Protein AF-0000000072638987 (afdb_homodimer)

Secondary structure (DSSP, 8-state):
----EEEEEEES-SSHHHHHHHHHHHHT-TT-EEEEEEEES---SEEEGGGGTT--EEEEEEESS---EEE-----SS------HHHHH--EEEEESS----GGG-GGGGG-SS--EEE-TTS----B-TTTGGG-TTTTT--EEE--SS---TTTB-TTTTTT-TT--EEE--SS--SS--HHHHHTTTTT--EEE--SS------TTTSPP-TT--EEE--SS---EE-TTTTTTS---SSTT-----EEE-TTS---EE-S-STT-TT--EEE-TTS---EE-TTTS-STT---TT--EEE--SS---EE-TTTT-S-TT--EEE--SS------TTTTTTSS---TT-----EEE-TTB-----GGG-HHHHH--S-EEEEE--/----EEEEEEES-SSHHHHHHHHHHHHT-TT-EEEEEEEES---SEEEGGGGTT--EEEEEEESS---EEE----SSS------HHHHH--EEEEESS----GGG-GGGGT-SS--EEE-TTS----B-TTTGGG-TTTTT--EEE--SS--BTTTB-TTTTTT-TT--EEE--SSB-SS--HHHHHTTTTT--EEE--SS------TTTSPP-TT--EEE--SS---EE-TTTTTTS---SSTT-----EEE-TTS---EE-S-STT-TT--EEE-TTS---EE-TTTS-STT---TT--EEE--SS---EE-TTTT-S-TT--EEE--SS------TTTTTTSS---SSTTS--EEE-TTB-----GGG-HHHHH--SEEEEEEE-

Structure (mmCIF, N/CA/C/O backbone):
data_AF-0000000072638987-model_v1
#
loop_
_entity.id
_entity.type
_entity.pdbx_description
1 polymer 'Uncharacterized protein'
#
loop_
_atom_site.group_PDB
_atom_site.id
_atom_site.type_symbol
_atom_site.label_atom_id
_atom_site.label_alt_id
_atom_site.label_comp_id
_atom_site.label_asym_id
_atom_site.label_entity_id
_atom_site.label_seq_id
_atom_site.pdbx_PDB_ins_code
_atom_site.Cartn_x
_atom_site.Cartn_y
_atom_site.Cartn_z
_atom_site.occupancy
_atom_site.B_iso_or_equiv
_atom_site.auth_seq_id
_atom_site.auth_comp_id
_atom_site.auth_asym_id
_atom_site.auth_atom_id
_atom_site.pdbx_PDB_model_num
ATOM 1 N N . MET A 1 1 ? -24.062 -2.727 27.953 1 31.33 1 MET A N 1
ATOM 2 C CA . MET A 1 1 ? -24.453 -2.605 26.562 1 31.33 1 MET A CA 1
ATOM 3 C C . MET A 1 1 ? -23.375 -1.892 25.75 1 31.33 1 MET A C 1
ATOM 5 O O . MET A 1 1 ? -23.016 -0.753 26.062 1 31.33 1 MET A O 1
ATOM 9 N N . GLY A 1 2 ? -22.344 -2.535 25.375 1 38.84 2 GLY A N 1
ATOM 10 C CA . GLY A 1 2 ? -21.125 -1.891 24.922 1 38.84 2 GLY A CA 1
ATOM 11 C C . GLY A 1 2 ? -21.344 -0.893 23.797 1 38.84 2 GLY A C 1
ATOM 12 O O . GLY A 1 2 ? -22.172 -1.125 22.906 1 38.84 2 GLY A O 1
ATOM 13 N N . ILE A 1 3 ? -21.312 0.302 24.125 1 44.19 3 ILE A N 1
ATOM 14 C CA . ILE A 1 3 ? -21.609 1.488 23.328 1 44.19 3 ILE A CA 1
ATOM 15 C C . ILE A 1 3 ? -21.094 1.301 21.906 1 44.19 3 ILE A C 1
ATOM 17 O O . ILE A 1 3 ? -19.922 0.972 21.703 1 44.19 3 ILE A O 1
ATOM 21 N N . LYS A 1 4 ? -22.031 1.164 20.812 1 54.62 4 LYS A N 1
ATOM 22 C CA . LYS A 1 4 ? -22.188 0.974 19.375 1 54.62 4 LYS A CA 1
ATOM 23 C C . LYS A 1 4 ? -21.547 2.117 18.594 1 54.62 4 LYS A C 1
ATOM 25 O O . LYS A 1 4 ? -21.891 3.285 18.797 1 54.62 4 LYS A O 1
ATOM 30 N N . GLY A 1 5 ? -20.234 2.148 18.281 1 69.94 5 GLY A N 1
ATOM 31 C CA . GLY A 1 5 ? -19.703 3.24 17.469 1 69.94 5 GLY A CA 1
ATOM 32 C C . GLY A 1 5 ? -20.078 3.146 16.016 1 69.94 5 GLY A C 1
ATOM 33 O O . GLY A 1 5 ? -20.047 2.062 15.422 1 69.94 5 GLY A O 1
ATOM 34 N N . PHE A 1 6 ? -20.797 4.18 15.43 1 75.88 6 PHE A N 1
ATOM 35 C CA . PHE A 1 6 ? -21.219 4.266 14.031 1 75.88 6 PHE A CA 1
ATOM 36 C C . PHE A 1 6 ? -20.25 5.133 13.234 1 75.88 6 PHE A C 1
ATOM 38 O O . PHE A 1 6 ? -19.75 6.148 13.727 1 75.88 6 PHE A O 1
ATOM 45 N N . GLY A 1 7 ? -19.781 4.566 12.109 1 79.31 7 GLY A N 1
ATOM 46 C CA . GLY A 1 7 ? -19.188 5.41 11.078 1 79.31 7 GLY A CA 1
ATOM 47 C C . GLY A 1 7 ? -20.156 5.742 9.953 1 79.31 7 GLY A C 1
ATOM 48 O O . GLY A 1 7 ? -20.766 4.848 9.375 1 79.31 7 GLY A O 1
ATOM 49 N N . ILE A 1 8 ? -20.328 7.027 9.758 1 80.88 8 ILE A N 1
ATOM 50 C CA . ILE A 1 8 ? -21.328 7.461 8.789 1 80.88 8 ILE A CA 1
ATOM 51 C C . ILE A 1 8 ? -20.656 8.219 7.652 1 80.88 8 ILE A C 1
ATOM 53 O O . ILE A 1 8 ? -19.875 9.156 7.895 1 80.88 8 ILE A O 1
ATOM 57 N N . ILE A 1 9 ? -20.906 7.789 6.477 1 81.69 9 ILE A N 1
ATOM 58 C CA . ILE A 1 9 ? -20.406 8.484 5.297 1 81.69 9 ILE A CA 1
ATOM 59 C C . ILE A 1 9 ? -21.578 8.961 4.441 1 81.69 9 ILE A C 1
ATOM 61 O O . ILE A 1 9 ? -22.375 8.156 3.965 1 81.69 9 ILE A O 1
ATOM 65 N N . CYS A 1 10 ? -21.656 10.219 4.277 1 81.19 10 CYS A N 1
ATOM 66 C CA . CYS A 1 10 ? -22.656 10.852 3.426 1 81.19 10 CYS A CA 1
ATOM 67 C C . CYS A 1 10 ? -22.016 11.453 2.182 1 81.19 10 CYS A C 1
ATOM 69 O O . CYS A 1 10 ? -21.266 12.43 2.275 1 81.19 10 CYS A O 1
ATOM 71 N N . SER A 1 11 ? -22.328 10.758 1.02 1 78.38 11 SER A N 1
ATOM 72 C CA . SER A 1 11 ? -21.734 11.258 -0.216 1 78.38 11 SER A CA 1
ATOM 73 C C . SER A 1 11 ? -22.812 11.617 -1.238 1 78.38 11 SER A C 1
ATOM 75 O O . SER A 1 11 ? -23.812 10.898 -1.383 1 78.38 11 SER A O 1
ATOM 77 N N . GLU A 1 12 ? -22.688 12.711 -1.976 1 70.69 12 GLU A N 1
ATOM 78 C CA . GLU A 1 12 ? -23.5 13.148 -3.107 1 70.69 12 GLU A CA 1
ATOM 79 C C . GLU A 1 12 ? -24.969 13.336 -2.701 1 70.69 12 GLU A C 1
ATOM 81 O O . GLU A 1 12 ? -25.875 13.125 -3.51 1 70.69 12 GLU A O 1
ATOM 86 N N . GLY A 1 13 ? -25.031 13.539 -1.408 1 63.09 13 GLY A N 1
ATOM 87 C CA . GLY A 1 13 ? -26.391 13.812 -0.96 1 63.09 13 GLY A CA 1
ATOM 88 C C . GLY A 1 13 ? -26.891 15.188 -1.358 1 63.09 13 GLY A C 1
ATOM 89 O O . GLY A 1 13 ? -26.312 16.203 -0.937 1 63.09 13 GLY A O 1
ATOM 90 N N . GLN A 1 14 ? -27.531 15.367 -2.559 1 66.81 14 GLN A N 1
ATOM 91 C CA . GLN A 1 14 ? -28.109 16.672 -2.922 1 66.81 14 GLN A CA 1
ATOM 92 C C . GLN A 1 14 ? -29.625 16.656 -2.797 1 66.81 14 GLN A C 1
ATOM 94 O O . GLN A 1 14 ? -30.281 15.758 -3.328 1 66.81 14 GLN A O 1
ATOM 99 N N . PRO A 1 15 ? -30.094 17.766 -1.914 1 78.38 15 PRO A N 1
ATOM 100 C CA . PRO A 1 15 ? -29.5 18.875 -1.158 1 78.38 15 PRO A CA 1
ATOM 101 C C . PRO A 1 15 ? -29.047 18.469 0.235 1 78.38 15 PRO A C 1
ATOM 103 O O . PRO A 1 15 ? -29.328 17.344 0.679 1 78.38 15 PRO A O 1
ATOM 106 N N . PHE A 1 16 ? -28.312 19.359 0.982 1 87.12 16 PHE A N 1
ATOM 107 C CA . PHE A 1 16 ? -27.781 19.125 2.324 1 87.12 16 PHE A CA 1
ATOM 108 C C . PHE A 1 16 ? -28.906 18.75 3.285 1 87.12 16 PHE A C 1
ATOM 110 O O . PHE A 1 16 ? -28.703 17.938 4.188 1 87.12 16 PHE A O 1
ATOM 117 N N . GLU A 1 17 ? -30.062 19.156 3.002 1 84.5 17 GLU A N 1
ATOM 118 C CA . GLU A 1 17 ? -31.234 18.891 3.842 1 84.5 17 GLU A CA 1
ATOM 119 C C . GLU A 1 17 ? -31.547 17.391 3.875 1 84.5 17 GLU A C 1
ATOM 121 O O . GLU A 1 17 ? -32.031 16.875 4.891 1 84.5 17 GLU A O 1
ATOM 126 N N . GLN A 1 18 ? -31.172 16.812 2.836 1 80.38 18 GLN A N 1
ATOM 127 C CA . GLN A 1 18 ? -31.422 15.383 2.779 1 80.38 18 GLN A CA 1
ATOM 128 C C . GLN A 1 18 ? -30.484 14.633 3.732 1 80.38 18 GLN A C 1
ATOM 130 O O . GLN A 1 18 ? -30.891 13.648 4.355 1 80.38 18 GLN A O 1
ATOM 135 N N . ILE A 1 19 ? -29.312 15.086 3.777 1 82.44 19 ILE A N 1
ATOM 136 C CA . ILE A 1 19 ? -28.344 14.5 4.707 1 82.44 19 ILE A CA 1
ATOM 137 C C . ILE A 1 19 ? -28.828 14.711 6.141 1 82.44 19 ILE A C 1
ATOM 139 O O . ILE A 1 19 ? -28.766 13.797 6.965 1 82.44 19 ILE A O 1
ATOM 143 N N . LEU A 1 20 ? -29.375 15.898 6.387 1 84.19 20 LEU A N 1
ATOM 144 C CA . LEU A 1 20 ? -29.859 16.203 7.727 1 84.19 20 LEU A CA 1
ATOM 145 C C . LEU A 1 20 ? -31.031 15.312 8.102 1 84.19 20 LEU A C 1
ATOM 147 O O . LEU A 1 20 ? -31.156 14.875 9.25 1 84.19 20 LEU A O 1
ATOM 151 N N . ASP A 1 21 ? -31.844 15.07 7.129 1 79.94 21 ASP A N 1
ATOM 152 C CA . ASP A 1 21 ? -32.969 14.172 7.352 1 79.94 21 ASP A CA 1
ATOM 153 C C . ASP A 1 21 ? -32.5 12.773 7.734 1 79.94 21 ASP A C 1
ATOM 155 O O . ASP A 1 21 ? -33.031 12.148 8.641 1 79.94 21 ASP A O 1
ATOM 159 N N . PHE A 1 22 ? -31.531 12.391 7.105 1 77.06 22 PHE A N 1
ATOM 160 C CA . PHE A 1 22 ? -30.953 11.078 7.371 1 77.06 22 PHE A CA 1
ATOM 161 C C . PHE A 1 22 ? -30.359 11.023 8.773 1 77.06 22 PHE A C 1
ATOM 163 O O . PHE A 1 22 ? -30.406 9.992 9.438 1 77.06 22 PHE A O 1
ATOM 170 N N . LEU A 1 23 ? -29.734 12.141 9.125 1 83.19 23 LEU A N 1
ATOM 171 C CA . LEU A 1 23 ? -29.016 12.164 10.391 1 83.19 23 LEU A CA 1
ATOM 172 C C . LEU A 1 23 ? -29.969 12.375 11.562 1 83.19 23 LEU A C 1
ATOM 174 O O . LEU A 1 23 ? -29.609 12.164 12.719 1 83.19 23 LEU A O 1
ATOM 178 N N . GLN A 1 24 ? -31.25 12.633 11.328 1 82.75 24 GLN A N 1
ATOM 179 C CA . GLN A 1 24 ? -32.219 13.008 12.344 1 82.75 24 GLN A CA 1
ATOM 180 C C . GLN A 1 24 ? -32.375 11.906 13.391 1 82.75 24 GLN A C 1
ATOM 182 O O . GLN A 1 24 ? -32.375 12.18 14.594 1 82.75 24 GLN A O 1
ATOM 187 N N . PRO A 1 25 ? -32.438 10.688 12.93 1 78.38 25 PRO A N 1
ATOM 188 C CA . PRO A 1 25 ? -32.594 9.633 13.938 1 78.38 25 PRO A CA 1
ATOM 189 C C . PRO A 1 25 ? -31.406 9.539 14.883 1 78.38 25 PRO A C 1
ATOM 191 O O . PRO A 1 25 ? -31.562 9.148 16.047 1 78.38 25 PRO A O 1
ATOM 194 N N . PHE A 1 26 ? -30.281 9.844 14.398 1 80.44 26 PHE A N 1
ATOM 195 C CA . PHE A 1 26 ? -29.078 9.805 15.219 1 80.44 26 PHE A CA 1
ATOM 196 C C . PHE A 1 26 ? -29.062 10.961 16.203 1 80.44 26 PHE A C 1
ATOM 198 O O . PHE A 1 26 ? -28.531 10.836 17.312 1 80.44 26 PHE A O 1
ATOM 205 N N . MET A 1 27 ? -29.641 12.094 15.773 1 81.69 27 MET A N 1
ATOM 206 C CA . MET A 1 27 ? -29.688 13.281 16.625 1 81.69 27 MET A CA 1
ATOM 207 C C . MET A 1 27 ? -30.641 13.062 17.797 1 81.69 27 MET A C 1
ATOM 209 O O . MET A 1 27 ? -30.469 13.672 18.859 1 81.69 27 MET A O 1
ATOM 213 N N . GLU A 1 28 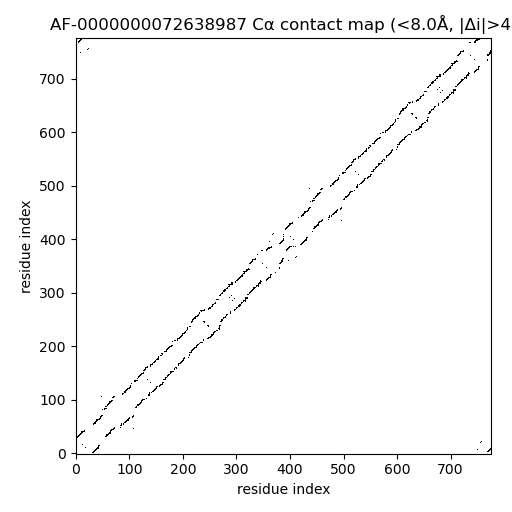? -31.547 12.102 17.594 1 80.69 28 GLU A N 1
ATOM 214 C CA . GLU A 1 28 ? -32.594 11.898 18.594 1 80.69 28 GLU A CA 1
ATOM 215 C C . GLU A 1 28 ? -32.188 10.805 19.578 1 80.69 28 GLU A C 1
ATOM 217 O O . GLU A 1 28 ? -32.906 10.539 20.547 1 80.69 28 GLU A O 1
ATOM 222 N N . ARG A 1 29 ? -31.078 10.273 19.344 1 76.5 29 ARG A N 1
ATOM 223 C CA . ARG A 1 29 ? -30.625 9.203 20.234 1 76.5 29 ARG A CA 1
ATOM 224 C C . ARG A 1 29 ? -29.281 9.539 20.844 1 76.5 29 ARG A C 1
ATOM 226 O O . ARG A 1 29 ? -28.234 9.273 20.25 1 76.5 29 ARG A O 1
ATOM 233 N N . PRO A 1 30 ? -29.328 10.102 21.969 1 66.19 30 PRO A N 1
ATOM 234 C CA . PRO A 1 30 ? -28.094 10.625 22.547 1 66.19 30 PRO A CA 1
ATOM 235 C C . PRO A 1 30 ? -27.141 9.523 23 1 66.19 30 PRO A C 1
ATOM 237 O O . PRO A 1 30 ? -25.938 9.766 23.172 1 66.19 30 PRO A O 1
ATOM 240 N N . ASN A 1 31 ? -27.594 8.258 23.094 1 74.38 31 ASN A N 1
ATOM 241 C CA . ASN A 1 31 ? -26.734 7.195 23.609 1 74.38 31 ASN A CA 1
ATOM 242 C C . ASN A 1 31 ? -25.906 6.559 22.5 1 74.38 31 ASN A C 1
ATOM 244 O O . ASN A 1 31 ? -25.141 5.621 22.75 1 74.38 31 ASN A O 1
ATOM 248 N N . ILE A 1 32 ? -25.922 7.219 21.438 1 76.19 32 ILE A N 1
ATOM 249 C CA . ILE A 1 32 ? -25.156 6.664 20.328 1 76.19 32 ILE A CA 1
ATOM 250 C C . ILE A 1 32 ? -23.844 7.43 20.172 1 76.19 32 ILE A C 1
ATOM 252 O O . ILE A 1 32 ? -23.766 8.617 20.516 1 76.19 32 ILE A O 1
ATOM 256 N N . LYS A 1 33 ? -22.875 6.762 19.844 1 80.69 33 LYS A N 1
ATOM 257 C CA . LYS A 1 33 ? -21.594 7.371 19.547 1 80.69 33 LYS A CA 1
ATOM 258 C C . LYS A 1 33 ? -21.266 7.289 18.062 1 80.69 33 LYS A C 1
ATOM 260 O O . LYS A 1 33 ? -21.422 6.234 17.438 1 80.69 33 LYS A O 1
ATOM 265 N N . ILE A 1 34 ? -20.906 8.375 17.547 1 85.5 34 ILE A N 1
ATOM 266 C CA . ILE A 1 34 ? -20.484 8.43 16.156 1 85.5 34 ILE A CA 1
ATOM 267 C C . ILE A 1 34 ? -18.969 8.578 16.062 1 85.5 34 ILE A C 1
ATOM 269 O O . ILE A 1 34 ? -18.438 9.641 16.375 1 85.5 34 ILE A O 1
ATOM 273 N N . GLU A 1 35 ? -18.375 7.512 15.664 1 85.12 35 GLU A N 1
ATOM 274 C CA . GLU A 1 35 ? -16.922 7.523 15.578 1 85.12 35 GLU A CA 1
ATOM 275 C C . GLU A 1 35 ? -16.438 8.508 14.516 1 85.12 35 GLU A C 1
ATOM 277 O O . GLU A 1 35 ? -15.469 9.234 14.734 1 85.12 35 GLU A O 1
ATOM 282 N N . PHE A 1 36 ? -17.109 8.422 13.461 1 88.44 36 PHE A N 1
ATOM 283 C CA . PHE A 1 36 ? -16.828 9.453 12.469 1 88.44 36 PHE A CA 1
ATOM 284 C C . PHE A 1 36 ? -18.047 9.742 11.609 1 88.44 36 PHE A C 1
ATOM 286 O O . PHE A 1 36 ? -18.875 8.859 11.383 1 88.44 36 PHE A O 1
ATOM 293 N N . LEU A 1 37 ? -18.109 10.914 11.156 1 90.12 37 LEU A N 1
ATOM 294 C CA . LEU A 1 37 ? -19.078 11.398 10.172 1 90.12 37 LEU A CA 1
ATOM 295 C C . LEU A 1 37 ? -18.359 12.117 9.023 1 90.12 37 LEU A C 1
ATOM 297 O O . LEU A 1 37 ? -17.656 13.102 9.25 1 90.12 37 LEU A O 1
ATOM 301 N N . ARG A 1 38 ? -18.484 11.578 7.895 1 91.75 38 ARG A N 1
ATOM 302 C CA . ARG A 1 38 ? -17.906 12.18 6.703 1 91.75 38 ARG A CA 1
ATOM 303 C C . ARG A 1 38 ? -18.984 12.664 5.742 1 91.75 38 ARG A C 1
ATOM 305 O O . ARG A 1 38 ? -19.844 11.883 5.328 1 91.75 38 ARG A O 1
ATOM 312 N N . ILE A 1 39 ? -19 13.922 5.461 1 91.69 39 ILE A N 1
ATOM 313 C CA . ILE A 1 39 ? -19.859 14.523 4.449 1 91.69 39 ILE A CA 1
ATOM 314 C C . ILE A 1 39 ? -19.016 15.008 3.271 1 91.69 39 ILE A C 1
ATOM 316 O O . ILE A 1 39 ? -18.172 15.906 3.424 1 91.69 39 ILE A O 1
ATOM 320 N N . GLU A 1 40 ? -19.281 14.391 2.133 1 91.56 40 GLU A N 1
ATOM 321 C CA . GLU A 1 40 ? -18.406 14.742 1.013 1 91.56 40 GLU A CA 1
ATOM 322 C C . GLU A 1 40 ? -19.219 14.969 -0.262 1 91.56 40 GLU A C 1
ATOM 324 O O . GLU A 1 40 ? -20.328 14.469 -0.394 1 91.56 40 GLU A O 1
ATOM 329 N N . ASN A 1 41 ? -18.703 15.812 -1.107 1 90.62 41 ASN A N 1
ATOM 330 C CA . ASN A 1 41 ? -19.25 16.094 -2.428 1 90.62 41 ASN A CA 1
ATOM 331 C C . ASN A 1 41 ? -20.703 16.578 -2.338 1 90.62 41 ASN A C 1
ATOM 333 O O . ASN A 1 41 ? -21.547 16.172 -3.133 1 90.62 41 ASN A O 1
ATOM 337 N N . THR A 1 42 ? -21 17.266 -1.336 1 90.38 42 THR A N 1
ATOM 338 C CA . THR A 1 42 ? -22.281 17.938 -1.115 1 90.38 42 THR A CA 1
ATOM 339 C C . THR A 1 42 ? -22.078 19.422 -0.861 1 90.38 42 THR A C 1
ATOM 341 O O . THR A 1 42 ? -21.359 19.812 0.064 1 90.38 42 THR A O 1
ATOM 344 N N . PRO A 1 43 ? -22.625 20.219 -1.694 1 93.75 43 PRO A N 1
ATOM 345 C CA . PRO A 1 43 ? -22.406 21.656 -1.514 1 93.75 43 PRO A CA 1
ATOM 346 C C . PRO A 1 43 ? -22.984 22.172 -0.196 1 93.75 43 PRO A C 1
ATOM 348 O O . PRO A 1 43 ? -24.172 22 0.071 1 93.75 43 PRO A O 1
ATOM 351 N N . ILE A 1 44 ? -22.156 22.719 0.587 1 95.56 44 ILE A N 1
ATOM 352 C CA . ILE A 1 44 ? -22.5 23.375 1.848 1 95.56 44 ILE A CA 1
ATOM 353 C C . ILE A 1 44 ? -21.688 24.672 1.988 1 95.56 44 ILE A C 1
ATOM 355 O O . ILE A 1 44 ? -20.828 24.781 2.865 1 95.56 44 ILE A O 1
ATOM 359 N N . PRO A 1 45 ? -22 25.703 1.252 1 95.81 45 PRO A N 1
ATOM 360 C CA . PRO A 1 45 ? -21.188 26.922 1.27 1 95.81 45 PRO A CA 1
ATOM 361 C C . PRO A 1 45 ? -21.109 27.562 2.658 1 95.81 45 PRO A C 1
ATOM 363 O O . PRO A 1 45 ? -20.062 28.109 3.027 1 95.81 45 PRO A O 1
ATOM 366 N N . GLU A 1 46 ? -22.266 27.469 3.361 1 95.62 46 GLU A N 1
ATOM 367 C CA . GLU A 1 46 ? -22.312 27.953 4.738 1 95.62 46 GLU A CA 1
ATOM 368 C C . GLU A 1 46 ? -22.859 26.891 5.684 1 95.62 46 GLU A C 1
ATOM 370 O O . GLU A 1 46 ? -23.906 26.281 5.41 1 95.62 46 GLU A O 1
ATOM 375 N N . LEU A 1 47 ? -22.141 26.625 6.715 1 94.81 47 LEU A N 1
ATOM 376 C CA . LEU A 1 47 ? -22.562 25.656 7.715 1 94.81 47 LEU A CA 1
ATOM 377 C C . LEU A 1 47 ? -22.625 26.297 9.102 1 94.81 47 LEU A C 1
ATOM 379 O O . LEU A 1 47 ? -21.703 27.016 9.5 1 94.81 47 LEU A O 1
ATOM 383 N N . SER A 1 48 ? -23.734 26.094 9.773 1 92.44 48 SER A N 1
ATOM 384 C CA . SER A 1 48 ? -23.859 26.5 11.164 1 92.44 48 SER A CA 1
ATOM 385 C C . SER A 1 48 ? -23.547 25.344 12.109 1 92.44 48 SER A C 1
ATOM 387 O O . SER A 1 48 ? -23.984 24.219 11.891 1 92.44 48 SER A O 1
ATOM 389 N N . VAL A 1 49 ? -22.766 25.625 13.133 1 89.88 49 VAL A N 1
ATOM 390 C CA . VAL A 1 49 ? -22.359 24.594 14.078 1 89.88 49 VAL A CA 1
ATOM 391 C C . VAL A 1 49 ? -23.594 24 14.758 1 89.88 49 VAL A C 1
ATOM 393 O O . VAL A 1 49 ? -23.594 22.828 15.156 1 89.88 49 VAL A O 1
ATOM 396 N N . ASP A 1 50 ? -24.703 24.641 14.852 1 88.81 50 ASP A N 1
ATOM 397 C CA . ASP A 1 50 ? -25.938 24.219 15.5 1 88.81 50 ASP A CA 1
ATOM 398 C C . ASP A 1 50 ? -26.609 23.094 14.711 1 88.81 50 ASP A C 1
ATOM 400 O O . ASP A 1 50 ? -27.375 22.297 15.281 1 88.81 50 ASP A O 1
ATOM 404 N N . THR A 1 51 ? -26.344 23.078 13.422 1 88.12 51 THR A N 1
ATOM 405 C CA . THR A 1 51 ? -26.969 22.109 12.539 1 88.12 51 THR A CA 1
ATOM 406 C C . THR A 1 51 ? -26.641 20.688 12.969 1 88.12 51 THR A C 1
ATOM 408 O O . THR A 1 51 ? -27.469 19.781 12.859 1 88.12 51 THR A O 1
ATOM 411 N N . LEU A 1 52 ? -25.422 20.516 13.5 1 88.75 52 LEU A N 1
ATOM 412 C CA . LEU A 1 52 ? -24.969 19.188 13.898 1 88.75 52 LEU A CA 1
ATOM 413 C C . LEU A 1 52 ? -24.734 19.125 15.406 1 88.75 52 LEU A C 1
ATOM 415 O O . LEU A 1 52 ? -24.062 18.219 15.898 1 88.75 52 LEU A O 1
ATOM 419 N N . ALA A 1 53 ? -25.219 20.031 16.172 1 87.75 53 ALA A N 1
ATOM 420 C CA . ALA A 1 53 ? -24.859 20.297 17.562 1 87.75 53 ALA A CA 1
ATOM 421 C C . ALA A 1 53 ? -25.172 19.094 18.438 1 87.75 53 ALA A C 1
ATOM 423 O O . ALA A 1 53 ? -24.453 18.812 19.406 1 87.75 53 ALA A O 1
ATOM 424 N N . SER A 1 54 ? -26.188 18.297 18.125 1 88 54 SER A N 1
ATOM 425 C CA . SER A 1 54 ? -26.641 17.234 19.016 1 88 54 SER A CA 1
ATOM 426 C C . SER A 1 54 ? -25.969 15.898 18.672 1 88 54 SER A C 1
ATOM 428 O O . SER A 1 54 ? -26.188 14.898 19.359 1 88 54 SER A O 1
ATOM 430 N N . LEU A 1 55 ? -25.172 15.875 17.672 1 89.19 55 LEU A N 1
ATOM 431 C CA . LEU A 1 55 ? -24.516 14.641 17.266 1 89.19 55 LEU A CA 1
ATOM 432 C C . LEU A 1 55 ? -23.219 14.422 18.047 1 89.19 55 LEU A C 1
ATOM 434 O O . LEU A 1 55 ? -22.359 15.312 18.094 1 89.19 55 LEU A O 1
ATOM 438 N N . PRO A 1 56 ? -23.078 13.32 18.656 1 89.62 56 PRO A N 1
ATOM 439 C CA . PRO A 1 56 ? -21.844 13.008 19.375 1 89.62 56 PRO A CA 1
ATOM 440 C C . PRO A 1 56 ? -20.734 12.492 18.453 1 89.62 56 PRO A C 1
ATOM 442 O O . PRO A 1 56 ? -20.359 11.32 18.531 1 89.62 56 PRO A O 1
ATOM 445 N N . ILE A 1 57 ? -20.172 13.305 17.672 1 92.19 57 ILE A N 1
ATOM 446 C CA . ILE A 1 57 ? -19.188 12.945 16.656 1 92.19 57 ILE A CA 1
ATOM 447 C C . ILE A 1 57 ? -17.781 13.078 17.219 1 92.19 57 ILE A C 1
ATOM 449 O O . ILE A 1 57 ? -17.438 14.094 17.844 1 92.19 57 ILE A O 1
ATOM 453 N N . ARG A 1 58 ? -17.016 12.102 17.047 1 93.5 58 ARG A N 1
ATOM 454 C CA . ARG A 1 58 ? -15.617 12.172 17.469 1 93.5 58 ARG A CA 1
ATOM 455 C C . ARG A 1 58 ? -14.727 12.734 16.375 1 93.5 58 ARG A C 1
ATOM 457 O O . ARG A 1 58 ? -13.836 13.539 16.625 1 93.5 58 ARG A O 1
ATOM 464 N N . HIS A 1 59 ? -14.898 12.266 15.18 1 95.94 59 HIS A N 1
ATOM 465 C CA . HIS A 1 59 ? -14.133 12.641 14 1 95.94 59 HIS A CA 1
ATOM 466 C C . HIS A 1 59 ? -15.039 13.164 12.891 1 95.94 59 HIS A C 1
ATOM 468 O O . HIS A 1 59 ? -15.758 12.383 12.258 1 95.94 59 HIS A O 1
ATOM 474 N N . LEU A 1 60 ? -15.055 14.477 12.672 1 96.62 60 LEU A N 1
ATOM 475 C CA . LEU A 1 60 ? -15.891 15.125 11.664 1 96.62 60 LEU A CA 1
ATOM 476 C C . LEU A 1 60 ? -15.078 15.484 10.43 1 96.62 60 LEU A C 1
ATOM 478 O O . LEU A 1 60 ? -14.047 16.156 10.531 1 96.62 60 LEU A O 1
ATOM 482 N N . ILE A 1 61 ? -15.523 15.016 9.305 1 97.06 61 ILE A N 1
ATOM 483 C CA . ILE A 1 61 ? -14.828 15.258 8.039 1 97.06 61 ILE A CA 1
ATOM 484 C C . ILE A 1 61 ? -15.766 15.938 7.055 1 97.06 61 ILE A C 1
ATOM 486 O O . ILE A 1 61 ? -16.828 15.391 6.719 1 97.06 61 ILE A O 1
ATOM 490 N N . LEU A 1 62 ? -15.422 17.109 6.594 1 97.25 62 LEU A N 1
ATOM 491 C CA . LEU A 1 62 ? -16.094 17.859 5.531 1 97.25 62 LEU A CA 1
ATOM 492 C C . LEU A 1 62 ? -15.188 18 4.316 1 97.25 62 LEU A C 1
ATOM 494 O O . LEU A 1 62 ? -14.18 18.719 4.371 1 97.25 62 LEU A O 1
ATOM 498 N N . ARG A 1 63 ? -15.555 17.344 3.254 1 97.31 63 ARG A N 1
ATOM 499 C CA . ARG A 1 63 ? -14.664 17.312 2.098 1 97.31 63 ARG A CA 1
ATOM 500 C C . ARG A 1 63 ? -15.414 17.703 0.825 1 97.31 63 ARG A C 1
ATOM 502 O O . ARG A 1 63 ? -16.516 17.219 0.567 1 97.31 63 ARG A O 1
ATOM 509 N N . ASN A 1 64 ? -14.852 18.594 0.049 1 97.19 64 ASN A N 1
ATOM 510 C CA . ASN A 1 64 ? -15.453 19.031 -1.211 1 97.19 64 ASN A CA 1
ATOM 511 C C . ASN A 1 64 ? -16.891 19.5 -1.016 1 97.19 64 ASN A C 1
ATOM 513 O O . ASN A 1 64 ? -17.797 19.062 -1.723 1 97.19 64 ASN A O 1
ATOM 517 N N . ASN A 1 65 ? -17.047 20.453 -0.154 1 96.94 65 ASN A N 1
ATOM 518 C CA . ASN A 1 65 ? -18.391 20.922 0.189 1 96.94 65 ASN A CA 1
ATOM 519 C C . ASN A 1 65 ? -18.594 22.391 -0.192 1 96.94 65 ASN A C 1
ATOM 521 O O . ASN A 1 65 ? -19.609 22.984 0.14 1 96.94 65 ASN A O 1
ATOM 525 N N . THR A 1 66 ? -17.625 23 -0.813 1 97.31 66 THR A N 1
ATOM 526 C CA . THR A 1 66 ? -17.641 24.422 -1.184 1 97.31 66 THR A CA 1
ATOM 527 C C . THR A 1 66 ? -17.781 25.297 0.052 1 97.31 66 THR A C 1
ATOM 529 O O . THR A 1 66 ? -18.297 26.422 -0.034 1 97.31 66 THR A O 1
ATOM 532 N N . LEU A 1 67 ? -17.422 24.75 1.142 1 98 67 LEU A N 1
ATOM 533 C CA . LEU A 1 67 ? -17.594 25.453 2.408 1 98 67 LEU A CA 1
ATOM 534 C C . LEU A 1 67 ? -16.688 26.688 2.467 1 98 67 LEU A C 1
ATOM 536 O O . LEU A 1 67 ? -15.477 26.594 2.236 1 98 67 LEU A O 1
ATOM 540 N N . SER A 1 68 ? -17.281 27.844 2.754 1 98 68 SER A N 1
ATOM 541 C CA . SER A 1 68 ? -16.516 29.078 2.889 1 98 68 SER A CA 1
ATOM 542 C C . SER A 1 68 ? -16.688 29.688 4.277 1 98 68 SER A C 1
ATOM 544 O O . SER A 1 68 ? -15.836 30.438 4.746 1 98 68 SER A O 1
ATOM 546 N N . HIS A 1 69 ? -17.922 29.344 4.895 1 96.88 69 HIS A N 1
ATOM 547 C CA . HIS A 1 69 ? -18.219 29.891 6.211 1 96.88 69 HIS A CA 1
ATOM 548 C C . HIS A 1 69 ? -18.688 28.812 7.176 1 96.88 69 HIS A C 1
ATOM 550 O O . HIS A 1 69 ? -19.547 28 6.836 1 96.88 69 HIS A O 1
ATOM 556 N N . PHE A 1 70 ? -18.125 28.734 8.305 1 95.88 70 PHE A N 1
ATOM 557 C CA . PHE A 1 70 ? -18.547 27.891 9.414 1 95.88 70 PHE A CA 1
ATOM 558 C C . PHE A 1 70 ? -18.984 28.734 10.609 1 95.88 70 PHE A C 1
ATOM 560 O O . PHE A 1 70 ? -18.156 29.125 11.438 1 95.88 70 PHE A O 1
ATOM 567 N N . LYS A 1 71 ? -20.266 28.969 10.727 1 93.44 71 LYS A N 1
ATOM 568 C CA . LYS A 1 71 ? -20.828 30.031 11.562 1 93.44 71 LYS A CA 1
ATOM 569 C C . LYS A 1 71 ? -21.297 29.484 12.906 1 93.44 71 LYS A C 1
ATOM 571 O O . LYS A 1 71 ? -21.406 28.266 13.086 1 93.44 71 LYS A O 1
ATOM 576 N N . VAL A 1 72 ? -21.406 30.5 13.75 1 87.75 72 VAL A N 1
ATOM 577 C CA . VAL A 1 72 ? -22.031 30.281 15.047 1 87.75 72 VAL A CA 1
ATOM 578 C C . VAL A 1 72 ? -23.375 30.984 15.094 1 87.75 72 VAL A C 1
ATOM 580 O O . VAL A 1 72 ? -23.531 32.062 14.539 1 87.75 72 VAL A O 1
ATOM 583 N N . LEU A 1 73 ? -24.578 30.547 15.031 1 70.19 73 LEU A N 1
ATOM 584 C CA . LEU A 1 73 ? -25.844 31.281 15.062 1 70.19 73 LEU A CA 1
ATOM 585 C C . LEU A 1 73 ? -25.844 32.312 16.188 1 70.19 73 LEU A C 1
ATOM 587 O O . LEU A 1 73 ? -25.328 32.062 17.266 1 70.19 73 LEU A O 1
ATOM 591 N N . SER A 1 74 ? -25.734 33.719 15.742 1 55.75 74 SER A N 1
ATOM 592 C CA . SER A 1 74 ? -25.844 34.938 16.578 1 55.75 74 SER A CA 1
ATOM 593 C C . SER A 1 74 ? -27.109 34.906 17.422 1 55.75 74 SER A C 1
ATOM 595 O O . SER A 1 74 ? -27.562 35.969 17.875 1 55.75 74 SER A O 1
ATOM 597 N N . SER A 1 75 ? -28.125 34.156 17.469 1 48.38 75 SER A N 1
ATOM 598 C CA . SER A 1 75 ? -29.266 34.656 18.219 1 48.38 75 SER A CA 1
ATOM 599 C C . SER A 1 75 ? -28.797 35.469 19.422 1 48.38 75 SER A C 1
ATOM 601 O O . SER A 1 75 ? -27.812 35.125 20.062 1 48.38 75 SER A O 1
ATOM 603 N N . SER A 1 76 ? -29.141 36.875 19.578 1 41.91 76 SER A N 1
ATOM 604 C CA . SER A 1 76 ? -29.188 37.812 20.703 1 41.91 76 SER A CA 1
ATOM 605 C C . SER A 1 76 ? -29.188 37.094 22.031 1 41.91 76 SER A C 1
ATOM 607 O O . SER A 1 76 ? -29.203 37.719 23.094 1 41.91 76 SER A O 1
ATOM 609 N N . SER A 1 77 ? -30.25 36.219 22.219 1 39.97 77 SER A N 1
ATOM 610 C CA . SER A 1 77 ? -30.531 35.875 23.594 1 39.97 77 SER A CA 1
ATOM 611 C C . SER A 1 77 ? -29.266 35.375 24.297 1 39.97 77 SER A C 1
ATOM 613 O O . SER A 1 77 ? -28.281 35.031 23.656 1 39.97 77 SER A O 1
ATOM 615 N N . THR A 1 78 ? -29.516 34.938 25.625 1 38.47 78 THR A N 1
ATOM 616 C CA . THR A 1 78 ? -28.719 34.594 26.797 1 38.47 78 THR A CA 1
ATOM 617 C C . THR A 1 78 ? -27.516 33.75 26.391 1 38.47 78 THR A C 1
ATOM 619 O O . THR A 1 78 ? -27.453 33.219 25.281 1 38.47 78 THR A O 1
ATOM 622 N N . GLU A 1 79 ? -26.859 33.188 27.469 1 41.12 79 GLU A N 1
ATOM 623 C CA . GLU A 1 79 ? -25.828 32.25 27.938 1 41.12 79 GLU A CA 1
ATOM 624 C C . GLU A 1 79 ? -25.797 30.984 27.062 1 41.12 79 GLU A C 1
ATOM 626 O O . GLU A 1 79 ? -26.516 30.031 27.312 1 41.12 79 GLU A O 1
ATOM 631 N N . PHE A 1 80 ? -25.906 31.125 25.891 1 41.59 80 PHE A N 1
ATOM 632 C CA . PHE A 1 80 ? -25.891 29.859 25.188 1 41.59 80 PHE A CA 1
ATOM 633 C C . PHE A 1 80 ? -24.766 28.969 25.719 1 41.59 80 PHE A C 1
ATOM 635 O O . PHE A 1 80 ? -23.594 29.25 25.516 1 41.59 80 PHE A O 1
ATOM 642 N N . SER A 1 81 ? -24.812 28.609 26.859 1 46.75 81 SER A N 1
ATOM 643 C CA . SER A 1 81 ? -24.125 27.391 27.312 1 46.75 81 SER A CA 1
ATOM 644 C C . SER A 1 81 ? -24.172 26.312 26.234 1 46.75 81 SER A C 1
ATOM 646 O O . SER A 1 81 ? -25.094 25.5 26.188 1 46.75 81 SER A O 1
ATOM 648 N N . ILE A 1 82 ? -24.047 26.719 25 1 49 82 ILE A N 1
ATOM 649 C CA . ILE A 1 82 ? -24.188 25.734 23.922 1 49 82 ILE A CA 1
ATOM 650 C C . ILE A 1 82 ? -23.484 24.438 24.312 1 49 82 ILE A C 1
ATOM 652 O O . ILE A 1 82 ? -22.25 24.359 24.281 1 49 82 ILE A O 1
ATOM 656 N N . THR A 1 83 ? -23.812 23.906 25.391 1 56.72 83 THR A N 1
ATOM 657 C CA . THR A 1 83 ? -23.453 22.516 25.594 1 56.72 83 THR A CA 1
ATOM 658 C C . THR A 1 83 ? -23.844 21.656 24.391 1 56.72 83 THR A C 1
ATOM 660 O O . THR A 1 83 ? -25.031 21.469 24.125 1 56.72 83 THR A O 1
ATOM 663 N N . SER A 1 84 ? -23.078 21.859 23.234 1 78.81 84 SER A N 1
ATOM 664 C CA . SER A 1 84 ? -23.297 21 22.078 1 78.81 84 SER A CA 1
ATOM 665 C C . SER A 1 84 ? -22.453 19.734 22.156 1 78.81 84 SER A C 1
ATOM 667 O O . SER A 1 84 ? -21.281 19.781 22.562 1 78.81 84 SER A O 1
ATOM 669 N N . THR A 1 85 ? -23.172 18.766 22.172 1 86.25 85 THR A N 1
ATOM 670 C CA . THR A 1 85 ? -22.531 17.453 22.141 1 86.25 85 THR A CA 1
ATOM 671 C C . THR A 1 85 ? -21.438 17.406 21.078 1 86.25 85 THR A C 1
ATOM 673 O O . THR A 1 85 ? -20.375 16.828 21.297 1 86.25 85 THR A O 1
ATOM 676 N N . LEU A 1 86 ? -21.641 18.203 20.109 1 88.75 86 LEU A N 1
ATOM 677 C CA . LEU A 1 86 ? -20.672 18.234 19.016 1 88.75 86 LEU A CA 1
ATOM 678 C C . LEU A 1 86 ? -19.375 18.891 19.438 1 88.75 86 LEU A C 1
ATOM 680 O O . LEU A 1 86 ? -18.281 18.328 19.266 1 88.75 86 LEU A O 1
ATOM 684 N N . ILE A 1 87 ? -19.453 20.062 20.047 1 91.5 87 ILE A N 1
ATOM 685 C CA . ILE A 1 87 ? -18.312 20.891 20.406 1 91.5 87 ILE A CA 1
ATOM 686 C C . ILE A 1 87 ? -17.438 20.172 21.422 1 91.5 87 ILE A C 1
ATOM 688 O O . ILE A 1 87 ? -16.203 20.281 21.375 1 91.5 87 ILE A O 1
ATOM 692 N N . ASP A 1 88 ? -18.094 19.391 22.203 1 92.44 88 ASP A N 1
ATOM 693 C CA . ASP A 1 88 ? -17.375 18.766 23.312 1 92.44 88 ASP A CA 1
ATOM 694 C C . ASP A 1 88 ? -16.781 17.422 22.875 1 92.44 88 ASP A C 1
ATOM 696 O O . ASP A 1 88 ? -15.859 16.906 23.516 1 92.44 88 ASP A O 1
ATOM 700 N N . ASN A 1 89 ? -17.281 16.906 21.828 1 92.69 89 ASN A N 1
ATOM 701 C CA . ASN A 1 89 ? -16.922 15.516 21.547 1 92.69 89 ASN A CA 1
ATOM 702 C C . ASN A 1 89 ? -15.961 15.422 20.359 1 92.69 89 ASN A C 1
ATOM 704 O O . ASN A 1 89 ? -15.25 14.43 20.219 1 92.69 89 ASN A O 1
ATOM 708 N N . VAL A 1 90 ? -15.883 16.422 19.531 1 96.06 90 VAL A N 1
ATOM 709 C CA . VAL A 1 90 ? -15.031 16.359 18.344 1 96.06 90 VAL A CA 1
ATOM 710 C C . VAL A 1 90 ? -13.562 16.453 18.766 1 96.06 90 VAL A C 1
ATOM 712 O O . VAL A 1 90 ? -13.148 17.406 19.422 1 96.06 90 VAL A O 1
ATOM 715 N N . GLU A 1 91 ? -12.836 15.445 18.406 1 97.88 91 GLU A N 1
ATOM 716 C CA . GLU A 1 91 ? -11.406 15.398 18.688 1 97.88 91 GLU A CA 1
ATOM 717 C C . GLU A 1 91 ? -10.594 15.633 17.422 1 97.88 91 GLU A C 1
ATOM 719 O O . GLU A 1 91 ? -9.453 16.109 17.469 1 97.88 91 GLU A O 1
ATOM 724 N N . GLN A 1 92 ? -11.117 15.211 16.344 1 98.44 92 GLN A N 1
ATOM 725 C CA . GLN A 1 92 ? -10.5 15.406 15.039 1 98.44 92 GLN A CA 1
ATOM 726 C C . GLN A 1 92 ? -11.469 16.078 14.07 1 98.44 92 GLN A C 1
ATOM 728 O O . GLN A 1 92 ? -12.602 15.625 13.898 1 98.44 92 GLN A O 1
ATOM 733 N N . LEU A 1 93 ? -11.031 17.203 13.453 1 98.44 93 LEU A N 1
ATOM 734 C CA . LEU A 1 93 ? -11.836 17.938 12.492 1 98.44 93 LEU A CA 1
ATOM 735 C C . LEU A 1 93 ? -11.07 18.156 11.195 1 98.44 93 LEU A C 1
ATOM 737 O O . LEU A 1 93 ? -9.961 18.703 11.211 1 98.44 93 LEU A O 1
ATOM 741 N N . GLU A 1 94 ? -11.609 17.703 10.094 1 98.75 94 GLU A N 1
ATOM 742 C CA . GLU A 1 94 ? -11.031 17.906 8.773 1 98.75 94 GLU A CA 1
ATOM 743 C C . GLU A 1 94 ? -11.992 18.656 7.863 1 98.75 94 GLU A C 1
ATOM 745 O O . GLU A 1 94 ? -13.094 18.188 7.582 1 98.75 94 GLU A O 1
ATOM 750 N N . ILE A 1 95 ? -11.609 19.828 7.484 1 98.62 95 ILE A N 1
ATOM 751 C CA . ILE A 1 95 ? -12.297 20.594 6.445 1 98.62 95 ILE A CA 1
ATOM 752 C C . ILE A 1 95 ? -11.391 20.719 5.223 1 98.62 95 ILE A C 1
ATOM 754 O O . ILE A 1 95 ? -10.617 21.688 5.117 1 98.62 95 ILE A O 1
ATOM 758 N N . GLN A 1 96 ? -11.562 19.797 4.355 1 98.62 96 GLN A N 1
ATOM 759 C CA . GLN A 1 96 ? -10.578 19.672 3.287 1 98.62 96 GLN A CA 1
ATOM 760 C C . GLN A 1 96 ? -11.203 19.969 1.928 1 98.62 96 GLN A C 1
ATOM 762 O O . GLN A 1 96 ? -12.375 19.672 1.692 1 98.62 96 GLN A O 1
ATOM 767 N N . ASN A 1 97 ? -10.391 20.609 1.05 1 98.5 97 ASN A N 1
ATOM 768 C CA . ASN A 1 97 ? -10.82 20.922 -0.309 1 98.5 97 ASN A CA 1
ATOM 769 C C . ASN A 1 97 ? -12.125 21.719 -0.318 1 98.5 97 ASN A C 1
ATOM 771 O O . ASN A 1 97 ? -13.078 21.344 -1.005 1 98.5 97 ASN A O 1
ATOM 775 N N . ASN A 1 98 ? -12.109 22.766 0.406 1 98.56 98 ASN A N 1
ATOM 776 C CA . ASN A 1 98 ? -13.242 23.688 0.466 1 98.56 98 ASN A CA 1
ATOM 777 C C . ASN A 1 98 ? -12.836 25.094 0.038 1 98.56 98 ASN A C 1
ATOM 779 O O . ASN A 1 98 ? -11.883 25.266 -0.725 1 98.56 98 ASN A O 1
ATOM 783 N N . GLU A 1 99 ? -13.688 26.109 0.379 1 98.5 99 GLU A N 1
ATOM 784 C CA . GLU A 1 99 ? -13.492 27.438 -0.174 1 98.5 99 GLU A CA 1
ATOM 785 C C . GLU A 1 99 ? -13.227 28.453 0.929 1 98.5 99 GLU A C 1
ATOM 787 O O . GLU A 1 99 ? -13.633 29.609 0.823 1 98.5 99 GLU A O 1
ATOM 792 N N . ILE A 1 100 ? -12.531 27.984 1.954 1 98.56 100 ILE A N 1
ATOM 793 C CA . ILE A 1 100 ? -12.234 28.906 3.049 1 98.56 100 ILE A CA 1
ATOM 794 C C . ILE A 1 100 ? -11.094 29.828 2.645 1 98.56 100 ILE A C 1
ATOM 796 O O . ILE A 1 100 ? -10.008 29.375 2.273 1 98.56 100 ILE A O 1
ATOM 800 N N . GLU A 1 101 ? -11.328 31.125 2.773 1 98.12 101 GLU A N 1
ATOM 801 C CA . GLU A 1 101 ? -10.32 32.125 2.418 1 98.12 101 GLU A CA 1
ATOM 802 C C . GLU A 1 101 ? -9.648 32.688 3.662 1 98.12 101 GLU A C 1
ATOM 804 O O . GLU A 1 101 ? -8.461 33 3.639 1 98.12 101 GLU A O 1
ATOM 809 N N . ASN A 1 102 ? -10.469 32.812 4.684 1 96.69 102 ASN A N 1
ATOM 810 C CA . ASN A 1 102 ? -9.984 33.344 5.961 1 96.69 102 ASN A CA 1
ATOM 811 C C . ASN A 1 102 ? -10.484 32.469 7.129 1 96.69 102 ASN A C 1
ATOM 813 O O . ASN A 1 102 ? -11.672 32.156 7.199 1 96.69 102 ASN A O 1
ATOM 817 N N . ILE A 1 103 ? -9.555 32.188 7.992 1 96.88 103 ILE A N 1
ATOM 818 C CA . ILE A 1 103 ? -9.922 31.359 9.148 1 96.88 103 ILE A CA 1
ATOM 819 C C . ILE A 1 103 ? -10.969 32.094 9.984 1 96.88 103 ILE A C 1
ATOM 821 O O . ILE A 1 103 ? -11.836 31.453 10.586 1 96.88 103 ILE A O 1
ATOM 825 N N . LEU A 1 104 ? -11.016 33.438 9.977 1 94.12 104 LEU A N 1
ATOM 826 C CA . LEU A 1 104 ? -11.953 34.25 10.742 1 94.12 104 LEU A CA 1
ATOM 827 C C . LEU A 1 104 ? -13.375 34.062 10.219 1 94.12 104 LEU A C 1
ATOM 829 O O . LEU A 1 104 ? -14.336 34.406 10.914 1 94.12 104 LEU A O 1
ATOM 833 N N . ASP A 1 105 ? -13.492 33.594 9.039 1 95.25 105 ASP A N 1
ATOM 834 C CA . ASP A 1 105 ? -14.812 33.344 8.477 1 95.25 105 ASP A CA 1
ATOM 835 C C . ASP A 1 105 ? -15.398 32.031 9.047 1 95.25 105 ASP A C 1
ATOM 837 O O . ASP A 1 105 ? -16.547 31.703 8.75 1 95.25 105 ASP A O 1
ATOM 841 N N . CYS A 1 106 ? -14.68 31.391 9.859 1 96 106 CYS A N 1
ATOM 842 C CA . CYS A 1 106 ? -15.117 30.156 10.477 1 96 106 CYS A CA 1
ATOM 843 C C . CYS A 1 106 ? -15.039 30.234 12 1 96 106 CYS A C 1
ATOM 845 O O . CYS A 1 106 ? -14.312 29.469 12.633 1 96 106 CYS A O 1
ATOM 847 N N . PRO A 1 107 ? -15.859 31.047 12.648 1 94.44 107 PRO A N 1
ATOM 848 C CA . PRO A 1 107 ? -15.797 31.234 14.094 1 94.44 107 PRO A CA 1
ATOM 849 C C . PRO A 1 107 ? -16.156 29.984 14.875 1 94.44 107 PRO A C 1
ATOM 851 O O . PRO A 1 107 ? -15.789 29.844 16.047 1 94.44 107 PRO A O 1
ATOM 854 N N . ALA A 1 108 ? -16.812 29.047 14.25 1 94.19 108 ALA A N 1
ATOM 855 C CA . ALA A 1 108 ? -17.188 27.797 14.922 1 94.19 108 ALA A CA 1
ATOM 856 C C . ALA A 1 108 ? -15.938 27.031 15.367 1 94.19 108 ALA A C 1
ATOM 858 O O . ALA A 1 108 ? -15.984 26.281 16.344 1 94.19 108 ALA A O 1
ATOM 859 N N . LEU A 1 109 ? -14.859 27.25 14.648 1 96.12 109 LEU A N 1
ATOM 860 C CA . LEU A 1 109 ? -13.617 26.531 14.945 1 96.12 109 LEU A CA 1
ATOM 861 C C . LEU A 1 109 ? -13.125 26.859 16.359 1 96.12 109 LEU A C 1
ATOM 863 O O . LEU A 1 109 ? -12.477 26.016 17 1 96.12 109 LEU A O 1
ATOM 867 N N . THR A 1 110 ? -13.43 28.047 16.875 1 95.12 110 THR A N 1
ATOM 868 C CA . THR A 1 110 ? -12.93 28.5 18.172 1 95.12 110 THR A CA 1
ATOM 869 C C . THR A 1 110 ? -13.68 27.828 19.312 1 95.12 110 THR A C 1
ATOM 871 O O . THR A 1 110 ? -13.227 27.844 20.453 1 95.12 110 THR A O 1
ATOM 874 N N . LEU A 1 111 ? -14.781 27.156 18.984 1 93.75 111 LEU A N 1
ATOM 875 C CA . LEU A 1 111 ? -15.688 26.688 20.031 1 93.75 111 LEU A CA 1
ATOM 876 C C . LEU A 1 111 ? -15.305 25.281 20.484 1 93.75 111 LEU A C 1
ATOM 878 O O . LEU A 1 111 ? -15.641 24.875 21.594 1 93.75 111 LEU A O 1
ATOM 882 N N . PHE A 1 112 ? -14.711 24.516 19.641 1 95.19 112 PHE A N 1
ATOM 883 C CA . PHE A 1 112 ? -14.398 23.125 19.984 1 95.19 112 PHE A CA 1
ATOM 884 C C . PHE A 1 112 ? -13.469 23.062 21.188 1 95.19 112 PHE A C 1
ATOM 886 O O . PHE A 1 112 ? -12.477 23.797 21.25 1 95.19 112 PHE A O 1
ATOM 893 N N . THR A 1 113 ? -13.789 22.219 22.094 1 94.88 113 THR A N 1
ATOM 894 C CA . THR A 1 113 ? -13.07 22.234 23.359 1 94.88 113 THR A CA 1
ATOM 895 C C . THR A 1 113 ? -12.039 21.109 23.422 1 94.88 113 THR A C 1
ATOM 897 O O . THR A 1 113 ? -11.047 21.203 24.141 1 94.88 113 THR A O 1
ATOM 900 N N . ASN A 1 114 ? -12.172 20.062 22.672 1 95.81 114 ASN A N 1
ATOM 901 C CA . ASN A 1 114 ? -11.32 18.891 22.797 1 95.81 114 ASN A CA 1
ATOM 902 C C . ASN A 1 114 ? -10.617 18.562 21.484 1 95.81 114 ASN A C 1
ATOM 904 O O . ASN A 1 114 ? -10.188 17.422 21.266 1 95.81 114 ASN A O 1
ATOM 908 N N . LEU A 1 115 ? -10.508 19.547 20.672 1 97.38 115 LEU A N 1
ATOM 909 C CA . LEU A 1 115 ? -9.93 19.328 19.344 1 97.38 115 LEU A CA 1
ATOM 910 C C . LEU A 1 115 ? -8.438 19.016 19.453 1 97.38 115 LEU A C 1
ATOM 912 O O . LEU A 1 115 ? -7.668 19.812 20 1 97.38 115 LEU A O 1
ATOM 916 N N . GLN A 1 116 ? -8.023 17.859 18.953 1 98.44 116 GLN A N 1
ATOM 917 C CA . GLN A 1 116 ? -6.633 17.422 19 1 98.44 116 GLN A CA 1
ATOM 918 C C . GLN A 1 116 ? -5.973 17.547 17.641 1 98.44 116 GLN A C 1
ATOM 920 O O . GLN A 1 116 ? -4.758 17.734 17.547 1 98.44 116 GLN A O 1
ATOM 925 N N . SER A 1 117 ? -6.73 17.391 16.656 1 98.75 117 SER A N 1
ATOM 926 C CA . SER A 1 117 ? -6.246 17.484 15.289 1 98.75 117 SER A CA 1
ATOM 927 C C . SER A 1 117 ? -7.176 18.344 14.438 1 98.75 117 SER A C 1
ATOM 929 O O . SER A 1 117 ? -8.391 18.125 14.43 1 98.75 117 SER A O 1
ATOM 931 N N . LEU A 1 118 ? -6.613 19.328 13.727 1 98.69 118 LEU A N 1
ATOM 932 C CA . LEU A 1 118 ? -7.355 20.203 12.82 1 98.69 118 LEU A CA 1
ATOM 933 C C . LEU A 1 118 ? -6.695 20.25 11.445 1 98.69 118 LEU A C 1
ATOM 935 O O . LEU A 1 118 ? -5.512 20.562 11.328 1 98.69 118 LEU A O 1
ATOM 939 N N . SER A 1 119 ? -7.418 19.859 10.445 1 98.88 119 SER A N 1
ATOM 940 C CA . SER A 1 119 ? -6.93 19.969 9.07 1 98.88 119 SER A CA 1
ATOM 941 C C . SER A 1 119 ? -7.785 20.938 8.258 1 98.88 119 SER A C 1
ATOM 943 O O . SER A 1 119 ? -9 20.766 8.148 1 98.88 119 SER A O 1
ATOM 945 N N . LEU A 1 120 ? -7.168 21.984 7.75 1 98.81 120 LEU A N 1
ATOM 946 C CA . LEU A 1 120 ? -7.777 22.922 6.812 1 98.81 120 LEU A CA 1
ATOM 947 C C . LEU A 1 120 ? -7.105 22.844 5.445 1 98.81 120 LEU A C 1
ATOM 949 O O . LEU A 1 120 ? -6.996 23.844 4.746 1 98.81 120 LEU A O 1
ATOM 953 N N . ALA A 1 121 ? -6.66 21.641 5.129 1 98.81 121 ALA A N 1
ATOM 954 C CA . ALA A 1 121 ? -5.902 21.422 3.898 1 98.81 121 ALA A CA 1
ATOM 955 C C . ALA A 1 121 ? -6.789 21.609 2.67 1 98.81 121 ALA A C 1
ATOM 957 O O . ALA A 1 121 ? -7.957 21.219 2.676 1 98.81 121 ALA A O 1
ATOM 958 N N . GLY A 1 122 ? -6.164 22.156 1.616 1 98.75 122 GLY A N 1
ATOM 959 C CA . GLY A 1 122 ? -6.852 22.266 0.337 1 98.75 122 GLY A CA 1
ATOM 960 C C . GLY A 1 122 ? -7.906 23.344 0.308 1 98.75 122 GLY A C 1
ATOM 961 O O . GLY A 1 122 ? -8.945 23.188 -0.331 1 98.75 122 GLY A O 1
ATOM 962 N N . ASN A 1 123 ? -7.707 24.422 1.037 1 98.75 123 ASN A N 1
ATOM 963 C CA . ASN A 1 123 ? -8.57 25.594 0.971 1 98.75 123 ASN A CA 1
ATOM 964 C C . ASN A 1 123 ? -7.879 26.766 0.254 1 98.75 123 ASN A C 1
ATOM 966 O O . ASN A 1 123 ? -7.023 26.547 -0.605 1 98.75 123 ASN A O 1
ATOM 970 N N . LYS A 1 124 ? -8.367 27.984 0.457 1 98.69 124 LYS A N 1
ATOM 971 C CA . LYS A 1 124 ? -7.82 29.172 -0.197 1 98.69 124 LYS A CA 1
ATOM 972 C C . LYS A 1 124 ? -7.344 30.203 0.83 1 98.69 124 LYS A C 1
ATOM 974 O O . LYS A 1 124 ? -7.543 31.406 0.652 1 98.69 124 LYS A O 1
ATOM 979 N N . ILE A 1 125 ? -6.793 29.656 1.855 1 98.75 125 ILE A N 1
ATOM 980 C CA . ILE A 1 125 ? -6.352 30.531 2.936 1 98.75 125 ILE A CA 1
ATOM 981 C C . ILE A 1 125 ? -5.117 31.312 2.492 1 98.75 125 ILE A C 1
ATOM 983 O O . ILE A 1 125 ? -4.141 30.734 2.02 1 98.75 125 ILE A O 1
ATOM 987 N N . THR A 1 126 ? -5.152 32.625 2.699 1 98.12 126 THR A N 1
ATOM 988 C CA . THR A 1 126 ? -4.09 33.469 2.158 1 98.12 126 THR A CA 1
ATOM 989 C C . THR A 1 126 ? -3.258 34.062 3.283 1 98.12 126 THR A C 1
ATOM 991 O O . THR A 1 126 ? -2.156 34.594 3.045 1 98.12 126 THR A O 1
ATOM 994 N N . GLU A 1 127 ? -3.803 34.062 4.477 1 98.19 127 GLU A N 1
ATOM 995 C CA . GLU A 1 127 ? -3.066 34.656 5.574 1 98.19 127 GLU A CA 1
ATOM 996 C C . GLU A 1 127 ? -3.447 34.062 6.914 1 98.19 127 GLU A C 1
ATOM 998 O O . GLU A 1 127 ? -4.555 33.531 7.074 1 98.19 127 GLU A O 1
ATOM 1003 N N . ILE A 1 128 ? -2.553 34.062 7.781 1 98.38 128 ILE A N 1
ATOM 1004 C CA . ILE A 1 128 ? -2.789 33.75 9.188 1 98.38 128 ILE A CA 1
ATOM 1005 C C . ILE A 1 128 ? -2.393 34.969 10.055 1 98.38 128 ILE A C 1
ATOM 1007 O O . ILE A 1 128 ? -1.21 35.281 10.156 1 98.38 128 ILE A O 1
ATOM 1011 N N . LEU A 1 129 ? -3.369 35.5 10.742 1 97.44 129 LEU A N 1
ATOM 1012 C CA . LEU A 1 129 ? -3.16 36.719 11.516 1 97.44 129 LEU A CA 1
ATOM 1013 C C . LEU A 1 129 ? -2.594 36.406 12.898 1 97.44 129 LEU A C 1
ATOM 1015 O O . LEU A 1 129 ? -2.641 35.25 13.336 1 97.44 129 LEU A O 1
ATOM 1019 N N . ASP A 1 130 ? -2.049 37.438 13.484 1 97.44 130 ASP A N 1
ATOM 1020 C CA . ASP A 1 130 ? -1.586 37.281 14.867 1 97.44 130 ASP A CA 1
ATOM 1021 C C . ASP A 1 130 ? -2.715 36.812 15.773 1 97.44 130 ASP A C 1
ATOM 1023 O O . ASP A 1 130 ? -3.854 37.281 15.648 1 97.44 130 ASP A O 1
ATOM 1027 N N . ASN A 1 131 ? -2.43 35.812 16.625 1 96.06 131 ASN A N 1
ATOM 1028 C CA . ASN A 1 131 ? -3.303 35.375 17.703 1 96.06 131 ASN A CA 1
ATOM 1029 C C . ASN A 1 131 ? -4.508 34.594 17.172 1 96.06 131 ASN A C 1
ATOM 1031 O O . ASN A 1 131 ? -5.512 34.438 17.875 1 96.06 131 ASN A O 1
ATOM 1035 N N . THR A 1 132 ? -4.402 34.219 15.93 1 96.12 132 THR A N 1
ATOM 1036 C CA . THR A 1 132 ? -5.496 33.469 15.32 1 96.12 132 THR A CA 1
ATOM 1037 C C . THR A 1 132 ? -5.906 32.281 16.188 1 96.12 132 THR A C 1
ATOM 1039 O O . THR A 1 132 ? -7.094 32.094 16.469 1 96.12 132 THR A O 1
ATOM 1042 N N . PHE A 1 133 ? -4.973 31.562 16.688 1 96.94 133 PHE A N 1
ATOM 1043 C CA . PHE A 1 133 ? -5.273 30.328 17.406 1 96.94 133 PHE A CA 1
ATOM 1044 C C . PHE A 1 133 ? -5.34 30.578 18.906 1 96.94 133 PHE A C 1
ATOM 1046 O O . PHE A 1 133 ? -5.754 29.703 19.672 1 96.94 133 PHE A O 1
ATOM 1053 N N . ALA A 1 134 ? -4.961 31.781 19.359 1 94.94 134 ALA A N 1
ATOM 1054 C CA . ALA A 1 134 ? -4.992 32.125 20.781 1 94.94 134 ALA A CA 1
ATOM 1055 C C . ALA A 1 134 ? -6.422 32.125 21.312 1 94.94 134 ALA A C 1
ATOM 1057 O O . ALA A 1 134 ? -6.641 31.969 22.516 1 94.94 134 ALA A O 1
ATOM 1058 N N . TYR A 1 135 ? -7.418 32.188 20.359 1 90.75 135 TYR A N 1
ATOM 1059 C CA . TYR A 1 135 ? -8.82 32.312 20.75 1 90.75 135 TYR A CA 1
ATOM 1060 C C . TYR A 1 135 ? -9.516 30.953 20.656 1 90.75 135 TYR A C 1
ATOM 1062 O O . TYR A 1 135 ? -10.711 30.844 20.953 1 90.75 135 TYR A O 1
ATOM 1070 N N . PHE A 1 136 ? -8.844 29.969 20.266 1 95.31 136 PHE A N 1
ATOM 1071 C CA . PHE A 1 136 ? -9.43 28.641 20.188 1 95.31 136 PHE A CA 1
ATOM 1072 C C . PHE A 1 136 ? -9.586 28.031 21.578 1 95.31 136 PHE A C 1
ATOM 1074 O O . PHE A 1 136 ? -8.648 28.047 22.391 1 95.31 136 PHE A O 1
ATOM 1081 N N . ASN A 1 137 ? -10.742 27.531 21.906 1 95.19 137 ASN A N 1
ATOM 1082 C CA . ASN A 1 137 ? -10.953 26.844 23.188 1 95.19 137 ASN A CA 1
ATOM 1083 C C . ASN A 1 137 ? -10.078 25.609 23.312 1 95.19 137 ASN A C 1
ATOM 1085 O O . ASN A 1 137 ? -9.719 25.203 24.422 1 95.19 137 ASN A O 1
ATOM 1089 N N . SER A 1 138 ? -9.672 25.062 22.188 1 95.94 138 SER A N 1
ATOM 1090 C CA . SER A 1 138 ? -8.898 23.828 22.188 1 95.94 138 SER A CA 1
ATOM 1091 C C . SER A 1 138 ? -7.402 24.125 22.047 1 95.94 138 SER A C 1
ATOM 1093 O O . SER A 1 138 ? -6.613 23.219 21.766 1 95.94 138 SER A O 1
ATOM 1095 N N . ARG A 1 139 ? -6.895 25.359 22.188 1 95.81 139 ARG A N 1
ATOM 1096 C CA . ARG A 1 139 ? -5.527 25.766 21.922 1 95.81 139 ARG A CA 1
ATOM 1097 C C . ARG A 1 139 ? -4.527 24.938 22.719 1 95.81 139 ARG A C 1
ATOM 1099 O O . ARG A 1 139 ? -3.418 24.672 22.25 1 95.81 139 ARG A O 1
ATOM 1106 N N . LYS A 1 140 ? -4.93 24.484 23.859 1 95.19 140 LYS A N 1
ATOM 1107 C CA . LYS A 1 140 ? -4.02 23.719 24.719 1 95.19 140 LYS A CA 1
ATOM 1108 C C . LYS A 1 140 ? -4.199 22.219 24.5 1 95.19 140 LYS A C 1
ATOM 1110 O O . LYS A 1 140 ? -3.617 21.406 25.234 1 95.19 140 LYS A O 1
ATOM 1115 N N . MET A 1 141 ? -5.016 21.828 23.609 1 96.19 141 MET A N 1
ATOM 1116 C CA . MET A 1 141 ? -5.254 20.422 23.344 1 96.19 141 MET A CA 1
ATOM 1117 C C . MET A 1 141 ? -4.766 20.047 21.938 1 96.19 141 MET A C 1
ATOM 1119 O O . MET A 1 141 ? -4.461 18.891 21.672 1 96.19 141 MET A O 1
ATOM 1123 N N . LEU A 1 142 ? -4.676 21.031 21.109 1 97.94 142 LEU A N 1
ATOM 1124 C CA . LEU A 1 142 ? -4.359 20.812 19.703 1 97.94 142 LEU A CA 1
ATOM 1125 C C . LEU A 1 142 ? -2.945 20.25 19.531 1 97.94 142 LEU A C 1
ATOM 1127 O O . LEU A 1 142 ? -1.981 20.859 20 1 97.94 142 LEU A O 1
ATOM 1131 N N . GLN A 1 143 ? -2.836 19.141 18.875 1 98.69 143 GLN A N 1
ATOM 1132 C CA . GLN A 1 143 ? -1.551 18.469 18.703 1 98.69 143 GLN A CA 1
ATOM 1133 C C . GLN A 1 143 ? -1.104 18.5 17.25 1 98.69 143 GLN A C 1
ATOM 1135 O O . GLN A 1 143 ? 0.093 18.453 16.953 1 98.69 143 GLN A O 1
ATOM 1140 N N . GLN A 1 144 ? -1.998 18.516 16.391 1 98.81 144 GLN A N 1
ATOM 1141 C CA . GLN A 1 144 ? -1.701 18.484 14.969 1 98.81 144 GLN A CA 1
ATOM 1142 C C . GLN A 1 144 ? -2.484 19.562 14.227 1 98.81 144 GLN A C 1
ATOM 1144 O O . GLN A 1 144 ? -3.691 19.719 14.43 1 98.81 144 GLN A O 1
ATOM 1149 N N . LEU A 1 145 ? -1.783 20.359 13.414 1 98.81 145 LEU A N 1
ATOM 1150 C CA . LEU A 1 145 ? -2.385 21.391 12.578 1 98.81 145 LEU A CA 1
ATOM 1151 C C . LEU A 1 145 ? -1.937 21.234 11.125 1 98.81 145 LEU A C 1
ATOM 1153 O O . LEU A 1 145 ? -0.737 21.266 10.836 1 98.81 145 LEU A O 1
ATOM 1157 N N . ASP A 1 146 ? -2.865 21.047 10.273 1 98.88 146 ASP A N 1
ATOM 1158 C CA . ASP A 1 146 ? -2.584 20.875 8.852 1 98.88 146 ASP A CA 1
ATOM 1159 C C . ASP A 1 146 ? -3.117 22.047 8.031 1 98.88 146 ASP A C 1
ATOM 1161 O O . ASP A 1 146 ? -4.328 22.188 7.859 1 98.88 146 ASP A O 1
ATOM 1165 N N . LEU A 1 147 ? -2.211 22.844 7.531 1 98.81 147 LEU A N 1
ATOM 1166 C CA . LEU A 1 147 ? -2.537 23.984 6.695 1 98.81 147 LEU A CA 1
ATOM 1167 C C . LEU A 1 147 ? -2.004 23.797 5.277 1 98.81 147 LEU A C 1
ATOM 1169 O O . LEU A 1 147 ? -1.713 24.781 4.582 1 98.81 147 LEU A O 1
ATOM 1173 N N . SER A 1 148 ? -1.869 22.578 4.887 1 98.88 148 SER A N 1
ATOM 1174 C CA . SER A 1 148 ? -1.28 22.281 3.586 1 98.88 148 SER A CA 1
ATOM 1175 C C . SER A 1 148 ? -2.217 22.672 2.447 1 98.88 148 SER A C 1
ATOM 1177 O O . SER A 1 148 ? -3.42 22.844 2.656 1 98.88 148 SER A O 1
ATOM 1179 N N . GLU A 1 149 ? -1.661 22.891 1.278 1 98.75 149 GLU A N 1
ATOM 1180 C CA . GLU A 1 149 ? -2.391 23.125 0.037 1 98.75 149 GLU A CA 1
ATOM 1181 C C . GLU A 1 149 ? -3.305 24.344 0.163 1 98.75 149 GLU A C 1
ATOM 1183 O O . GLU A 1 149 ? -4.492 24.281 -0.163 1 98.75 149 GLU A O 1
ATOM 1188 N N . ASN A 1 150 ? -2.736 25.391 0.665 1 98.81 150 ASN A N 1
ATOM 1189 C CA . ASN A 1 150 ? -3.373 26.719 0.671 1 98.81 150 ASN A CA 1
ATOM 1190 C C . ASN A 1 150 ? -2.564 27.734 -0.13 1 98.81 150 ASN A C 1
ATOM 1192 O O . ASN A 1 150 ? -1.834 27.359 -1.051 1 98.81 150 ASN A O 1
ATOM 1196 N N . LEU A 1 151 ? -2.844 29.031 0.104 1 98.62 151 LEU A N 1
ATOM 1197 C CA . LEU A 1 151 ? -2.166 30.094 -0.63 1 98.62 151 LEU A CA 1
ATOM 1198 C C . LEU A 1 151 ? -1.33 30.953 0.31 1 98.62 151 LEU A C 1
ATOM 1200 O O . LEU A 1 151 ? -1.268 32.188 0.149 1 98.62 151 LEU A O 1
ATOM 1204 N N . LEU A 1 152 ? -0.69 30.266 1.195 1 98.69 152 LEU A N 1
ATOM 1205 C CA . LEU A 1 152 ? 0.07 30.984 2.215 1 98.69 152 LEU A CA 1
ATOM 1206 C C . LEU A 1 152 ? 1.478 31.297 1.72 1 98.69 152 LEU A C 1
ATOM 1208 O O . LEU A 1 152 ? 2.113 30.469 1.069 1 98.69 152 LEU A O 1
ATOM 1212 N N . SER A 1 153 ? 1.89 32.469 2.008 1 97.88 153 SER A N 1
ATOM 1213 C CA . SER A 1 153 ? 3.277 32.875 1.81 1 97.88 153 SER A CA 1
ATOM 1214 C C . SER A 1 153 ? 3.984 33.094 3.143 1 97.88 153 SER A C 1
ATOM 1216 O O . SER A 1 153 ? 3.342 33.125 4.195 1 97.88 153 SER A O 1
ATOM 1218 N N . ASP A 1 154 ? 5.277 33.219 3.08 1 94.81 154 ASP A N 1
ATOM 1219 C CA . ASP A 1 154 ? 6.059 33.406 4.301 1 94.81 154 ASP A CA 1
ATOM 1220 C C . ASP A 1 154 ? 5.723 34.75 4.965 1 94.81 154 ASP A C 1
ATOM 1222 O O . ASP A 1 154 ? 5.789 34.875 6.191 1 94.81 154 ASP A O 1
ATOM 1226 N N . THR A 1 155 ? 5.25 35.688 4.176 1 95.75 155 THR A N 1
ATOM 1227 C CA . THR A 1 155 ? 4.93 37 4.699 1 95.75 155 THR A CA 1
ATOM 1228 C C . THR A 1 155 ? 3.475 37.062 5.156 1 95.75 155 THR A C 1
ATOM 1230 O O . THR A 1 155 ? 3.084 38 5.875 1 95.75 155 THR A O 1
ATOM 1233 N N . SER A 1 156 ? 2.729 36.094 4.738 1 97.88 156 SER A N 1
ATOM 1234 C CA . SER A 1 156 ? 1.309 36.125 5.074 1 97.88 156 SER A CA 1
ATOM 1235 C C . SER A 1 156 ? 1.027 35.375 6.363 1 97.88 156 SER A C 1
ATOM 1237 O O . SER A 1 156 ? -0.087 35.406 6.887 1 97.88 156 SER A O 1
ATOM 1239 N N . ILE A 1 157 ? 1.979 34.719 6.859 1 98.38 157 ILE A N 1
ATOM 1240 C CA . ILE A 1 157 ? 1.908 34.125 8.188 1 98.38 157 ILE A CA 1
ATOM 1241 C C . ILE A 1 157 ? 2.574 35.062 9.203 1 98.38 157 ILE A C 1
ATOM 1243 O O . ILE A 1 157 ? 3.803 35.125 9.266 1 98.38 157 ILE A O 1
ATOM 1247 N N . ASN A 1 158 ? 1.752 35.625 10.023 1 98.25 158 ASN A N 1
ATOM 1248 C CA . ASN A 1 158 ? 2.262 36.656 10.938 1 98.25 158 ASN A CA 1
ATOM 1249 C C . ASN A 1 158 ? 3.125 36.031 12.031 1 98.25 158 ASN A C 1
ATOM 1251 O O . ASN A 1 158 ? 3.039 34.844 12.297 1 98.25 158 ASN A O 1
ATOM 1255 N N . SER A 1 159 ? 3.959 36.812 12.672 1 97.94 159 SER A N 1
ATOM 1256 C CA . SER A 1 159 ? 4.969 36.375 13.633 1 97.94 159 SER A CA 1
ATOM 1257 C C . SER A 1 159 ? 4.332 35.688 14.828 1 97.94 159 SER A C 1
ATOM 1259 O O . SER A 1 159 ? 4.93 34.781 15.422 1 97.94 159 SER A O 1
ATOM 1261 N N . LYS A 1 160 ? 3.1 36.094 15.211 1 97.88 160 LYS A N 1
ATOM 1262 C CA . LYS A 1 160 ? 2.426 35.5 16.359 1 97.88 160 LYS A CA 1
ATOM 1263 C C . LYS A 1 160 ? 1.229 34.656 15.938 1 97.88 160 LYS A C 1
ATOM 1265 O O . LYS A 1 160 ? 0.27 34.5 16.688 1 97.88 160 LYS A O 1
ATOM 1270 N N . ALA A 1 161 ? 1.334 34.125 14.703 1 97.44 161 ALA A N 1
ATOM 1271 C CA . ALA A 1 161 ? 0.233 33.375 14.125 1 97.44 161 ALA A CA 1
ATOM 1272 C C . ALA A 1 161 ? -0.077 32.125 14.977 1 97.44 161 ALA A C 1
ATOM 1274 O O . ALA A 1 161 ? -1.244 31.812 15.203 1 97.44 161 ALA A O 1
ATOM 1275 N N . PHE A 1 162 ? 0.99 31.5 15.508 1 97.88 162 PHE A N 1
ATOM 1276 C CA . PHE A 1 162 ? 0.796 30.219 16.172 1 97.88 162 PHE A CA 1
ATOM 1277 C C . PHE A 1 162 ? 0.854 30.375 17.688 1 97.88 162 PHE A C 1
ATOM 1279 O O . PHE A 1 162 ? 0.955 29.391 18.422 1 97.88 162 PHE A O 1
ATOM 1286 N N . LEU A 1 163 ? 0.8 31.625 18.156 1 96.56 163 LEU A N 1
ATOM 1287 C CA . LEU A 1 163 ? 0.78 31.875 19.594 1 96.56 163 LEU A CA 1
ATOM 1288 C C . LEU A 1 163 ? -0.405 31.188 20.25 1 96.56 163 LEU A C 1
ATOM 1290 O O . LEU A 1 163 ? -1.52 31.219 19.719 1 96.56 163 LEU A O 1
ATOM 1294 N N . GLY A 1 164 ? -0.16 30.469 21.359 1 94.44 164 GLY A N 1
ATOM 1295 C CA . GLY A 1 164 ? -1.219 29.797 22.094 1 94.44 164 GLY A CA 1
ATOM 1296 C C . GLY A 1 164 ? -1.218 28.297 21.891 1 94.44 164 GLY A C 1
ATOM 1297 O O . GLY A 1 164 ? -1.77 27.547 22.703 1 94.44 164 GLY A O 1
ATOM 1298 N N . LEU A 1 165 ? -0.706 27.828 20.797 1 97.12 165 LEU A N 1
ATOM 1299 C CA . LEU A 1 165 ? -0.656 26.391 20.5 1 97.12 165 LEU A CA 1
ATOM 1300 C C . LEU A 1 165 ? 0.502 25.734 21.234 1 97.12 165 LEU A C 1
ATOM 1302 O O . LEU A 1 165 ? 1.42 25.203 20.609 1 97.12 165 LEU A O 1
ATOM 1306 N N . GLU A 1 166 ? 0.399 25.625 22.453 1 93.12 166 GLU A N 1
ATOM 1307 C CA . GLU A 1 166 ? 1.497 25.234 23.344 1 93.12 166 GLU A CA 1
ATOM 1308 C C . GLU A 1 166 ? 1.804 23.75 23.234 1 93.12 166 GLU A C 1
ATOM 1310 O O . GLU A 1 166 ? 2.891 23.312 23.609 1 93.12 166 GLU A O 1
ATOM 1315 N N . PHE A 1 167 ? 0.947 23.016 22.719 1 96.25 167 PHE A N 1
ATOM 1316 C CA . PHE A 1 167 ? 1.146 21.578 22.719 1 96.25 167 PHE A CA 1
ATOM 1317 C C . PHE A 1 167 ? 1.156 21.031 21.297 1 96.25 167 PHE A C 1
ATOM 1319 O O . PHE A 1 167 ? 1.052 19.828 21.078 1 96.25 167 PHE A O 1
ATOM 1326 N N . LEU A 1 168 ? 1.292 21.938 20.344 1 98.19 168 LEU A N 1
ATOM 1327 C CA . LEU A 1 168 ? 1.293 21.5 18.953 1 98.19 168 LEU A CA 1
ATOM 1328 C C . LEU A 1 168 ? 2.535 20.672 18.641 1 98.19 168 LEU A C 1
ATOM 1330 O O . LEU A 1 168 ? 3.66 21.125 18.859 1 98.19 168 LEU A O 1
ATOM 1334 N N . GLN A 1 169 ? 2.334 19.516 18.125 1 98.38 169 GLN A N 1
ATOM 1335 C CA . GLN A 1 169 ? 3.438 18.594 17.875 1 98.38 169 GLN A CA 1
ATOM 1336 C C . GLN A 1 169 ? 3.717 18.469 16.375 1 98.38 169 GLN A C 1
ATOM 1338 O O . GLN A 1 169 ? 4.859 18.266 15.977 1 98.38 169 GLN A O 1
ATOM 1343 N N . LYS A 1 170 ? 2.777 18.578 15.602 1 98.69 170 LYS A N 1
ATOM 1344 C CA . LYS A 1 170 ? 2.91 18.406 14.156 1 98.69 170 LYS A CA 1
ATOM 1345 C C . LYS A 1 170 ? 2.318 19.594 13.406 1 98.69 170 LYS A C 1
ATOM 1347 O O . LYS A 1 170 ? 1.168 19.984 13.641 1 98.69 170 LYS A O 1
ATOM 1352 N N . LEU A 1 171 ? 3.078 20.141 12.508 1 98.88 171 LEU A N 1
ATOM 1353 C CA . LEU A 1 171 ? 2.633 21.25 11.68 1 98.88 171 LEU A CA 1
ATOM 1354 C C . LEU A 1 171 ? 2.902 20.984 10.203 1 98.88 171 LEU A C 1
ATOM 1356 O O . LEU A 1 171 ? 4.035 20.688 9.82 1 98.88 171 LEU A O 1
ATOM 1360 N N . PHE A 1 172 ? 1.868 21.047 9.383 1 98.88 172 PHE A N 1
ATOM 1361 C CA . PHE A 1 172 ? 1.976 20.828 7.945 1 98.88 172 PHE A CA 1
ATOM 1362 C C . PHE A 1 172 ? 1.765 22.141 7.184 1 98.88 172 PHE A C 1
ATOM 1364 O O . PHE A 1 172 ? 0.701 22.75 7.281 1 98.88 172 PHE A O 1
ATOM 1371 N N . LEU A 1 173 ? 2.756 22.547 6.453 1 98.81 173 LEU A N 1
ATOM 1372 C CA . LEU A 1 173 ? 2.689 23.734 5.625 1 98.81 173 LEU A CA 1
ATOM 1373 C C . LEU A 1 173 ? 2.99 23.406 4.164 1 98.81 173 LEU A C 1
ATOM 1375 O O . LEU A 1 173 ? 3.375 24.281 3.391 1 98.81 173 LEU A O 1
ATOM 1379 N N . ASP A 1 174 ? 2.793 22.156 3.799 1 98.81 174 ASP A N 1
ATOM 1380 C CA . ASP A 1 174 ? 3.145 21.688 2.465 1 98.81 174 ASP A CA 1
ATOM 1381 C C . ASP A 1 174 ? 2.297 22.359 1.396 1 98.81 174 ASP A C 1
ATOM 1383 O O . ASP A 1 174 ? 1.171 22.781 1.666 1 98.81 174 ASP A O 1
ATOM 1387 N N . LYS A 1 175 ? 2.836 22.469 0.186 1 98.69 175 LYS A N 1
ATOM 1388 C CA . LYS A 1 175 ? 2.113 22.922 -1.002 1 98.69 175 LYS A CA 1
ATOM 1389 C C . LYS A 1 175 ? 1.465 24.281 -0.772 1 98.69 175 LYS A C 1
ATOM 1391 O O . LYS A 1 175 ? 0.27 24.453 -1.021 1 98.69 175 LYS A O 1
ATOM 1396 N N . ASN A 1 176 ? 2.223 25.156 -0.26 1 98.81 176 ASN A N 1
ATOM 1397 C CA . ASN A 1 176 ? 1.896 26.578 -0.198 1 98.81 176 ASN A CA 1
ATOM 1398 C C . ASN A 1 176 ? 2.816 27.406 -1.093 1 98.81 176 ASN A C 1
ATOM 1400 O O . ASN A 1 176 ? 3.301 26.906 -2.113 1 98.81 176 ASN A O 1
ATOM 1404 N N . GLN A 1 177 ? 2.855 28.719 -0.775 1 98.56 177 GLN A N 1
ATOM 1405 C CA . GLN A 1 177 ? 3.68 29.609 -1.585 1 98.56 177 GLN A CA 1
ATOM 1406 C C . GLN A 1 177 ? 4.789 30.234 -0.75 1 98.56 177 GLN A C 1
ATOM 1408 O O . GLN A 1 177 ? 5.051 31.438 -0.864 1 98.56 177 GLN A O 1
ATOM 1413 N N . LEU A 1 178 ? 5.398 29.422 0.038 1 98.62 178 LEU A N 1
ATOM 1414 C CA . LEU A 1 178 ? 6.457 29.922 0.912 1 98.62 178 LEU A CA 1
ATOM 1415 C C . LEU A 1 178 ? 7.758 30.109 0.139 1 98.62 178 LEU A C 1
ATOM 1417 O O . LEU A 1 178 ? 8.211 29.203 -0.552 1 98.62 178 LEU A O 1
ATOM 1421 N N . ASN A 1 179 ? 8.336 31.281 0.254 1 97.62 179 ASN A N 1
ATOM 1422 C CA . ASN A 1 179 ? 9.672 31.531 -0.282 1 97.62 179 ASN A CA 1
ATOM 1423 C C . ASN A 1 179 ? 10.75 31.281 0.771 1 97.62 179 ASN A C 1
ATOM 1425 O O . ASN A 1 179 ? 11.914 31.062 0.435 1 97.62 179 ASN A O 1
ATOM 1429 N N . LYS A 1 180 ? 10.312 31.469 1.945 1 96.69 180 LYS A N 1
ATOM 1430 C CA . LYS A 1 180 ? 11.102 31.156 3.135 1 96.69 180 LYS A CA 1
ATOM 1431 C C . LYS A 1 180 ? 10.234 30.547 4.23 1 96.69 180 LYS A C 1
ATOM 1433 O O . LYS A 1 180 ? 9.008 30.594 4.156 1 96.69 180 LYS A O 1
ATOM 1438 N N . LEU A 1 181 ? 10.938 29.938 5.148 1 96.94 181 LEU A N 1
ATOM 1439 C CA . LEU A 1 181 ? 10.188 29.469 6.309 1 96.94 181 LEU A CA 1
ATOM 1440 C C . LEU A 1 181 ? 9.688 30.656 7.137 1 96.94 181 LEU A C 1
ATOM 1442 O O . LEU A 1 181 ? 10.398 31.641 7.312 1 96.94 181 LEU A O 1
ATOM 1446 N N . PRO A 1 182 ? 8.445 30.562 7.566 1 97.75 182 PRO A N 1
ATOM 1447 C CA . PRO A 1 182 ? 7.98 31.594 8.508 1 97.75 182 PRO A CA 1
ATOM 1448 C C . PRO A 1 182 ? 8.602 31.438 9.891 1 97.75 182 PRO A C 1
ATOM 1450 O O . PRO A 1 182 ? 7.922 31.062 10.844 1 97.75 182 PRO A O 1
ATOM 1453 N N . THR A 1 183 ? 9.773 31.859 10.023 1 96.69 183 THR A N 1
ATOM 1454 C CA . THR A 1 183 ? 10.68 31.578 11.133 1 96.69 183 THR A CA 1
ATOM 1455 C C . THR A 1 183 ? 10.117 32.125 12.445 1 96.69 183 THR A C 1
ATOM 1457 O O . THR A 1 183 ? 10.086 31.406 13.453 1 96.69 183 THR A O 1
ATOM 1460 N N . LYS A 1 184 ? 9.625 33.344 12.508 1 97.25 184 LYS A N 1
ATOM 1461 C CA . LYS A 1 184 ? 9.141 33.938 13.734 1 97.25 184 LYS A CA 1
ATOM 1462 C C . LYS A 1 184 ? 7.895 33.25 14.25 1 97.25 184 LYS A C 1
ATOM 1464 O O . LYS A 1 184 ? 7.746 33.031 15.461 1 97.25 184 LYS A O 1
ATOM 1469 N N . ALA A 1 185 ? 7.055 32.906 13.359 1 98.06 185 ALA A N 1
ATOM 1470 C CA . ALA A 1 185 ? 5.836 32.188 13.75 1 98.06 185 ALA A CA 1
ATOM 1471 C C . ALA A 1 185 ? 6.16 30.797 14.297 1 98.06 185 ALA A C 1
ATOM 1473 O O . ALA A 1 185 ? 5.613 30.391 15.32 1 98.06 185 ALA A O 1
ATOM 1474 N N . ILE A 1 186 ? 7.043 30.062 13.602 1 97.56 186 ILE A N 1
ATOM 1475 C CA . ILE A 1 186 ? 7.414 28.703 13.977 1 97.56 186 ILE A CA 1
ATOM 1476 C C . ILE A 1 186 ? 8.141 28.734 15.32 1 97.56 186 ILE A C 1
ATOM 1478 O O . ILE A 1 186 ? 7.984 27.812 16.125 1 97.56 186 ILE A O 1
ATOM 1482 N N . ALA A 1 187 ? 8.898 29.797 15.602 1 95.88 187 ALA A N 1
ATOM 1483 C CA . ALA A 1 187 ? 9.664 29.922 16.844 1 95.88 187 ALA A CA 1
ATOM 1484 C C . ALA A 1 187 ? 8.75 29.859 18.062 1 95.88 187 ALA A C 1
ATOM 1486 O O . ALA A 1 187 ? 9.172 29.422 19.141 1 95.88 187 ALA A O 1
ATOM 1487 N N . LYS A 1 188 ? 7.484 30.203 17.859 1 96.31 188 LYS A N 1
ATOM 1488 C CA . LYS A 1 188 ? 6.523 30.172 18.953 1 96.31 188 LYS A CA 1
ATOM 1489 C C . LYS A 1 188 ? 6.184 28.734 19.359 1 96.31 188 LYS A C 1
ATOM 1491 O O . LYS A 1 188 ? 5.617 28.5 20.422 1 96.31 188 LYS A O 1
ATOM 1496 N N . LEU A 1 189 ? 6.562 27.797 18.562 1 96.25 189 LEU A N 1
ATOM 1497 C CA . LEU A 1 189 ? 6.246 26.391 18.781 1 96.25 189 LEU A CA 1
ATOM 1498 C C . LEU A 1 189 ? 7.469 25.641 19.281 1 96.25 189 LEU A C 1
ATOM 1500 O O . LEU A 1 189 ? 7.477 24.406 19.297 1 96.25 189 LEU A O 1
ATOM 1504 N N . SER A 1 190 ? 8.531 26.281 19.703 1 92.5 190 SER A N 1
ATOM 1505 C CA . SER A 1 190 ? 9.836 25.719 20.031 1 92.5 190 SER A CA 1
ATOM 1506 C C . SER A 1 190 ? 9.727 24.656 21.125 1 92.5 190 SER A C 1
ATOM 1508 O O . SER A 1 190 ? 10.445 23.672 21.109 1 92.5 190 SER A O 1
ATOM 1510 N N . ASP A 1 191 ? 8.758 24.766 21.984 1 92 191 ASP A N 1
ATOM 1511 C CA . ASP A 1 191 ? 8.727 23.922 23.172 1 92 191 ASP A CA 1
ATOM 1512 C C . ASP A 1 191 ? 7.941 22.625 22.906 1 92 191 ASP A C 1
ATOM 1514 O O . ASP A 1 191 ? 7.934 21.719 23.75 1 92 191 ASP A O 1
ATOM 1518 N N . SER A 1 192 ? 7.355 22.531 21.75 1 94.75 192 SER A N 1
ATOM 1519 C CA . SER A 1 192 ? 6.465 21.375 21.625 1 94.75 192 SER A CA 1
ATOM 1520 C C . SER A 1 192 ? 6.59 20.734 20.25 1 94.75 192 SER A C 1
ATOM 1522 O O . SER A 1 192 ? 6.367 19.531 20.094 1 94.75 192 SER A O 1
ATOM 1524 N N . LEU A 1 193 ? 6.984 21.438 19.219 1 95.88 193 LEU A N 1
ATOM 1525 C CA . LEU A 1 193 ? 6.922 20.984 17.828 1 95.88 193 LEU A CA 1
ATOM 1526 C C . LEU A 1 193 ? 7.883 19.812 17.609 1 95.88 193 LEU A C 1
ATOM 1528 O O . LEU A 1 193 ? 9.078 19.922 17.906 1 95.88 193 LEU A O 1
ATOM 1532 N N . GLN A 1 194 ? 7.34 18.766 17.109 1 96.38 194 GLN A N 1
ATOM 1533 C CA . GLN A 1 194 ? 8.141 17.562 16.891 1 96.38 194 GLN A CA 1
ATOM 1534 C C . GLN A 1 194 ? 8.312 17.281 15.398 1 96.38 194 GLN A C 1
ATOM 1536 O O . GLN A 1 194 ? 9.32 16.703 14.984 1 96.38 194 GLN A O 1
ATOM 1541 N N . GLU A 1 195 ? 7.352 17.609 14.641 1 98.31 195 GLU A N 1
ATOM 1542 C CA . GLU A 1 195 ? 7.391 17.375 13.203 1 98.31 195 GLU A CA 1
ATOM 1543 C C . GLU A 1 195 ? 6.957 18.625 12.438 1 98.31 195 GLU A C 1
ATOM 1545 O O . GLU A 1 195 ? 5.902 19.203 12.719 1 98.31 195 GLU A O 1
ATOM 1550 N N . LEU A 1 196 ? 7.77 19.031 11.477 1 98.19 196 LEU A N 1
ATOM 1551 C CA . LEU A 1 196 ? 7.492 20.188 10.633 1 98.19 196 LEU A CA 1
ATOM 1552 C C . LEU A 1 196 ? 7.645 19.828 9.156 1 98.19 196 LEU A C 1
ATOM 1554 O O . LEU A 1 196 ? 8.703 19.375 8.734 1 98.19 196 LEU A O 1
ATOM 1558 N N . PHE A 1 197 ? 6.586 20.047 8.367 1 98.75 197 PHE A N 1
ATOM 1559 C CA . PHE A 1 197 ? 6.625 19.734 6.949 1 98.75 197 PHE A CA 1
ATOM 1560 C C . PHE A 1 197 ? 6.32 20.969 6.105 1 98.75 197 PHE A C 1
ATOM 1562 O O . PHE A 1 197 ? 5.293 21.625 6.305 1 98.75 197 PHE A O 1
ATOM 1569 N N . ALA A 1 198 ? 7.227 21.312 5.258 1 98.69 198 ALA A N 1
ATOM 1570 C CA . ALA A 1 198 ? 7.082 22.438 4.324 1 98.69 198 ALA A CA 1
ATOM 1571 C C . ALA A 1 198 ? 7.48 22.016 2.91 1 98.69 198 ALA A C 1
ATOM 1573 O O . ALA A 1 198 ? 8.148 22.781 2.203 1 98.69 198 ALA A O 1
ATOM 1574 N N . SER A 1 199 ? 7.055 20.844 2.574 1 98.69 199 SER A N 1
ATOM 1575 C CA . SER A 1 199 ? 7.375 20.312 1.257 1 98.69 199 SER A CA 1
ATOM 1576 C C . SER A 1 199 ? 6.605 21.031 0.16 1 98.69 199 SER A C 1
ATOM 1578 O O . SER A 1 199 ? 5.543 21.609 0.415 1 98.69 199 SER A O 1
ATOM 1580 N N . ALA A 1 200 ? 7.121 21.062 -1.056 1 98.56 200 ALA A N 1
ATOM 1581 C CA . ALA A 1 200 ? 6.465 21.562 -2.258 1 98.56 200 ALA A CA 1
ATOM 1582 C C . ALA A 1 200 ? 6.07 23.031 -2.09 1 98.56 200 ALA A C 1
ATOM 1584 O O . ALA A 1 200 ? 4.918 23.406 -2.324 1 98.56 200 ALA A O 1
ATOM 1585 N N . ASN A 1 201 ? 7.047 23.781 -1.667 1 98.62 201 ASN A N 1
ATOM 1586 C CA . ASN A 1 201 ? 6.98 25.234 -1.655 1 98.62 201 ASN A CA 1
ATOM 1587 C C . ASN A 1 201 ? 8 25.844 -2.611 1 98.62 201 ASN A C 1
ATOM 1589 O O . ASN A 1 201 ? 8.391 25.219 -3.598 1 98.62 201 ASN A O 1
ATOM 1593 N N . GLN A 1 202 ? 8.258 27.125 -2.42 1 98.12 202 GLN A N 1
ATOM 1594 C CA . GLN A 1 202 ? 9.219 27.812 -3.285 1 98.12 202 GLN A CA 1
ATOM 1595 C C . GLN A 1 202 ? 10.43 28.297 -2.492 1 98.12 202 GLN A C 1
ATOM 1597 O O . GLN A 1 202 ? 10.969 29.359 -2.768 1 98.12 202 GLN A O 1
ATOM 1602 N N . ILE A 1 203 ? 10.75 27.531 -1.555 1 98.06 203 ILE A N 1
ATOM 1603 C CA . ILE A 1 203 ? 11.891 27.906 -0.722 1 98.06 203 ILE A CA 1
ATOM 1604 C C . ILE A 1 203 ? 13.18 27.766 -1.521 1 98.06 203 ILE A C 1
ATOM 1606 O O . ILE A 1 203 ? 13.508 26.688 -2.012 1 98.06 203 ILE A O 1
ATOM 1610 N N . ASP A 1 204 ? 13.914 28.781 -1.617 1 95.19 204 ASP A N 1
ATOM 1611 C CA . ASP A 1 204 ? 15.039 28.766 -2.555 1 95.19 204 ASP A CA 1
ATOM 1612 C C . ASP A 1 204 ? 16.375 28.844 -1.816 1 95.19 204 ASP A C 1
ATOM 1614 O O . ASP A 1 204 ? 17.422 28.641 -2.414 1 95.19 204 ASP A O 1
ATOM 1618 N N . SER A 1 205 ? 16.281 29.219 -0.54 1 92.25 205 SER A N 1
ATOM 1619 C CA . SER A 1 205 ? 17.516 29.281 0.227 1 92.25 205 SER A CA 1
ATOM 1620 C C . SER A 1 205 ? 17.266 28.984 1.7 1 92.25 205 SER A C 1
ATOM 1622 O O . SER A 1 205 ? 16.172 29.188 2.209 1 92.25 205 SER A O 1
ATOM 1624 N N . LEU A 1 206 ? 18.266 28.438 2.27 1 92.31 206 LEU A N 1
ATOM 1625 C CA . LEU A 1 206 ? 18.312 28.234 3.713 1 92.31 206 LEU A CA 1
ATOM 1626 C C . LEU A 1 206 ? 19.547 28.875 4.32 1 92.31 206 LEU A C 1
ATOM 1628 O O . LEU A 1 206 ? 20.672 28.469 4.008 1 92.31 206 LEU A O 1
ATOM 1632 N N . GLU A 1 207 ? 19.312 29.859 5.094 1 90.31 207 GLU A N 1
ATOM 1633 C CA . GLU A 1 207 ? 20.391 30.562 5.773 1 90.31 207 GLU A CA 1
ATOM 1634 C C . GLU A 1 207 ? 20.359 30.328 7.277 1 90.31 207 GLU A C 1
ATOM 1636 O O . GLU A 1 207 ? 19.312 29.938 7.82 1 90.31 207 GLU A O 1
ATOM 1641 N N . PRO A 1 208 ? 21.547 30.5 7.852 1 89 208 PRO A N 1
ATOM 1642 C CA . PRO A 1 208 ? 21.531 30.422 9.312 1 89 208 PRO A CA 1
ATOM 1643 C C . PRO A 1 208 ? 20.484 31.328 9.938 1 89 208 PRO A C 1
ATOM 1645 O O . PRO A 1 208 ? 20.391 32.5 9.57 1 89 208 PRO A O 1
ATOM 1648 N N . GLY A 1 209 ? 19.625 30.781 10.711 1 89.75 209 GLY A N 1
ATOM 1649 C CA . GLY A 1 209 ? 18.594 31.578 11.359 1 89.75 209 GLY A CA 1
ATOM 1650 C C . GLY A 1 209 ? 17.219 31.359 10.758 1 89.75 209 GLY A C 1
ATOM 1651 O O . GLY A 1 209 ? 16.203 31.719 11.367 1 89.75 209 GLY A O 1
ATOM 1652 N N . ASP A 1 210 ? 17.219 30.828 9.531 1 93.06 210 ASP A N 1
ATOM 1653 C CA . ASP A 1 210 ? 15.938 30.578 8.875 1 93.06 210 ASP A CA 1
ATOM 1654 C C . ASP A 1 210 ? 15.125 29.531 9.625 1 93.06 210 ASP A C 1
ATOM 1656 O O . ASP A 1 210 ? 13.898 29.609 9.688 1 93.06 210 ASP A O 1
ATOM 1660 N N . ILE A 1 211 ? 15.844 28.609 10.148 1 92.75 211 ILE A N 1
ATOM 1661 C CA . ILE A 1 211 ? 15.219 27.625 11.023 1 92.75 211 ILE A CA 1
ATOM 1662 C C . ILE A 1 211 ? 15.383 28.047 12.477 1 92.75 211 ILE A C 1
ATOM 1664 O O . ILE A 1 211 ? 16.516 28.188 12.961 1 92.75 211 ILE A O 1
ATOM 1668 N N . PRO A 1 212 ? 14.312 28.266 13.141 1 92.62 212 PRO A N 1
ATOM 1669 C CA . PRO A 1 212 ? 14.445 28.656 14.547 1 92.62 212 PRO A CA 1
ATOM 1670 C C . PRO A 1 212 ? 14.836 27.469 15.445 1 92.62 212 PRO A C 1
ATOM 1672 O O . PRO A 1 212 ? 14.82 26.328 15 1 92.62 212 PRO A O 1
ATOM 1675 N N . PRO A 1 213 ? 15.242 27.844 16.656 1 89.62 213 PRO A N 1
ATOM 1676 C CA . PRO A 1 213 ? 15.539 26.75 17.594 1 89.62 213 PRO A CA 1
ATOM 1677 C C . PRO A 1 213 ? 14.32 25.875 17.875 1 89.62 213 PRO A C 1
ATOM 1679 O O . PRO A 1 213 ? 13.281 26.375 18.312 1 89.62 213 PRO A O 1
ATOM 1682 N N . LEU A 1 214 ? 14.406 24.656 17.562 1 91.06 214 LEU A N 1
ATOM 1683 C CA . LEU A 1 214 ? 13.359 23.672 17.797 1 91.06 214 LEU A CA 1
ATOM 1684 C C . LEU A 1 214 ? 13.93 22.422 18.469 1 91.06 214 LEU A C 1
ATOM 1686 O O . LEU A 1 214 ? 14.109 21.391 17.828 1 91.06 214 LEU A O 1
ATOM 1690 N N . PRO A 1 215 ? 14.117 22.5 19.734 1 87.38 215 PRO A N 1
ATOM 1691 C CA . PRO A 1 215 ? 14.828 21.438 20.453 1 87.38 215 PRO A CA 1
ATOM 1692 C C . PRO A 1 215 ? 14.086 20.109 20.422 1 87.38 215 PRO A C 1
ATOM 1694 O O . PRO A 1 215 ? 14.695 19.047 20.625 1 87.38 215 PRO A O 1
ATOM 1697 N N . ARG A 1 216 ? 12.812 20.078 20.172 1 90.38 216 ARG A N 1
ATOM 1698 C CA . ARG A 1 216 ? 12.047 18.844 20.234 1 90.38 216 ARG A CA 1
ATOM 1699 C C . ARG A 1 216 ? 11.766 18.297 18.828 1 90.38 216 ARG A C 1
ATOM 1701 O O . ARG A 1 216 ? 11.125 17.25 18.688 1 90.38 216 ARG A O 1
ATOM 1708 N N . LEU A 1 217 ? 12.258 18.969 17.812 1 93.19 217 LEU A N 1
ATOM 1709 C CA . LEU A 1 217 ? 11.945 18.594 16.438 1 93.19 217 LEU A CA 1
ATOM 1710 C C . LEU A 1 217 ? 12.578 17.25 16.094 1 93.19 217 LEU A C 1
ATOM 1712 O O . LEU A 1 217 ? 13.789 17.062 16.266 1 93.19 217 LEU A O 1
ATOM 1716 N N . LYS A 1 218 ? 11.805 16.391 15.609 1 94.38 218 LYS A N 1
ATOM 1717 C CA . LYS A 1 218 ? 12.266 15.047 15.25 1 94.38 218 LYS A CA 1
ATOM 1718 C C . LYS A 1 218 ? 12.297 14.867 13.742 1 94.38 218 LYS A C 1
ATOM 1720 O O . LYS A 1 218 ? 13.117 14.109 13.219 1 94.38 218 LYS A O 1
ATOM 1725 N N . SER A 1 219 ? 11.406 15.469 13.062 1 96.81 219 SER A N 1
ATOM 1726 C CA . SER A 1 219 ? 11.305 15.328 11.609 1 96.81 219 SER A CA 1
ATOM 1727 C C . SER A 1 219 ? 11.117 16.672 10.93 1 96.81 219 SER A C 1
ATOM 1729 O O . SER A 1 219 ? 10.297 17.484 11.367 1 96.81 219 SER A O 1
ATOM 1731 N N . LEU A 1 220 ? 11.891 16.922 9.898 1 97 220 LEU A N 1
ATOM 1732 C CA . LEU A 1 220 ? 11.805 18.125 9.086 1 97 220 LEU A CA 1
ATOM 1733 C C . LEU A 1 220 ? 11.711 17.766 7.602 1 97 220 LEU A C 1
ATOM 1735 O O . LEU A 1 220 ? 12.617 17.141 7.055 1 97 220 LEU A O 1
ATOM 1739 N N . GLY A 1 221 ? 10.625 18.062 6.984 1 98.38 221 GLY A N 1
ATOM 1740 C CA . GLY A 1 221 ? 10.438 17.844 5.559 1 98.38 221 GLY A CA 1
ATOM 1741 C C . GLY A 1 221 ? 10.508 19.125 4.742 1 98.38 221 GLY A C 1
ATOM 1742 O O . GLY A 1 221 ? 9.695 20.031 4.938 1 98.38 221 GLY A O 1
ATOM 1743 N N . LEU A 1 222 ? 11.484 19.234 3.846 1 98.19 222 LEU A N 1
ATOM 1744 C CA . LEU A 1 222 ? 11.664 20.391 2.969 1 98.19 222 LEU A CA 1
ATOM 1745 C C . LEU A 1 222 ? 11.789 19.953 1.513 1 98.19 222 LEU A C 1
ATOM 1747 O O . LEU A 1 222 ? 12.289 20.703 0.674 1 98.19 222 LEU A O 1
ATOM 1751 N N . ASP A 1 223 ? 11.336 18.766 1.236 1 98.44 223 ASP A N 1
ATOM 1752 C CA . ASP A 1 223 ? 11.492 18.203 -0.099 1 98.44 223 ASP A CA 1
ATOM 1753 C C . ASP A 1 223 ? 10.664 18.969 -1.123 1 98.44 223 ASP A C 1
ATOM 1755 O O . ASP A 1 223 ? 9.727 19.688 -0.76 1 98.44 223 ASP A O 1
ATOM 1759 N N . VAL A 1 224 ? 10.969 18.938 -2.393 1 98.44 224 VAL A N 1
ATOM 1760 C CA . VAL A 1 224 ? 10.297 19.562 -3.527 1 98.44 224 VAL A CA 1
ATOM 1761 C C . VAL A 1 224 ? 10.266 21.078 -3.346 1 98.44 224 VAL A C 1
ATOM 1763 O O . VAL A 1 224 ? 9.211 21.703 -3.455 1 98.44 224 VAL A O 1
ATOM 1766 N N . ASN A 1 225 ? 11.398 21.594 -2.945 1 98.31 225 ASN A N 1
ATOM 1767 C CA . ASN A 1 225 ? 11.633 23.031 -2.91 1 98.31 225 ASN A CA 1
ATOM 1768 C C . ASN A 1 225 ? 12.719 23.438 -3.906 1 98.31 225 ASN A C 1
ATOM 1770 O O . ASN A 1 225 ? 13.008 22.703 -4.855 1 98.31 225 ASN A O 1
ATOM 1774 N N . GLN A 1 226 ? 13.172 24.703 -3.828 1 97.81 226 GLN A N 1
ATOM 1775 C CA . GLN A 1 226 ? 14.125 25.234 -4.801 1 97.81 226 GLN A CA 1
ATOM 1776 C C . GLN A 1 226 ? 15.461 25.562 -4.141 1 97.81 226 GLN A C 1
ATOM 1778 O O . GLN A 1 226 ? 16.094 26.562 -4.473 1 97.81 226 GLN A O 1
ATOM 1783 N N . ILE A 1 227 ? 15.82 24.734 -3.217 1 96.56 227 ILE A N 1
ATOM 1784 C CA . ILE A 1 227 ? 17.062 24.953 -2.486 1 96.56 227 ILE A CA 1
ATOM 1785 C C . ILE A 1 227 ? 18.25 24.469 -3.322 1 96.56 227 ILE A C 1
ATOM 1787 O O . ILE A 1 227 ? 18.312 23.297 -3.709 1 96.56 227 ILE A O 1
ATOM 1791 N N . SER A 1 228 ? 19.219 25.297 -3.553 1 94.75 228 SER A N 1
ATOM 1792 C CA . SER A 1 228 ? 20.312 24.922 -4.461 1 94.75 228 SER A CA 1
ATOM 1793 C C . SER A 1 228 ? 21.578 24.578 -3.695 1 94.75 228 SER A C 1
ATOM 1795 O O . SER A 1 228 ? 22.406 23.797 -4.184 1 94.75 228 SER A O 1
ATOM 1797 N N . GLN A 1 229 ? 21.719 25.188 -2.525 1 93.94 229 GLN A N 1
ATOM 1798 C CA . GLN A 1 229 ? 22.938 24.969 -1.772 1 93.94 229 GLN A CA 1
ATOM 1799 C C . GLN A 1 229 ? 22.656 24.844 -0.278 1 93.94 229 GLN A C 1
ATOM 1801 O O . GLN A 1 229 ? 21.75 25.5 0.239 1 93.94 229 GLN A O 1
ATOM 1806 N N . LEU A 1 230 ? 23.422 24.031 0.312 1 92.56 230 LEU A N 1
ATOM 1807 C CA . LEU A 1 230 ? 23.406 23.906 1.767 1 92.56 230 LEU A CA 1
ATOM 1808 C C . LEU A 1 230 ? 24.781 24.203 2.348 1 92.56 230 LEU A C 1
ATOM 1810 O O . LEU A 1 230 ? 25.734 23.453 2.115 1 92.56 230 LEU A O 1
ATOM 1814 N N . ASN A 1 231 ? 24.812 25.297 3.062 1 88.69 231 ASN A N 1
ATOM 1815 C CA . ASN A 1 231 ? 26.078 25.703 3.668 1 88.69 231 ASN A CA 1
ATOM 1816 C C . ASN A 1 231 ? 26.203 25.188 5.102 1 88.69 231 ASN A C 1
ATOM 1818 O O . ASN A 1 231 ? 25.25 24.641 5.656 1 88.69 231 ASN A O 1
ATOM 1822 N N . SER A 1 232 ? 27.359 25.5 5.598 1 84.88 232 SER A N 1
ATOM 1823 C CA . SER A 1 232 ? 27.641 25.062 6.961 1 84.88 232 SER A CA 1
ATOM 1824 C C . SER A 1 232 ? 26.781 25.812 7.969 1 84.88 232 SER A C 1
ATOM 1826 O O . SER A 1 232 ? 26.406 26.969 7.73 1 84.88 232 SER A O 1
ATOM 1828 N N . ASN A 1 233 ? 26.219 25.281 8.93 1 82.81 233 ASN A N 1
ATOM 1829 C CA . ASN A 1 233 ? 25.609 25.891 10.109 1 82.81 233 ASN A CA 1
ATOM 1830 C C . ASN A 1 233 ? 24.125 26.141 9.906 1 82.81 233 ASN A C 1
ATOM 1832 O O . ASN A 1 233 ? 23.5 26.844 10.711 1 82.81 233 ASN A O 1
ATOM 1836 N N . ILE A 1 234 ? 23.625 25.672 8.828 1 85.44 234 ILE A N 1
ATOM 1837 C CA . ILE A 1 234 ? 22.203 25.906 8.547 1 85.44 234 ILE A CA 1
ATOM 1838 C C . ILE A 1 234 ? 21.344 25.219 9.609 1 85.44 234 ILE A C 1
ATOM 1840 O O . ILE A 1 234 ? 20.281 25.719 9.969 1 85.44 234 ILE A O 1
ATOM 1844 N N . PHE A 1 235 ? 21.875 24.188 10.141 1 85.12 235 PHE A N 1
ATOM 1845 C CA . PHE A 1 235 ? 21.062 23.406 11.078 1 85.12 235 PHE A CA 1
ATOM 1846 C C . PHE A 1 235 ? 21.531 23.609 12.508 1 85.12 235 PHE A C 1
ATOM 1848 O O . PHE A 1 235 ? 21.141 22.875 13.414 1 85.12 235 PHE A O 1
ATOM 1855 N N . THR A 1 236 ? 22.328 24.625 12.766 1 82.88 236 THR A N 1
ATOM 1856 C CA . THR A 1 236 ? 22.938 24.844 14.07 1 82.88 236 THR A CA 1
ATOM 1857 C C . THR A 1 236 ? 21.891 25.219 15.102 1 82.88 236 THR A C 1
ATOM 1859 O O . THR A 1 236 ? 22.094 25.031 16.297 1 82.88 236 THR A O 1
ATOM 1862 N N . SER A 1 237 ? 20.812 25.812 14.555 1 77.81 237 SER A N 1
ATOM 1863 C CA . SER A 1 237 ? 19.781 26.297 15.469 1 77.81 237 SER A CA 1
ATOM 1864 C C . SER A 1 237 ? 18.938 25.141 16 1 77.81 237 SER A C 1
ATOM 1866 O O . SER A 1 237 ? 18.219 25.312 16.984 1 77.81 237 SER A O 1
ATOM 1868 N N . ILE A 1 238 ? 18.891 24.078 15.305 1 73.62 238 ILE A N 1
ATOM 1869 C CA . ILE A 1 238 ? 18.094 22.953 15.773 1 73.62 238 ILE A CA 1
ATOM 1870 C C . ILE A 1 238 ? 18.703 22.375 17.047 1 73.62 238 ILE A C 1
ATOM 1872 O O . ILE A 1 238 ? 19.906 22.109 17.109 1 73.62 238 ILE A O 1
ATOM 1876 N N . PRO A 1 239 ? 18.797 22.656 18.188 1 61.47 239 PRO A N 1
ATOM 1877 C CA . PRO A 1 239 ? 19.516 22.422 19.453 1 61.47 239 PRO A CA 1
ATOM 1878 C C . PRO A 1 239 ? 20.109 21.031 19.547 1 61.47 239 PRO A C 1
ATOM 1880 O O . PRO A 1 239 ? 19.469 20.047 19.188 1 61.47 239 PRO A O 1
ATOM 1883 N N . SER A 1 240 ? 21.281 20.859 18.922 1 53.97 240 SER A N 1
ATOM 1884 C CA . SER A 1 240 ? 21.875 19.688 19.547 1 53.97 240 SER A CA 1
ATOM 1885 C C . SER A 1 240 ? 22.203 19.953 21.016 1 53.97 240 SER A C 1
ATOM 1887 O O . SER A 1 240 ? 23.188 20.641 21.328 1 53.97 240 SER A O 1
ATOM 1889 N N . LEU A 1 241 ? 21.391 20.734 21.797 1 47.56 241 LEU A N 1
ATOM 1890 C CA . LEU A 1 241 ? 21.844 21.016 23.141 1 47.56 241 LEU A CA 1
ATOM 1891 C C . LEU A 1 241 ? 22.547 19.812 23.75 1 47.56 241 LEU A C 1
ATOM 1893 O O . LEU A 1 241 ? 22.125 18.672 23.531 1 47.56 241 LEU A O 1
ATOM 1897 N N . CYS A 1 242 ? 23.719 20 24.141 1 42.06 242 CYS A N 1
ATOM 1898 C CA . CYS A 1 242 ? 24.562 19.109 24.922 1 42.06 242 CYS A CA 1
ATOM 1899 C C . CYS A 1 242 ? 23.734 18.312 25.922 1 42.06 242 CYS A C 1
ATOM 1901 O O . CYS A 1 242 ? 24.281 17.609 26.781 1 42.06 242 CYS A O 1
ATOM 1903 N N . ILE A 1 243 ? 22.562 18.875 26.391 1 43.09 243 ILE A N 1
ATOM 1904 C CA . ILE A 1 243 ? 22.047 18.156 27.547 1 43.09 243 ILE A CA 1
ATOM 1905 C C . ILE A 1 243 ? 21.625 16.75 27.141 1 43.09 243 ILE A C 1
ATOM 1907 O O . ILE A 1 243 ? 21.094 16.547 26.031 1 43.09 243 ILE A O 1
ATOM 1911 N N . SER A 1 244 ? 21.859 15.734 27.922 1 44.72 244 SER A N 1
ATOM 1912 C CA . SER A 1 244 ? 21.641 14.289 27.844 1 44.72 244 SER A CA 1
ATOM 1913 C C . SER A 1 244 ? 20.453 13.961 26.953 1 44.72 244 SER A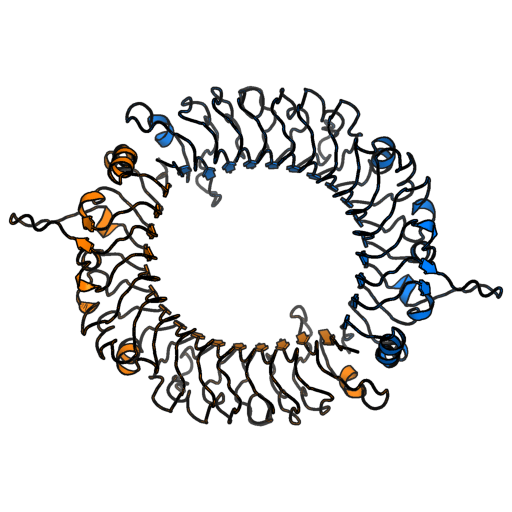 C 1
ATOM 1915 O O . SER A 1 244 ? 20.406 12.883 26.344 1 44.72 244 SER A O 1
ATOM 1917 N N . PHE A 1 245 ? 19.172 14.484 27.328 1 45.75 245 PHE A N 1
ATOM 1918 C CA . PHE A 1 245 ? 17.875 13.93 26.938 1 45.75 245 PHE A CA 1
ATOM 1919 C C . PHE A 1 245 ? 17.359 14.602 25.672 1 45.75 245 PHE A C 1
ATOM 1921 O O . PHE A 1 245 ? 16.203 14.391 25.281 1 45.75 245 PHE A O 1
ATOM 1928 N N . ALA A 1 246 ? 17.797 15.68 25.234 1 50.31 246 ALA A N 1
ATOM 1929 C CA . ALA A 1 246 ? 17.016 16.469 24.266 1 50.31 246 ALA A CA 1
ATOM 1930 C C . ALA A 1 246 ? 17 15.781 22.906 1 50.31 246 ALA A C 1
ATOM 1932 O O . ALA A 1 246 ? 18.047 15.438 22.359 1 50.31 246 ALA A O 1
ATOM 1933 N N . ASN A 1 247 ? 15.914 15.18 22.547 1 58.12 247 ASN A N 1
ATOM 1934 C CA . ASN A 1 247 ? 15.492 14.539 21.297 1 58.12 247 ASN A CA 1
ATOM 1935 C C . ASN A 1 247 ? 15.719 15.461 20.094 1 58.12 247 ASN A C 1
ATOM 1937 O O . ASN A 1 247 ? 15.352 16.641 20.125 1 58.12 247 ASN A O 1
ATOM 1941 N N . SER A 1 248 ? 16.812 15.227 19.359 1 77 248 SER A N 1
ATOM 1942 C CA . SER A 1 248 ? 17.25 15.969 18.172 1 77 248 SER A CA 1
ATOM 1943 C C . SER A 1 248 ? 16.625 15.406 16.906 1 77 248 SER A C 1
ATOM 1945 O O . SER A 1 248 ? 15.867 14.43 16.953 1 77 248 SER A O 1
ATOM 1947 N N . LEU A 1 249 ? 16.859 16.141 15.797 1 87.44 249 LEU A N 1
ATOM 1948 C CA . LEU A 1 249 ? 16.359 15.82 14.469 1 87.44 249 LEU A CA 1
ATOM 1949 C C . LEU A 1 249 ? 16.75 14.414 14.047 1 87.44 249 LEU A C 1
ATOM 1951 O O . LEU A 1 249 ? 17.938 14.062 14.07 1 87.44 249 LEU A O 1
ATOM 1955 N N . LEU A 1 250 ? 15.805 13.656 13.859 1 93.94 250 LEU A N 1
ATOM 1956 C CA . LEU A 1 250 ? 16.031 12.258 13.5 1 93.94 250 LEU A CA 1
ATOM 1957 C C . LEU A 1 250 ? 15.883 12.055 11.992 1 93.94 250 LEU A C 1
ATOM 1959 O O . LEU A 1 250 ? 16.609 11.258 11.398 1 93.94 250 LEU A O 1
ATOM 1963 N N . ARG A 1 251 ? 15 12.734 11.398 1 97.19 251 ARG A N 1
ATOM 1964 C CA . ARG A 1 251 ? 14.703 12.578 9.984 1 97.19 251 ARG A CA 1
ATOM 1965 C C . ARG A 1 251 ? 14.727 13.922 9.266 1 97.19 251 ARG A C 1
ATOM 1967 O O . ARG A 1 251 ? 14.102 14.883 9.711 1 97.19 251 ARG A O 1
ATOM 1974 N N . LEU A 1 252 ? 15.438 13.953 8.172 1 96.75 252 LEU A N 1
ATOM 1975 C CA . LEU A 1 252 ? 15.531 15.141 7.328 1 96.75 252 LEU A CA 1
ATOM 1976 C C . LEU A 1 252 ? 15.266 14.789 5.867 1 96.75 252 LEU A C 1
ATOM 1978 O O . LEU A 1 252 ? 15.914 13.898 5.309 1 96.75 252 LEU A O 1
ATOM 1982 N N . ASP A 1 253 ? 14.328 15.43 5.293 1 98.5 253 ASP A N 1
ATOM 1983 C CA . ASP A 1 253 ? 14 15.18 3.893 1 98.5 253 ASP A CA 1
ATOM 1984 C C . ASP A 1 253 ? 14.258 16.422 3.041 1 98.5 253 ASP A C 1
ATOM 1986 O O . ASP A 1 253 ? 13.594 17.453 3.211 1 98.5 253 ASP A O 1
ATOM 1990 N N . LEU A 1 254 ? 15.211 16.359 2.178 1 98.06 254 LEU A N 1
ATOM 1991 C CA . LEU A 1 254 ? 15.578 17.406 1.239 1 98.06 254 LEU A CA 1
ATOM 1992 C C . LEU A 1 254 ? 15.586 16.891 -0.193 1 98.06 254 LEU A C 1
ATOM 1994 O O . LEU A 1 254 ? 16.406 17.312 -1.012 1 98.06 254 LEU A O 1
ATOM 1998 N N . SER A 1 255 ? 14.734 15.938 -0.456 1 98.62 255 SER A N 1
ATOM 1999 C CA . SER A 1 255 ? 14.688 15.328 -1.782 1 98.62 255 SER A CA 1
ATOM 2000 C C . SER A 1 255 ? 14.039 16.266 -2.797 1 98.62 255 SER A C 1
ATOM 2002 O O . SER A 1 255 ? 13.227 17.109 -2.434 1 98.62 255 SER A O 1
ATOM 2004 N N . HIS A 1 256 ? 14.438 16.266 -4.059 1 98.38 256 HIS A N 1
ATOM 2005 C CA . HIS A 1 256 ? 13.883 17 -5.191 1 98.38 256 HIS A CA 1
ATOM 2006 C C . HIS A 1 256 ? 13.906 18.516 -4.938 1 98.38 256 HIS A C 1
ATOM 2008 O O . HIS A 1 256 ? 12.898 19.188 -5.125 1 98.38 256 HIS A O 1
ATOM 2014 N N . CYS A 1 257 ? 14.883 19.125 -4.492 1 96.69 257 CYS A N 1
ATOM 2015 C CA . CYS A 1 257 ? 15.07 20.562 -4.309 1 96.69 257 CYS A CA 1
ATOM 2016 C C . CYS A 1 257 ? 15.93 21.156 -5.422 1 96.69 257 CYS A C 1
ATOM 2018 O O . CYS A 1 257 ? 15.648 22.25 -5.91 1 96.69 257 CYS A O 1
ATOM 2020 N N . LYS A 1 258 ? 17.031 20.719 -5.848 1 96.62 258 LYS A N 1
ATOM 2021 C CA . LYS A 1 258 ? 18.031 21.156 -6.828 1 96.62 258 LYS A CA 1
ATOM 2022 C C . LYS A 1 258 ? 19.391 21.359 -6.168 1 96.62 258 LYS A C 1
ATOM 2024 O O . LYS A 1 258 ? 20.188 22.188 -6.621 1 96.62 258 LYS A O 1
ATOM 2029 N N . ILE A 1 259 ? 19.594 20.719 -5.23 1 97.38 259 ILE A N 1
ATOM 2030 C CA . ILE A 1 259 ? 20.828 20.875 -4.469 1 97.38 259 ILE A CA 1
ATOM 2031 C C . ILE A 1 259 ? 22.016 20.406 -5.301 1 97.38 259 ILE A C 1
ATOM 2033 O O . ILE A 1 259 ? 22.016 19.281 -5.809 1 97.38 259 ILE A O 1
ATOM 2037 N N . ASN A 1 260 ? 22.969 21.219 -5.477 1 95.94 260 ASN A N 1
ATOM 2038 C CA . ASN A 1 260 ? 24.141 20.859 -6.258 1 95.94 260 ASN A CA 1
ATOM 2039 C C . ASN A 1 260 ? 25.422 20.938 -5.43 1 95.94 260 ASN A C 1
ATOM 2041 O O . ASN A 1 260 ? 26.484 20.484 -5.871 1 95.94 260 ASN A O 1
ATOM 2045 N N . TYR A 1 261 ? 25.203 21.562 -4.23 1 91.5 261 TYR A N 1
ATOM 2046 C CA . TYR A 1 261 ? 26.391 21.734 -3.398 1 91.5 261 TYR A CA 1
ATOM 2047 C C . TYR A 1 261 ? 26.062 21.516 -1.925 1 91.5 261 TYR A C 1
ATOM 2049 O O . TYR A 1 261 ? 25.062 22.062 -1.422 1 91.5 261 TYR A O 1
ATOM 2057 N N . LEU A 1 262 ? 26.797 20.688 -1.296 1 91.5 262 LEU A N 1
ATOM 2058 C CA . LEU A 1 262 ? 26.703 20.422 0.134 1 91.5 262 LEU A CA 1
ATOM 2059 C C . LEU A 1 262 ? 28.031 20.688 0.823 1 91.5 262 LEU A C 1
ATOM 2061 O O . LEU A 1 262 ? 29.062 20.141 0.42 1 91.5 262 LEU A O 1
ATOM 2065 N N . ASN A 1 263 ? 27.969 21.547 1.84 1 88.38 263 ASN A N 1
ATOM 2066 C CA . ASN A 1 263 ? 29.188 21.828 2.586 1 88.38 263 ASN A CA 1
ATOM 2067 C C . ASN A 1 263 ? 29.031 21.516 4.07 1 88.38 263 ASN A C 1
ATOM 2069 O O . ASN A 1 263 ? 28.5 22.328 4.828 1 88.38 263 ASN A O 1
ATOM 2073 N N . ASN A 1 264 ? 29.5 20.438 4.531 1 85.38 264 ASN A N 1
ATOM 2074 C CA . ASN A 1 264 ? 29.531 19.969 5.91 1 85.38 264 ASN A CA 1
ATOM 2075 C C . ASN A 1 264 ? 28.312 20.469 6.691 1 85.38 264 ASN A C 1
ATOM 2077 O O . ASN A 1 264 ? 28.453 21 7.797 1 85.38 264 ASN A O 1
ATOM 2081 N N . CYS A 1 265 ? 27.172 20.312 6.266 1 84.31 265 CYS A N 1
ATOM 2082 C CA . CYS A 1 265 ? 25.969 20.938 6.789 1 84.31 265 CYS A CA 1
ATOM 2083 C C . CYS A 1 265 ? 25.281 20.047 7.809 1 84.31 265 CYS A C 1
ATOM 2085 O O . CYS A 1 265 ? 24.453 20.516 8.602 1 84.31 265 CYS A O 1
ATOM 2087 N N . PHE A 1 266 ? 25.672 18.812 7.922 1 88.44 266 PHE A N 1
ATOM 2088 C CA . PHE A 1 266 ? 24.875 17.906 8.742 1 88.44 266 PHE A CA 1
ATOM 2089 C C . PHE A 1 266 ? 25.531 17.688 10.102 1 88.44 266 PHE A C 1
ATOM 2091 O O . PHE A 1 266 ? 24.922 17.156 11.023 1 88.44 266 PHE A O 1
ATOM 2098 N N . SER A 1 267 ? 26.734 18.188 10.359 1 82.69 267 SER A N 1
ATOM 2099 C CA . SER A 1 267 ? 27.5 17.938 11.578 1 82.69 267 SER A CA 1
ATOM 2100 C C . SER A 1 267 ? 26.734 18.422 12.812 1 82.69 267 SER A C 1
ATOM 2102 O O . SER A 1 267 ? 26.781 17.766 13.859 1 82.69 267 SER A O 1
ATOM 2104 N N . PRO A 1 268 ? 25.969 19.5 12.703 1 79.56 268 PRO A N 1
ATOM 2105 C CA . PRO A 1 268 ? 25.281 20 13.898 1 79.56 268 PRO A CA 1
ATOM 2106 C C . PRO A 1 268 ? 24.125 19.109 14.328 1 79.56 268 PRO A C 1
ATOM 2108 O O . PRO A 1 268 ? 23.656 19.188 15.469 1 79.56 268 PRO A O 1
ATOM 2111 N N . ILE A 1 269 ? 23.578 18.297 13.508 1 84.12 269 ILE A N 1
ATOM 2112 C CA . ILE A 1 269 ? 22.453 17.422 13.82 1 84.12 269 ILE A CA 1
ATOM 2113 C C . ILE A 1 269 ? 22.953 15.992 14.008 1 84.12 269 ILE A C 1
ATOM 2115 O O . ILE A 1 269 ? 22.641 15.109 13.211 1 84.12 269 ILE A O 1
ATOM 2119 N N . SER A 1 270 ? 23.594 15.727 15.07 1 83.06 270 SER A N 1
ATOM 2120 C CA . SER A 1 270 ? 24.406 14.531 15.312 1 83.06 270 SER A CA 1
ATOM 2121 C C . SER A 1 270 ? 23.516 13.305 15.539 1 83.06 270 SER A C 1
ATOM 2123 O O . SER A 1 270 ? 23.984 12.172 15.445 1 83.06 270 SER A O 1
ATOM 2125 N N . ARG A 1 271 ? 22.234 13.508 15.789 1 88.19 271 ARG A N 1
ATOM 2126 C CA . ARG A 1 271 ? 21.359 12.367 16.094 1 88.19 271 ARG A CA 1
ATOM 2127 C C . ARG A 1 271 ? 20.578 11.93 14.852 1 88.19 271 ARG A C 1
ATOM 2129 O O . ARG A 1 271 ? 19.734 11.039 14.93 1 88.19 271 ARG A O 1
ATOM 2136 N N . LEU A 1 272 ? 20.891 12.539 13.742 1 91.88 272 LEU A N 1
ATOM 2137 C CA . LEU A 1 272 ? 20.188 12.25 12.492 1 91.88 272 LEU A CA 1
ATOM 2138 C C . LEU A 1 272 ? 20.266 10.766 12.156 1 91.88 272 LEU A C 1
ATOM 2140 O O . LEU A 1 272 ? 21.328 10.156 12.25 1 91.88 272 LEU A O 1
ATOM 2144 N N . GLN A 1 273 ? 19.141 10.25 11.875 1 94.06 273 GLN A N 1
ATOM 2145 C CA . GLN A 1 273 ? 19.062 8.828 11.539 1 94.06 273 GLN A CA 1
ATOM 2146 C C . GLN A 1 273 ? 18.75 8.625 10.055 1 94.06 273 GLN A C 1
ATOM 2148 O O . GLN A 1 273 ? 19.266 7.703 9.43 1 94.06 273 GLN A O 1
ATOM 2153 N N . PHE A 1 274 ? 17.922 9.445 9.531 1 96.56 274 PHE A N 1
ATOM 2154 C CA . PHE A 1 274 ? 17.484 9.305 8.141 1 96.56 274 PHE A CA 1
ATOM 2155 C C . PHE A 1 274 ? 17.672 10.617 7.383 1 96.56 274 PHE A C 1
ATOM 2157 O O . PHE A 1 274 ? 17.188 11.664 7.809 1 96.56 274 PHE A O 1
ATOM 2164 N N . ILE A 1 275 ? 18.391 10.5 6.258 1 96.75 275 ILE A N 1
ATOM 2165 C CA . ILE A 1 275 ? 18.562 11.656 5.391 1 96.75 275 ILE A CA 1
ATOM 2166 C C . ILE A 1 275 ? 18.156 11.297 3.963 1 96.75 275 ILE A C 1
ATOM 2168 O O . ILE A 1 275 ? 18.609 10.289 3.42 1 96.75 275 ILE A O 1
ATOM 2172 N N . ASN A 1 276 ? 17.281 12.062 3.432 1 98.56 276 ASN A N 1
ATOM 2173 C CA . ASN A 1 276 ? 16.844 11.875 2.055 1 98.56 276 ASN A CA 1
ATOM 2174 C C . ASN A 1 276 ? 17.297 13.023 1.159 1 98.56 276 ASN A C 1
ATOM 2176 O O . ASN A 1 276 ? 16.812 14.148 1.3 1 98.56 276 ASN A O 1
ATOM 2180 N N . LEU A 1 277 ? 18.203 12.742 0.256 1 98.25 277 LEU A N 1
ATOM 2181 C CA . LEU A 1 277 ? 18.719 13.719 -0.7 1 98.25 277 LEU A CA 1
ATOM 2182 C C . LEU A 1 277 ? 18.469 13.25 -2.133 1 98.25 277 LEU A C 1
ATOM 2184 O O . LEU A 1 277 ? 19.172 13.68 -3.055 1 98.25 277 LEU A O 1
ATOM 2188 N N . ARG A 1 278 ? 17.531 12.375 -2.248 1 98.44 278 ARG A N 1
ATOM 2189 C CA . ARG A 1 278 ? 17.219 11.797 -3.551 1 98.44 278 ARG A CA 1
ATOM 2190 C C . ARG A 1 278 ? 16.797 12.875 -4.539 1 98.44 278 ARG A C 1
ATOM 2192 O O . ARG A 1 278 ? 16.094 13.82 -4.172 1 98.44 278 ARG A O 1
ATOM 2199 N N . GLY A 1 279 ? 17.141 12.75 -5.789 1 98.38 279 GLY A N 1
ATOM 2200 C CA . GLY A 1 279 ? 16.625 13.578 -6.863 1 98.38 279 GLY A CA 1
ATOM 2201 C C . GLY A 1 279 ? 17.156 15 -6.84 1 98.38 279 GLY A C 1
ATOM 2202 O O . GLY A 1 279 ? 16.422 15.945 -7.117 1 98.38 279 GLY A O 1
ATOM 2203 N N . ASN A 1 280 ? 18.375 15.18 -6.445 1 98.38 280 ASN A N 1
ATOM 2204 C CA . ASN A 1 280 ? 19.047 16.469 -6.504 1 98.38 280 ASN A CA 1
ATOM 2205 C C . ASN A 1 280 ? 20.109 16.5 -7.602 1 98.38 280 ASN A C 1
ATOM 2207 O O . ASN A 1 280 ? 20.031 15.734 -8.562 1 98.38 280 ASN A O 1
ATOM 2211 N N . LYS A 1 281 ? 20.969 17.547 -7.586 1 98.19 281 LYS A N 1
ATOM 2212 C CA . LYS A 1 281 ? 22 17.703 -8.617 1 98.19 281 LYS A CA 1
ATOM 2213 C C . LYS A 1 281 ? 23.391 17.609 -8.016 1 98.19 281 LYS A C 1
ATOM 2215 O O . LYS A 1 281 ? 24.297 18.359 -8.398 1 98.19 281 LYS A O 1
ATOM 2220 N N . ILE A 1 282 ? 23.5 16.734 -7.105 1 97.62 282 ILE A N 1
ATOM 2221 C CA . ILE A 1 282 ? 24.766 16.562 -6.418 1 97.62 282 ILE A CA 1
ATOM 2222 C C . ILE A 1 282 ? 25.75 15.812 -7.316 1 97.62 282 ILE A C 1
ATOM 2224 O O . ILE A 1 282 ? 25.391 14.797 -7.918 1 97.62 282 ILE A O 1
ATOM 2228 N N . LYS A 1 283 ? 27 16.266 -7.383 1 96.94 283 LYS A N 1
ATOM 2229 C CA . LYS A 1 283 ? 27.969 15.672 -8.289 1 96.94 283 LYS A CA 1
ATOM 2230 C C . LYS A 1 283 ? 29.094 14.984 -7.512 1 96.94 283 LYS A C 1
ATOM 2232 O O . LYS A 1 283 ? 29.75 14.086 -8.031 1 96.94 283 LYS A O 1
ATOM 2237 N N . PHE A 1 284 ? 29.281 15.484 -6.312 1 95.19 284 PHE A N 1
ATOM 2238 C CA . PHE A 1 284 ? 30.438 15.023 -5.559 1 95.19 284 PHE A CA 1
ATOM 2239 C C . PHE A 1 284 ? 30.094 14.852 -4.082 1 95.19 284 PHE A C 1
ATOM 2241 O O . PHE A 1 284 ? 29.391 15.688 -3.502 1 95.19 284 PHE A O 1
ATOM 2248 N N . ILE A 1 285 ? 30.5 13.695 -3.492 1 94.94 285 ILE A N 1
ATOM 2249 C CA . ILE A 1 285 ? 30.328 13.461 -2.062 1 94.94 285 ILE A CA 1
ATOM 2250 C C . ILE A 1 285 ? 31.688 13.539 -1.362 1 94.94 285 ILE A C 1
ATOM 2252 O O . ILE A 1 285 ? 32.531 12.664 -1.552 1 94.94 285 ILE A O 1
ATOM 2256 N N . SER A 1 286 ? 31.828 14.516 -0.521 1 91.69 286 SER A N 1
ATOM 2257 C CA . SER A 1 286 ? 33.062 14.711 0.233 1 91.69 286 SER A CA 1
ATOM 2258 C C . SER A 1 286 ? 33.094 13.82 1.475 1 91.69 286 SER A C 1
ATOM 2260 O O . SER A 1 286 ? 32.031 13.43 1.991 1 91.69 286 SER A O 1
ATOM 2262 N N . ASN A 1 287 ? 34.312 13.445 1.962 1 91.44 287 ASN A N 1
ATOM 2263 C CA . ASN A 1 287 ? 34.438 12.648 3.178 1 91.44 287 ASN A CA 1
ATOM 2264 C C . ASN A 1 287 ? 34.156 13.484 4.426 1 91.44 287 ASN A C 1
ATOM 2266 O O . ASN A 1 287 ? 34.188 12.961 5.543 1 91.44 287 ASN A O 1
ATOM 2270 N N . GLU A 1 288 ? 33.719 14.781 4.223 1 88.62 288 GLU A N 1
ATOM 2271 C CA . GLU A 1 288 ? 33.375 15.656 5.344 1 88.62 288 GLU A CA 1
ATOM 2272 C C . GLU A 1 288 ? 31.859 15.695 5.578 1 88.62 288 GLU A C 1
ATOM 2274 O O . GLU A 1 288 ? 31.391 16.219 6.59 1 88.62 288 GLU A O 1
ATOM 2279 N N . LEU A 1 289 ? 31.172 15.109 4.707 1 91 289 LEU A N 1
ATOM 2280 C CA . LEU A 1 289 ? 29.719 15.258 4.738 1 91 289 LEU A CA 1
ATOM 2281 C C . LEU A 1 289 ? 29.094 14.266 5.711 1 91 289 LEU A C 1
ATOM 2283 O O . LEU A 1 289 ? 28.328 14.656 6.602 1 91 289 LEU A O 1
ATOM 2287 N N . PHE A 1 290 ? 29.375 12.93 5.52 1 92.19 290 PHE A N 1
ATOM 2288 C CA . PHE A 1 290 ? 28.719 11.906 6.324 1 92.19 290 PHE A CA 1
ATOM 2289 C C . PHE A 1 290 ? 29.734 11.188 7.215 1 92.19 290 PHE A C 1
ATOM 2291 O O . PHE A 1 290 ? 29.562 11.141 8.438 1 92.19 290 PHE A O 1
ATOM 2298 N N . GLY A 1 291 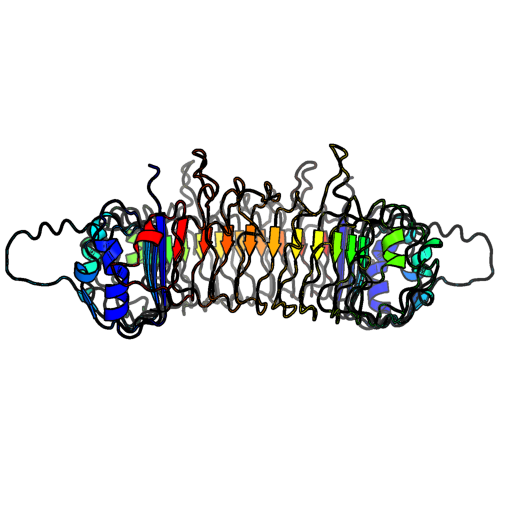? 30.719 10.703 6.559 1 86.69 291 GLY A N 1
ATOM 2299 C CA . GLY A 1 291 ? 31.672 9.859 7.25 1 86.69 291 GLY A CA 1
ATOM 2300 C C . GLY A 1 291 ? 32.969 10.57 7.559 1 86.69 291 GLY A C 1
ATOM 2301 O O . GLY A 1 291 ? 33 11.789 7.723 1 86.69 291 GLY A O 1
ATOM 2302 N N . GLY A 1 292 ? 33.969 9.734 7.676 1 75.81 292 GLY A N 1
ATOM 2303 C CA . GLY A 1 292 ? 35.312 10.219 7.969 1 75.81 292 GLY A CA 1
ATOM 2304 C C . GLY A 1 292 ? 35.625 10.203 9.445 1 75.81 292 GLY A C 1
ATOM 2305 O O . GLY A 1 292 ? 34.812 9.82 10.273 1 75.81 292 GLY A O 1
ATOM 2306 N N . GLU A 1 293 ? 36.844 10.398 9.766 1 73.69 293 GLU A N 1
ATOM 2307 C CA . GLU A 1 293 ? 37.375 10.32 11.109 1 73.69 293 GLU A CA 1
ATOM 2308 C C . GLU A 1 293 ? 36.688 11.305 12.047 1 73.69 293 GLU A C 1
ATOM 2310 O O . GLU A 1 293 ? 36.531 11.031 13.242 1 73.69 293 GLU A O 1
ATOM 2315 N N . ASN A 1 294 ? 36.094 12.289 11.438 1 72.44 294 ASN A N 1
ATOM 2316 C CA . ASN A 1 294 ? 35.531 13.336 12.289 1 72.44 294 ASN A CA 1
ATOM 2317 C C . ASN A 1 294 ? 34.031 13.422 12.148 1 72.44 294 ASN A C 1
ATOM 2319 O O . ASN A 1 294 ? 33.406 14.445 12.477 1 72.44 294 ASN A O 1
ATOM 2323 N N . SER A 1 295 ? 33.469 12.211 11.719 1 77.44 295 SER A N 1
ATOM 2324 C CA . SER A 1 295 ? 32.031 12.289 11.5 1 77.44 295 SER A CA 1
ATOM 2325 C C . SER A 1 295 ? 31.281 12.359 12.82 1 77.44 295 SER A C 1
ATOM 2327 O O . SER A 1 295 ? 31.656 11.703 13.789 1 77.44 295 SER A O 1
ATOM 2329 N N . LYS A 1 296 ? 30.312 13.156 12.898 1 82.12 296 LYS A N 1
ATOM 2330 C CA . LYS A 1 296 ? 29.469 13.289 14.086 1 82.12 296 LYS A CA 1
ATOM 2331 C C . LYS A 1 296 ? 28.125 12.609 13.883 1 82.12 296 LYS A C 1
ATOM 2333 O O . LYS A 1 296 ? 27.234 12.734 14.727 1 82.12 296 LYS A O 1
ATOM 2338 N N . LEU A 1 297 ? 28 11.883 12.836 1 89 297 LEU A N 1
ATOM 2339 C CA . LEU A 1 297 ? 26.719 11.281 12.492 1 89 297 LEU A CA 1
ATOM 2340 C C . LEU A 1 297 ? 26.703 9.797 12.852 1 89 297 LEU A C 1
ATOM 2342 O O . LEU A 1 297 ? 26.391 8.953 12.008 1 89 297 LEU A O 1
ATOM 2346 N N . GLU A 1 298 ? 26.875 9.508 14.102 1 85.19 298 GLU A N 1
ATOM 2347 C CA . GLU A 1 298 ? 27.047 8.141 14.586 1 85.19 298 GLU A CA 1
ATOM 2348 C C . GLU A 1 298 ? 25.719 7.387 14.57 1 85.19 298 GLU A C 1
ATOM 2350 O O . GLU A 1 298 ? 25.703 6.152 14.625 1 85.19 298 GLU A O 1
ATOM 2355 N N . PHE A 1 299 ? 24.656 8.133 14.477 1 89.12 299 PHE A N 1
ATOM 2356 C CA . PHE A 1 299 ? 23.359 7.484 14.594 1 89.12 299 PHE A CA 1
ATOM 2357 C C . PHE A 1 299 ? 22.703 7.328 13.234 1 89.12 299 PHE A C 1
ATOM 2359 O O . PHE A 1 299 ? 21.578 6.828 13.133 1 89.12 299 PHE A O 1
ATOM 2366 N N . LEU A 1 300 ? 23.375 7.621 12.133 1 91.38 300 LEU A N 1
ATOM 2367 C CA . LEU A 1 300 ? 22.828 7.555 10.789 1 91.38 300 LEU A CA 1
ATOM 2368 C C . LEU A 1 300 ? 22.5 6.113 10.406 1 91.38 300 LEU A C 1
ATOM 2370 O O . LEU A 1 300 ? 23.344 5.227 10.531 1 91.38 300 LEU A O 1
ATOM 2374 N N . VAL A 1 301 ? 21.297 5.996 10.078 1 90.69 301 VAL A N 1
ATOM 2375 C CA . VAL A 1 301 ? 20.812 4.656 9.75 1 90.69 301 VAL A CA 1
ATOM 2376 C C . VAL A 1 301 ? 20.672 4.52 8.234 1 90.69 301 VAL A C 1
ATOM 2378 O O . VAL A 1 301 ? 20.984 3.475 7.668 1 90.69 301 VAL A O 1
ATOM 2381 N N . SER A 1 302 ? 20.203 5.516 7.586 1 93.25 302 SER A N 1
ATOM 2382 C CA . SER A 1 302 ? 19.922 5.445 6.156 1 93.25 302 SER A CA 1
ATOM 2383 C C . SER A 1 302 ? 20.219 6.773 5.469 1 93.25 302 SER A C 1
ATOM 2385 O O . SER A 1 302 ? 19.906 7.84 6 1 93.25 302 SER A O 1
ATOM 2387 N N . ILE A 1 303 ? 20.797 6.629 4.238 1 95.12 303 ILE A N 1
ATOM 2388 C CA . ILE A 1 303 ? 21.078 7.77 3.373 1 95.12 303 ILE A CA 1
ATOM 2389 C C . ILE A 1 303 ? 20.562 7.492 1.966 1 95.12 303 ILE A C 1
ATOM 2391 O O . ILE A 1 303 ? 20.891 6.465 1.365 1 95.12 303 ILE A O 1
ATOM 2395 N N . ASP A 1 304 ? 19.781 8.359 1.54 1 97.19 304 ASP A N 1
ATOM 2396 C CA . ASP A 1 304 ? 19.281 8.234 0.171 1 97.19 304 ASP A CA 1
ATOM 2397 C C . ASP A 1 304 ? 19.891 9.305 -0.729 1 97.19 304 ASP A C 1
ATOM 2399 O O . ASP A 1 304 ? 19.562 10.492 -0.598 1 97.19 304 ASP A O 1
ATOM 2403 N N . LEU A 1 305 ? 20.734 8.867 -1.633 1 97.25 305 LEU A N 1
ATOM 2404 C CA . LEU A 1 305 ? 21.406 9.75 -2.586 1 97.25 305 LEU A CA 1
ATOM 2405 C C . LEU A 1 305 ? 21.094 9.336 -4.02 1 97.25 305 LEU A C 1
ATOM 2407 O O . LEU A 1 305 ? 21.844 9.656 -4.941 1 97.25 305 LEU A O 1
ATOM 2411 N N . GLY A 1 306 ? 20.016 8.648 -4.105 1 95.88 306 GLY A N 1
ATOM 2412 C CA . GLY A 1 306 ? 19.641 8.18 -5.43 1 95.88 306 GLY A CA 1
ATOM 2413 C C . GLY A 1 306 ? 19.25 9.297 -6.371 1 95.88 306 GLY A C 1
ATOM 2414 O O . GLY A 1 306 ? 18.844 10.375 -5.926 1 95.88 306 GLY A O 1
ATOM 2415 N N . GLN A 1 307 ? 19.359 9.109 -7.664 1 97.06 307 GLN A N 1
ATOM 2416 C CA . GLN A 1 307 ? 18.906 10.016 -8.719 1 97.06 307 GLN A CA 1
ATOM 2417 C C . GLN A 1 307 ? 19.578 11.383 -8.602 1 97.06 307 GLN A C 1
ATOM 2419 O O . GLN A 1 307 ? 18.906 12.414 -8.625 1 97.06 307 GLN A O 1
ATOM 2424 N N . ASN A 1 308 ? 20.828 11.359 -8.375 1 98 308 ASN A N 1
ATOM 2425 C CA . ASN A 1 308 ? 21.672 12.531 -8.477 1 98 308 ASN A CA 1
ATOM 2426 C C . ASN A 1 308 ? 22.625 12.445 -9.672 1 98 308 ASN A C 1
ATOM 2428 O O . ASN A 1 308 ? 22.297 11.781 -10.664 1 98 308 ASN A O 1
ATOM 2432 N N . GLN A 1 309 ? 23.672 13.266 -9.711 1 97.69 309 GLN A N 1
ATOM 2433 C CA . GLN A 1 309 ? 24.703 13.227 -10.75 1 97.69 309 GLN A CA 1
ATOM 2434 C C . GLN A 1 309 ? 26.078 12.953 -10.148 1 97.69 309 GLN A C 1
ATOM 2436 O O . GLN A 1 309 ? 27.078 13.555 -10.555 1 97.69 309 GLN A O 1
ATOM 2441 N N . ILE A 1 310 ? 26.031 12.055 -9.211 1 97 310 ILE A N 1
ATOM 2442 C CA . ILE A 1 310 ? 27.25 11.82 -8.461 1 97 310 ILE A CA 1
ATOM 2443 C C . ILE A 1 310 ? 28.266 11.07 -9.336 1 97 310 ILE A C 1
ATOM 2445 O O . ILE A 1 310 ? 27.984 9.977 -9.82 1 97 310 ILE A O 1
ATOM 2449 N N . GLU A 1 311 ? 29.391 11.68 -9.492 1 94.88 311 GLU A N 1
ATOM 2450 C CA . GLU A 1 311 ? 30.453 11.109 -10.312 1 94.88 311 GLU A CA 1
ATOM 2451 C C . GLU A 1 311 ? 31.578 10.562 -9.453 1 94.88 311 GLU A C 1
ATOM 2453 O O . GLU A 1 311 ? 32.281 9.625 -9.852 1 94.88 311 GLU A O 1
ATOM 2458 N N . LYS A 1 312 ? 31.703 11.203 -8.367 1 93.56 312 LYS A N 1
ATOM 2459 C CA . LYS A 1 312 ? 32.844 10.836 -7.516 1 93.56 312 LYS A CA 1
ATOM 2460 C C . LYS A 1 312 ? 32.438 10.852 -6.043 1 93.56 312 LYS A C 1
ATOM 2462 O O . LYS A 1 312 ? 31.703 11.727 -5.598 1 93.56 312 LYS A O 1
ATOM 2467 N N . VAL A 1 313 ? 32.938 9.867 -5.324 1 92.5 313 VAL A N 1
ATOM 2468 C CA . VAL A 1 313 ? 32.812 9.758 -3.875 1 92.5 313 VAL A CA 1
ATOM 2469 C C . VAL A 1 313 ? 34.188 9.664 -3.242 1 92.5 313 VAL A C 1
ATOM 2471 O O . VAL A 1 313 ? 35.031 8.859 -3.666 1 92.5 313 VAL A O 1
ATOM 2474 N N . ASP A 1 314 ? 34.438 10.523 -2.285 1 92.5 314 ASP A N 1
ATOM 2475 C CA . ASP A 1 314 ? 35.75 10.547 -1.645 1 92.5 314 ASP A CA 1
ATOM 2476 C C . ASP A 1 314 ? 36 9.25 -0.871 1 92.5 314 ASP A C 1
ATOM 2478 O O . ASP A 1 314 ? 35.062 8.57 -0.467 1 92.5 314 ASP A O 1
ATOM 2482 N N . ASN A 1 315 ? 37.344 9.086 -0.724 1 89.5 315 ASN A N 1
ATOM 2483 C CA . ASN A 1 315 ? 37.75 8.047 0.217 1 89.5 315 ASN A CA 1
ATOM 2484 C C . ASN A 1 315 ? 37.188 8.305 1.612 1 89.5 315 ASN A C 1
ATOM 2486 O O . ASN A 1 315 ? 37.156 9.445 2.072 1 89.5 315 ASN A O 1
ATOM 2490 N N . PHE A 1 316 ? 36.562 7.332 2.174 1 89.38 316 PHE A N 1
ATOM 2491 C CA . PHE A 1 316 ? 36.062 7.34 3.543 1 89.38 316 PHE A CA 1
ATOM 2492 C C . PHE A 1 316 ? 34.75 8.133 3.639 1 89.38 316 PHE A C 1
ATOM 2494 O O . PHE A 1 316 ? 34.281 8.43 4.738 1 89.38 316 PHE A O 1
ATOM 2501 N N . ALA A 1 317 ? 34.188 8.43 2.514 1 91.12 317 ALA A N 1
ATOM 2502 C CA . ALA A 1 317 ? 33 9.281 2.502 1 91.12 317 ALA A CA 1
ATOM 2503 C C . ALA A 1 317 ? 31.875 8.688 3.348 1 91.12 317 ALA A C 1
ATOM 2505 O O . ALA A 1 317 ? 31.062 9.414 3.932 1 91.12 317 ALA A O 1
ATOM 2506 N N . PHE A 1 318 ? 31.797 7.383 3.418 1 88.75 318 PHE A N 1
ATOM 2507 C CA . PHE A 1 318 ? 30.766 6.711 4.199 1 88.75 318 PHE A CA 1
ATOM 2508 C C . PHE A 1 318 ? 31.391 5.805 5.254 1 88.75 318 PHE A C 1
ATOM 2510 O O . PHE A 1 318 ? 30.797 4.797 5.641 1 88.75 318 PHE A O 1
ATOM 2517 N N . ALA A 1 319 ? 32.594 6.098 5.641 1 85.19 319 ALA A N 1
ATOM 2518 C CA . ALA A 1 319 ? 33.312 5.273 6.605 1 85.19 319 ALA A CA 1
ATOM 2519 C C . ALA A 1 319 ? 32.969 5.656 8.039 1 85.19 319 ALA A C 1
ATOM 2521 O O . ALA A 1 319 ? 32.625 6.812 8.312 1 85.19 319 ALA A O 1
ATOM 2522 N N . GLY A 1 320 ? 33 4.734 8.875 1 82.75 320 GLY A N 1
ATOM 2523 C CA . GLY A 1 320 ? 32.844 4.996 10.297 1 82.75 320 GLY A CA 1
ATOM 2524 C C . GLY A 1 320 ? 31.422 5.32 10.711 1 82.75 320 GLY A C 1
ATOM 2525 O O . GLY A 1 320 ? 31.203 6.184 11.555 1 82.75 320 GLY A O 1
ATOM 2526 N N . LEU A 1 321 ? 30.469 4.82 10.055 1 86.94 321 LEU A N 1
ATOM 2527 C CA . LEU A 1 321 ? 29.062 4.957 10.398 1 86.94 321 LEU A CA 1
ATOM 2528 C C . LEU A 1 321 ? 28.5 3.645 10.93 1 86.94 321 LEU A C 1
ATOM 2530 O O . LEU A 1 321 ? 27.953 2.842 10.164 1 86.94 321 LEU A O 1
ATOM 2534 N N . PRO A 1 322 ? 28.547 3.4 12.203 1 80.75 322 PRO A N 1
AT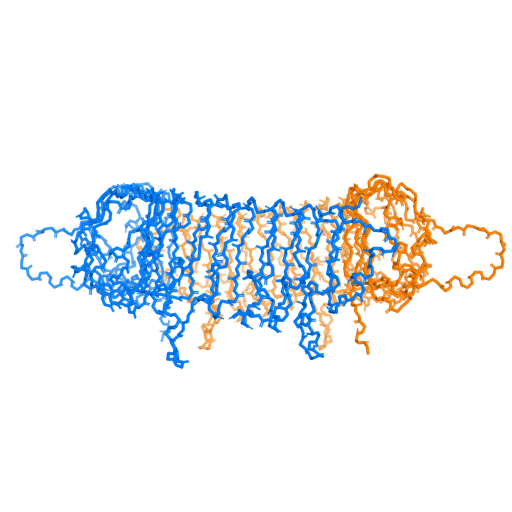OM 2535 C CA . PRO A 1 322 ? 28.312 2.078 12.781 1 80.75 322 PRO A CA 1
ATOM 2536 C C . PRO A 1 322 ? 26.859 1.638 12.648 1 80.75 322 PRO A C 1
ATOM 2538 O O . PRO A 1 322 ? 26.562 0.438 12.602 1 80.75 322 PRO A O 1
ATOM 2541 N N . GLN A 1 323 ? 25.969 2.635 12.602 1 84.12 323 GLN A N 1
ATOM 2542 C CA . GLN A 1 323 ? 24.562 2.248 12.594 1 84.12 323 GLN A CA 1
ATOM 2543 C C . GLN A 1 323 ? 24 2.244 11.172 1 84.12 323 GLN A C 1
ATOM 2545 O O . GLN A 1 323 ? 22.828 1.919 10.961 1 84.12 323 GLN A O 1
ATOM 2550 N N . LEU A 1 324 ? 24.781 2.566 10.172 1 85 324 LEU A N 1
ATOM 2551 C CA . LEU A 1 324 ? 24.312 2.701 8.789 1 85 324 LEU A CA 1
ATOM 2552 C C . LEU A 1 324 ? 23.875 1.355 8.234 1 85 324 LEU A C 1
ATOM 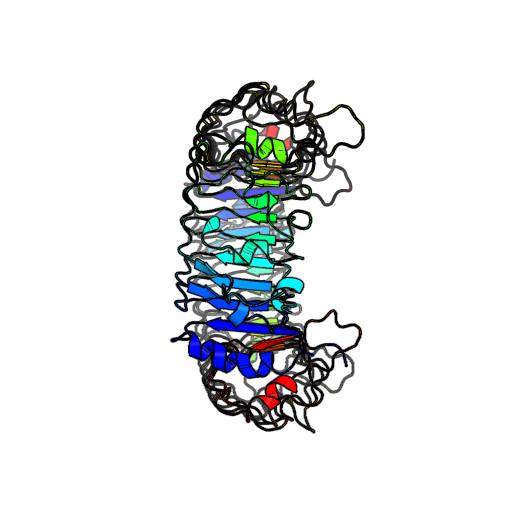2554 O O . LEU A 1 324 ? 24.625 0.38 8.273 1 85 324 LEU A O 1
ATOM 2558 N N . GLN A 1 325 ? 22.672 1.378 7.789 1 80.88 325 GLN A N 1
ATOM 2559 C CA . GLN A 1 325 ? 22.094 0.135 7.281 1 80.88 325 GLN A CA 1
ATOM 2560 C C . GLN A 1 325 ? 21.812 0.227 5.785 1 80.88 325 GLN A C 1
ATOM 2562 O O . GLN A 1 325 ? 21.828 -0.786 5.082 1 80.88 325 GLN A O 1
ATOM 2567 N N . SER A 1 326 ? 21.609 1.409 5.312 1 85.25 326 SER A N 1
ATOM 2568 C CA . SER A 1 326 ? 21.234 1.551 3.912 1 85.25 326 SER A CA 1
ATOM 2569 C C . SER A 1 326 ? 21.828 2.814 3.301 1 85.25 326 SER A C 1
ATOM 2571 O O . SER A 1 326 ? 21.75 3.895 3.889 1 85.25 326 SER A O 1
ATOM 2573 N N . VAL A 1 327 ? 22.438 2.598 2.17 1 88.12 327 VAL A N 1
ATOM 2574 C CA . VAL A 1 327 ? 22.906 3.699 1.333 1 88.12 327 VAL A CA 1
ATOM 2575 C C . VAL A 1 327 ? 22.391 3.514 -0.096 1 88.12 327 VAL A C 1
ATOM 2577 O O . VAL A 1 327 ? 22.703 2.508 -0.743 1 88.12 327 VAL A O 1
ATOM 2580 N N . ASP A 1 328 ? 21.656 4.438 -0.489 1 91 328 ASP A N 1
ATOM 2581 C CA . ASP A 1 328 ? 21.156 4.398 -1.86 1 91 328 ASP A CA 1
ATOM 2582 C C . ASP A 1 328 ? 21.938 5.367 -2.754 1 91 328 ASP A C 1
ATOM 2584 O O . ASP A 1 328 ? 21.828 6.586 -2.6 1 91 328 ASP A O 1
ATOM 2588 N N . LEU A 1 329 ? 22.672 4.785 -3.639 1 91.5 329 LEU A N 1
ATOM 2589 C CA . LEU A 1 329 ? 23.422 5.559 -4.621 1 91.5 329 LEU A CA 1
ATOM 2590 C C . LEU A 1 329 ? 22.953 5.238 -6.035 1 91.5 329 LEU A C 1
ATOM 2592 O O . LEU A 1 329 ? 23.734 5.324 -6.988 1 91.5 329 LEU A O 1
ATOM 2596 N N . SER A 1 330 ? 21.703 4.84 -6.105 1 87.69 330 SER A N 1
ATOM 2597 C CA . SER A 1 330 ? 21.188 4.395 -7.395 1 87.69 330 SER A CA 1
ATOM 2598 C C . SER A 1 330 ? 21.031 5.562 -8.359 1 87.69 330 SER A C 1
ATOM 2600 O O . SER A 1 330 ? 20.781 6.695 -7.941 1 87.69 330 SER A O 1
ATOM 2602 N N . TYR A 1 331 ? 21.203 5.34 -9.719 1 90 331 TYR A N 1
ATOM 2603 C CA . TYR A 1 331 ? 21 6.27 -10.82 1 90 331 TYR A CA 1
ATOM 2604 C C . TYR A 1 331 ? 21.891 7.504 -10.664 1 90 331 TYR A C 1
ATOM 2606 O O . TYR A 1 331 ? 21.391 8.633 -10.703 1 90 331 TYR A O 1
ATOM 2614 N N . ASN A 1 332 ? 23.125 7.148 -10.461 1 93.38 332 ASN A N 1
ATOM 2615 C CA . ASN A 1 332 ? 24.188 8.141 -10.492 1 93.38 332 ASN A CA 1
ATOM 2616 C C . ASN A 1 332 ? 25.219 7.836 -11.578 1 93.38 332 ASN A C 1
ATOM 2618 O O . ASN A 1 332 ? 24.891 7.211 -12.594 1 93.38 332 ASN A O 1
ATOM 2622 N N . GLN A 1 333 ? 26.391 8.477 -11.539 1 91.38 333 GLN A N 1
ATOM 2623 C CA . GLN A 1 333 ? 27.422 8.289 -12.547 1 91.38 333 GLN A CA 1
ATOM 2624 C C . GLN A 1 333 ? 28.703 7.73 -11.93 1 91.38 333 GLN A C 1
ATOM 2626 O O . GLN A 1 333 ? 29.797 8.133 -12.297 1 91.38 333 GLN A O 1
ATOM 2631 N N . LEU A 1 334 ? 28.422 6.836 -11.039 1 87.38 334 LEU A N 1
ATOM 2632 C CA . LEU A 1 334 ? 29.562 6.27 -10.328 1 87.38 334 LEU A CA 1
ATOM 2633 C C . LEU A 1 334 ? 30.203 5.137 -11.125 1 87.38 334 LEU A C 1
ATOM 2635 O O . LEU A 1 334 ? 29.5 4.25 -11.617 1 87.38 334 LEU A O 1
ATOM 2639 N N . GLU A 1 335 ? 31.531 5.188 -11.227 1 80.69 335 GLU A N 1
ATOM 2640 C CA . GLU A 1 335 ? 32.25 4.148 -11.953 1 80.69 335 GLU A CA 1
ATOM 2641 C C . GLU A 1 335 ? 33.031 3.24 -11 1 80.69 335 GLU A C 1
ATOM 2643 O O . GLU A 1 335 ? 33.219 2.053 -11.281 1 80.69 335 GLU A O 1
ATOM 2648 N N . THR A 1 336 ? 33.531 3.791 -9.992 1 79.19 336 THR A N 1
ATOM 2649 C CA . THR A 1 336 ? 34.344 3.059 -9.039 1 79.19 336 THR A CA 1
ATOM 2650 C C . THR A 1 336 ? 34.281 3.693 -7.656 1 79.19 336 THR A C 1
ATOM 2652 O O . THR A 1 336 ? 33.719 4.789 -7.5 1 79.19 336 THR A O 1
ATOM 2655 N N . PHE A 1 337 ? 34.75 2.934 -6.711 1 79.88 337 PHE A N 1
ATOM 2656 C CA . PHE A 1 337 ? 34.906 3.43 -5.348 1 79.88 337 PHE A CA 1
ATOM 2657 C C . PHE A 1 337 ? 36.312 3.195 -4.84 1 79.88 337 PHE A C 1
ATOM 2659 O O . PHE A 1 337 ? 36.969 2.238 -5.254 1 79.88 337 PHE A O 1
ATOM 2666 N N . ASP A 1 338 ? 36.656 4.18 -3.961 1 81 338 ASP A N 1
ATOM 2667 C CA . ASP A 1 338 ? 37.844 3.881 -3.162 1 81 338 ASP A CA 1
ATOM 2668 C C . ASP A 1 338 ? 37.562 2.748 -2.176 1 81 338 ASP A C 1
ATOM 2670 O O . ASP A 1 338 ? 36.469 2.658 -1.614 1 81 338 ASP A O 1
ATOM 2674 N N . PRO A 1 339 ? 38.531 1.854 -1.914 1 76.25 339 PRO A N 1
ATOM 2675 C CA . PRO A 1 339 ? 38.344 0.678 -1.062 1 76.25 339 PRO 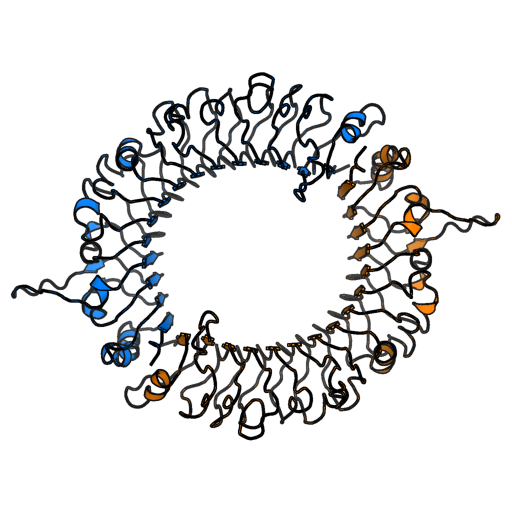A CA 1
ATOM 2676 C C . PRO A 1 339 ? 37.906 1.04 0.353 1 76.25 339 PRO A C 1
ATOM 2678 O O . PRO A 1 339 ? 37.25 0.23 1.031 1 76.25 339 PRO A O 1
ATOM 2681 N N . ASN A 1 340 ? 38.219 2.318 0.783 1 81.06 340 ASN A N 1
ATOM 2682 C CA . ASN A 1 340 ? 37.938 2.67 2.166 1 81.06 340 ASN A CA 1
ATOM 2683 C C . ASN A 1 340 ? 36.625 3.473 2.277 1 81.06 340 ASN A C 1
ATOM 2685 O O . ASN A 1 340 ? 36.281 3.938 3.359 1 81.06 340 ASN A O 1
ATOM 2689 N N . THR A 1 341 ? 35.969 3.592 1.116 1 83.94 341 THR A N 1
ATOM 2690 C CA . THR A 1 341 ? 34.75 4.41 1.077 1 83.94 341 THR A CA 1
ATOM 2691 C C . THR A 1 341 ? 33.781 3.979 2.166 1 83.94 341 THR A C 1
ATOM 2693 O O . THR A 1 341 ? 33.125 4.82 2.803 1 83.94 341 THR A O 1
ATOM 2696 N N . PHE A 1 342 ? 33.719 2.635 2.445 1 80.62 342 PHE A N 1
ATOM 2697 C CA . PHE A 1 342 ? 32.75 2.109 3.395 1 80.62 342 PHE A CA 1
ATOM 2698 C C . PHE A 1 342 ? 33.438 1.423 4.562 1 80.62 342 PHE A C 1
ATOM 2700 O O . PHE A 1 342 ? 32.875 0.54 5.203 1 80.62 342 PHE A O 1
ATOM 2707 N N . ARG A 1 343 ? 34.656 1.78 4.746 1 78.94 343 ARG A N 1
ATOM 2708 C CA . ARG A 1 343 ? 35.438 1.153 5.812 1 78.94 343 ARG A CA 1
ATOM 2709 C C . ARG A 1 343 ? 34.75 1.337 7.164 1 78.94 343 ARG A C 1
ATOM 2711 O O . ARG A 1 343 ? 34.406 2.457 7.543 1 78.94 343 ARG A O 1
ATOM 2718 N N . GLY A 1 344 ? 34.469 0.235 7.82 1 74.56 344 GLY A N 1
ATOM 2719 C CA . GLY A 1 344 ? 33.906 0.31 9.148 1 74.56 344 GLY A CA 1
ATOM 2720 C C . GLY A 1 344 ? 32.406 0.494 9.133 1 74.56 344 GLY A C 1
ATOM 2721 O O . GLY A 1 344 ? 31.781 0.785 10.164 1 74.56 344 GLY A O 1
ATOM 2722 N N . THR A 1 345 ? 31.891 0.542 7.98 1 74.19 345 THR A N 1
ATOM 2723 C CA . THR A 1 345 ? 30.453 0.646 7.801 1 74.19 345 THR A CA 1
ATOM 2724 C C . THR A 1 345 ? 29.859 -0.686 7.34 1 74.19 345 THR A C 1
ATOM 2726 O O . THR A 1 345 ? 30.578 -1.517 6.77 1 74.19 345 THR A O 1
ATOM 2729 N N . PHE A 1 346 ? 28.625 -0.943 7.527 1 63.38 346 PHE A N 1
ATOM 2730 C CA . PHE A 1 346 ? 27.922 -2.17 7.176 1 63.38 346 PHE A CA 1
ATOM 2731 C C . PHE A 1 346 ? 28.516 -3.367 7.906 1 63.38 346 PHE A C 1
ATOM 2733 O O . PHE A 1 346 ? 28.594 -4.465 7.352 1 63.38 346 PHE A O 1
ATOM 2740 N N . LEU A 1 347 ? 29.266 -3.021 8.914 1 55.34 347 LEU A N 1
ATOM 2741 C CA . LEU A 1 347 ? 29.906 -4.098 9.664 1 55.34 347 LEU A CA 1
ATOM 2742 C C . LEU A 1 347 ? 28.859 -5.074 10.203 1 55.34 347 LEU A C 1
ATOM 2744 O O . LEU A 1 347 ? 27.766 -4.672 10.586 1 55.34 347 LEU A O 1
ATOM 2748 N N . GLN A 1 348 ? 28.688 -6.172 9.422 1 49.78 348 GLN A N 1
ATOM 2749 C CA . GLN A 1 348 ? 27.844 -7.305 9.75 1 49.78 348 GLN A CA 1
ATOM 2750 C C . GLN A 1 348 ? 27.719 -7.484 11.266 1 49.78 348 GLN A C 1
ATOM 2752 O O . GLN A 1 348 ? 28.734 -7.625 11.953 1 49.78 348 GLN A O 1
ATOM 2757 N N . SER A 1 349 ? 26.984 -6.656 11.875 1 46.94 349 SER A N 1
ATOM 2758 C CA . SER A 1 349 ? 26.812 -7.289 13.18 1 46.94 349 SER A CA 1
ATOM 2759 C C . SER A 1 349 ? 26.297 -8.719 13.031 1 46.94 349 SER A C 1
ATOM 2761 O O . SER A 1 349 ? 25.516 -9.016 12.133 1 46.94 349 SER A O 1
ATOM 2763 N N . GLU A 1 350 ? 27.172 -9.719 13.289 1 45.62 350 GLU A N 1
ATOM 2764 C CA . GLU A 1 350 ? 26.812 -11.133 13.32 1 45.62 350 GLU A CA 1
ATOM 2765 C C . GLU A 1 350 ? 25.297 -11.312 13.453 1 45.62 350 GLU A C 1
ATOM 2767 O O . GLU A 1 350 ? 24.734 -12.242 12.867 1 45.62 350 GLU A O 1
ATOM 2772 N N . ASN A 1 351 ? 24.703 -10.797 14.414 1 42.72 351 ASN A N 1
ATOM 2773 C CA . ASN A 1 351 ? 23.359 -11.141 14.891 1 42.72 351 ASN A CA 1
ATOM 2774 C C . ASN A 1 351 ? 22.281 -10.477 14.047 1 42.72 351 ASN A C 1
ATOM 2776 O O . ASN A 1 351 ? 21.094 -10.617 14.336 1 42.72 351 ASN A O 1
ATOM 2780 N N . THR A 1 352 ? 22.438 -9.25 13.586 1 44.28 352 THR A N 1
ATOM 2781 C CA . THR A 1 352 ? 21.219 -8.484 13.344 1 44.28 352 THR A CA 1
ATOM 2782 C C . THR A 1 352 ? 20.656 -8.797 11.969 1 44.28 352 THR A C 1
ATOM 2784 O O . THR A 1 352 ? 21.391 -8.906 10.992 1 44.28 352 THR A O 1
ATOM 2787 N N . ALA A 1 353 ? 19.609 -9.391 11.898 1 46.53 353 ALA A N 1
ATOM 2788 C CA . ALA A 1 353 ? 18.531 -9.547 10.914 1 46.53 353 ALA A CA 1
ATOM 2789 C C . ALA A 1 353 ? 18.484 -8.359 9.953 1 46.53 353 ALA A C 1
ATOM 2791 O O . ALA A 1 353 ? 17.719 -8.352 9 1 46.53 353 ALA A O 1
ATOM 2792 N N . ASN A 1 354 ? 19.297 -7.344 10.289 1 51.62 354 ASN A N 1
ATOM 2793 C CA . ASN A 1 354 ? 19.062 -6.102 9.562 1 51.62 354 ASN A CA 1
ATOM 2794 C C . ASN A 1 354 ? 19.875 -6.047 8.266 1 51.62 354 ASN A C 1
ATOM 2796 O O . ASN A 1 354 ? 21.094 -6.188 8.289 1 51.62 354 ASN A O 1
ATOM 2800 N N . VAL A 1 355 ? 19.234 -6.281 7.188 1 52.59 355 VAL A N 1
ATOM 2801 C CA . VAL A 1 355 ? 19.766 -6.316 5.828 1 52.59 355 VAL A CA 1
ATOM 2802 C C . VAL A 1 355 ? 20.422 -4.98 5.496 1 52.59 355 VAL A C 1
ATOM 2804 O O . VAL A 1 355 ? 19.828 -3.92 5.684 1 52.59 355 VAL A O 1
ATOM 2807 N N . GLN A 1 356 ? 21.797 -4.949 5.5 1 67.75 356 GLN A N 1
ATOM 2808 C CA . GLN A 1 356 ? 22.531 -3.799 5 1 67.75 356 GLN A CA 1
ATOM 2809 C C . GLN A 1 356 ? 22.422 -3.686 3.482 1 67.75 356 GLN A C 1
ATOM 2811 O O . GLN A 1 356 ? 22.609 -4.672 2.766 1 67.75 356 GLN A O 1
ATOM 2816 N N . ILE A 1 357 ? 21.922 -2.57 3.004 1 72.19 357 ILE A N 1
ATOM 2817 C CA . ILE A 1 357 ? 21.641 -2.42 1.584 1 72.19 357 ILE A CA 1
ATOM 2818 C C . ILE A 1 357 ? 22.469 -1.283 1.002 1 72.19 357 ILE A C 1
ATOM 2820 O O . ILE A 1 357 ? 22.453 -0.163 1.518 1 72.19 357 ILE A O 1
ATOM 2824 N N . LEU A 1 358 ? 23.344 -1.601 0.13 1 79.75 358 LEU A N 1
ATOM 2825 C CA . LEU A 1 358 ? 23.984 -0.635 -0.762 1 79.75 358 LEU A CA 1
ATOM 2826 C C . LEU A 1 358 ? 23.422 -0.75 -2.176 1 79.75 358 LEU A C 1
ATOM 2828 O O . LEU A 1 358 ? 23.594 -1.781 -2.832 1 79.75 358 LEU A O 1
ATOM 2832 N N . ASP A 1 359 ? 22.781 0.243 -2.611 1 80.5 359 ASP A N 1
ATOM 2833 C CA . ASP A 1 359 ? 22.141 0.206 -3.926 1 80.5 359 ASP A CA 1
ATOM 2834 C C . ASP A 1 359 ? 22.953 1.004 -4.949 1 80.5 359 ASP A C 1
ATOM 2836 O O . ASP A 1 359 ? 23.062 2.227 -4.836 1 80.5 359 ASP A O 1
ATOM 2840 N N . LEU A 1 360 ? 23.406 0.321 -5.914 1 81.44 360 LEU A N 1
ATOM 2841 C CA . LEU A 1 360 ? 24.234 0.952 -6.945 1 81.44 360 LEU A CA 1
ATOM 2842 C C . LEU A 1 360 ? 23.578 0.794 -8.32 1 81.44 360 LEU A C 1
ATOM 2844 O O . LEU A 1 360 ? 24.25 0.979 -9.344 1 81.44 360 LEU A O 1
ATOM 2848 N N . THR A 1 361 ? 22.297 0.555 -8.266 1 77.06 361 THR A N 1
ATOM 2849 C CA . THR A 1 361 ? 21.594 0.315 -9.516 1 77.06 361 THR A CA 1
ATOM 2850 C C . THR A 1 361 ? 21.656 1.538 -10.422 1 77.06 361 THR A C 1
ATOM 2852 O O . THR A 1 361 ? 21.516 2.672 -9.961 1 77.06 361 THR A O 1
ATOM 2855 N N . GLY A 1 362 ? 21.953 1.345 -11.734 1 77.81 362 GLY A N 1
ATOM 2856 C CA . GLY A 1 362 ? 21.906 2.416 -12.719 1 77.81 362 GLY A CA 1
ATOM 2857 C C . GLY A 1 362 ? 23.188 3.227 -12.781 1 77.81 362 GLY A C 1
ATOM 2858 O O . GLY A 1 362 ? 23.203 4.324 -13.344 1 77.81 362 GLY A O 1
ATOM 2859 N N . ASN A 1 363 ? 24.203 2.742 -12.133 1 81.69 363 ASN A N 1
ATOM 2860 C CA . ASN A 1 363 ? 25.516 3.375 -12.242 1 81.69 363 ASN A CA 1
ATOM 2861 C C . ASN A 1 363 ? 26.391 2.686 -13.289 1 81.69 363 ASN A C 1
ATOM 2863 O O . ASN A 1 363 ? 26.25 1.483 -13.523 1 81.69 363 ASN A O 1
ATOM 2867 N N . PRO A 1 364 ? 27.234 3.49 -14.039 1 78.81 364 PRO A N 1
ATOM 2868 C CA . PRO A 1 364 ? 28.172 2.863 -14.984 1 78.81 364 PRO A CA 1
ATOM 2869 C C . PRO A 1 364 ? 29.406 2.281 -14.289 1 78.81 364 PRO A C 1
ATOM 2871 O O . PRO A 1 364 ? 30.531 2.699 -14.57 1 78.81 364 PRO A O 1
ATOM 2874 N N . ILE A 1 365 ? 29.125 1.295 -13.484 1 74.94 365 ILE A N 1
ATOM 2875 C CA . ILE A 1 365 ? 30.188 0.696 -12.695 1 74.94 365 ILE A CA 1
ATOM 2876 C C . ILE A 1 365 ? 31.172 -0.036 -13.609 1 74.94 365 ILE A C 1
ATOM 2878 O O . ILE A 1 365 ? 30.75 -0.775 -14.508 1 74.94 365 ILE A O 1
ATOM 2882 N N . ASN A 1 366 ? 32.438 0.391 -13.469 1 68.19 366 ASN A N 1
ATOM 2883 C CA . ASN A 1 366 ? 33.5 -0.287 -14.211 1 68.19 366 ASN A CA 1
ATOM 2884 C C . ASN A 1 366 ? 33.781 -1.677 -13.648 1 68.19 366 ASN A C 1
ATOM 2886 O O . ASN A 1 366 ? 34.281 -1.809 -12.531 1 68.19 366 ASN A O 1
ATOM 2890 N N . CYS A 1 367 ? 33.375 -2.699 -14.391 1 61.38 367 CYS A N 1
ATOM 2891 C CA . CYS A 1 367 ? 33.438 -4.07 -13.906 1 61.38 367 CYS A CA 1
ATOM 2892 C C . CYS A 1 367 ? 34.719 -4.754 -14.383 1 61.38 367 CYS A C 1
ATOM 2894 O O . CYS A 1 367 ? 34.812 -5.984 -14.422 1 61.38 367 CYS A O 1
ATOM 2896 N N . SER A 1 368 ? 35.75 -3.906 -14.734 1 62.97 368 SER A N 1
ATOM 2897 C CA . SER A 1 368 ? 37 -4.562 -15.062 1 62.97 368 SER A CA 1
ATOM 2898 C C . SER A 1 368 ? 37.562 -5.305 -13.859 1 62.97 368 SER A C 1
ATOM 2900 O O . SER A 1 368 ? 37.406 -4.859 -12.719 1 62.97 368 SER A O 1
ATOM 2902 N N . PRO A 1 369 ? 37.906 -6.617 -14 1 58.81 369 PRO A N 1
ATOM 2903 C CA . PRO A 1 369 ? 38.344 -7.484 -12.914 1 58.81 369 PRO A CA 1
ATOM 2904 C C . PRO A 1 369 ? 39.25 -6.75 -11.914 1 58.81 369 PRO A C 1
ATOM 2906 O O . PRO A 1 369 ? 39.188 -7.027 -10.711 1 58.81 369 PRO A O 1
ATOM 2909 N N . ASN A 1 370 ? 40 -5.789 -12.367 1 58.41 370 ASN A N 1
ATOM 2910 C CA . ASN A 1 370 ? 40.969 -5.141 -11.477 1 58.41 370 ASN A CA 1
ATOM 2911 C C . ASN A 1 370 ? 40.312 -4.008 -10.688 1 58.41 370 ASN A C 1
ATOM 2913 O O . ASN A 1 370 ? 40.938 -3.432 -9.789 1 58.41 370 ASN A O 1
ATOM 2917 N N . ARG A 1 371 ? 38.969 -3.891 -11.016 1 62.5 371 ARG A N 1
ATOM 2918 C CA . ARG A 1 371 ? 38.406 -2.705 -10.398 1 62.5 371 ARG A CA 1
ATOM 2919 C C . ARG A 1 371 ? 37.125 -3.059 -9.609 1 62.5 371 ARG A C 1
ATOM 2921 O O . ARG A 1 371 ? 36.344 -2.182 -9.281 1 62.5 371 ARG A O 1
ATOM 2928 N N . THR A 1 372 ? 36.938 -4.379 -9.438 1 63.25 372 THR A N 1
ATOM 2929 C CA . THR A 1 372 ? 35.719 -4.766 -8.734 1 63.25 372 THR A CA 1
ATOM 2930 C C . THR A 1 372 ? 36.031 -5.227 -7.316 1 63.25 372 THR A C 1
ATOM 2932 O O . THR A 1 372 ? 35.156 -5.672 -6.586 1 63.25 372 THR A O 1
ATOM 2935 N N . ASP A 1 373 ? 37.312 -5.125 -7 1 68 373 ASP A N 1
ATOM 2936 C CA . ASP A 1 373 ? 37.75 -5.664 -5.711 1 68 373 ASP A CA 1
ATOM 2937 C C . ASP A 1 373 ? 36.969 -5.008 -4.562 1 68 373 ASP A C 1
ATOM 2939 O O . ASP A 1 373 ? 36.719 -5.641 -3.531 1 68 373 ASP A O 1
ATOM 2943 N N . TRP A 1 374 ? 36.594 -3.844 -4.906 1 66.06 374 TRP A N 1
ATOM 2944 C CA . TRP A 1 374 ? 35.938 -3.117 -3.828 1 66.06 374 TRP A CA 1
ATOM 2945 C C . TRP A 1 374 ? 34.594 -3.752 -3.494 1 66.06 374 TRP A C 1
ATOM 2947 O O . TRP A 1 374 ? 34.125 -3.711 -2.346 1 66.06 374 TRP A O 1
ATOM 2957 N N . ILE A 1 375 ? 34.031 -4.375 -4.445 1 66.88 375 ILE A N 1
ATOM 2958 C CA . ILE A 1 375 ? 32.719 -4.98 -4.254 1 66.88 375 ILE A CA 1
ATOM 2959 C C . ILE A 1 375 ? 32.812 -6.117 -3.238 1 66.88 375 ILE A C 1
ATOM 2961 O O . ILE A 1 375 ? 31.938 -6.289 -2.398 1 66.88 375 ILE A O 1
ATOM 2965 N N . PHE A 1 376 ? 33.906 -6.746 -3.32 1 68.94 376 PHE A N 1
ATOM 2966 C CA . PHE A 1 376 ? 34.062 -7.945 -2.5 1 68.94 376 PHE A CA 1
ATOM 2967 C C . PHE A 1 376 ? 34.594 -7.586 -1.109 1 68.94 376 PHE A C 1
ATOM 2969 O O . PHE A 1 376 ? 34.594 -8.43 -0.215 1 68.94 376 PHE A O 1
ATOM 2976 N N . SER A 1 377 ? 34.938 -6.25 -1.102 1 63.53 377 SER A N 1
ATOM 2977 C CA . SER A 1 377 ? 35.344 -5.785 0.218 1 63.53 377 SER A CA 1
ATOM 2978 C C . SER A 1 377 ? 34.156 -5.41 1.076 1 63.53 377 SER A C 1
ATOM 2980 O O . SER A 1 377 ? 34.281 -5.176 2.279 1 63.53 377 SER A O 1
ATOM 2982 N N . LEU A 1 378 ? 33.062 -5.332 0.283 1 61.5 378 LEU A N 1
ATOM 2983 C CA . LEU A 1 378 ? 31.844 -4.926 0.995 1 61.5 378 LEU A CA 1
ATOM 2984 C C . LEU A 1 378 ? 31.328 -6.059 1.874 1 61.5 378 LEU A C 1
ATOM 2986 O O . LEU A 1 378 ? 31.453 -7.234 1.521 1 61.5 378 LEU A O 1
ATOM 2990 N N . ARG A 1 379 ? 31.234 -5.793 3.113 1 56.91 379 ARG A N 1
ATOM 2991 C CA . ARG A 1 379 ? 30.672 -6.77 4.047 1 56.91 379 ARG A CA 1
ATOM 2992 C C . ARG A 1 379 ? 29.172 -6.594 4.188 1 56.91 379 ARG A C 1
ATOM 2994 O O . ARG A 1 379 ? 28.641 -5.5 3.982 1 56.91 379 ARG A O 1
ATOM 3001 N N . GLY A 1 380 ? 28.328 -7.684 4.293 1 56.62 380 GLY A N 1
ATOM 3002 C CA . GLY A 1 380 ? 26.891 -7.66 4.453 1 56.62 380 GLY A CA 1
ATOM 3003 C C . GLY A 1 380 ? 26.141 -7.996 3.176 1 56.62 380 GLY A C 1
ATOM 3004 O O . GLY A 1 380 ? 26.734 -8.461 2.205 1 56.62 380 GLY A O 1
ATOM 3005 N N . LYS A 1 381 ? 24.812 -8.008 3.166 1 57.25 381 LYS A N 1
ATOM 3006 C CA . LYS A 1 381 ? 23.969 -8.25 1.998 1 57.25 381 LYS A CA 1
ATOM 3007 C C . LYS A 1 381 ? 23.984 -7.059 1.049 1 57.25 381 LYS A C 1
ATOM 3009 O O . LYS A 1 381 ? 23.516 -5.973 1.398 1 57.25 381 LYS A O 1
ATOM 3014 N N . VAL A 1 382 ? 24.922 -6.973 0.197 1 60.06 382 VAL A N 1
ATOM 3015 C CA . VAL A 1 382 ? 25.109 -5.879 -0.751 1 60.06 382 VAL A CA 1
ATOM 3016 C C . VAL A 1 382 ? 24.297 -6.152 -2.018 1 60.06 382 VAL A C 1
ATOM 3018 O O . VAL A 1 382 ? 24.359 -7.25 -2.58 1 60.06 382 VAL A O 1
ATOM 3021 N N . ARG A 1 383 ? 23.25 -5.328 -2.262 1 60.97 383 ARG A N 1
ATOM 3022 C CA . ARG A 1 383 ? 22.531 -5.383 -3.535 1 60.97 383 ARG A CA 1
ATOM 3023 C C . ARG A 1 383 ? 23.25 -4.566 -4.602 1 60.97 383 ARG A C 1
ATOM 3025 O O . ARG A 1 383 ? 23.453 -3.359 -4.438 1 60.97 383 ARG A O 1
ATOM 3032 N N . ILE A 1 384 ? 23.938 -5.094 -5.395 1 57 384 ILE A N 1
ATOM 3033 C CA . ILE A 1 384 ? 24.656 -4.406 -6.469 1 57 384 ILE A CA 1
ATOM 3034 C C . ILE A 1 384 ? 23.812 -4.445 -7.746 1 57 384 ILE A C 1
ATOM 3036 O O . ILE A 1 384 ? 23.391 -5.52 -8.188 1 57 384 ILE A O 1
ATOM 3040 N N . LEU A 1 385 ? 22.891 -3.434 -8.086 1 53.06 385 LEU A N 1
ATOM 3041 C CA . LEU A 1 385 ? 22.125 -3.355 -9.32 1 53.06 385 LEU A CA 1
ATOM 3042 C C . LEU A 1 385 ? 22.938 -2.697 -10.43 1 53.06 385 LEU A C 1
ATOM 3044 O O . LEU A 1 385 ? 23.359 -1.542 -10.297 1 53.06 385 LEU A O 1
ATOM 3048 N N . GLY A 1 386 ? 23.875 -3.121 -11.078 1 49.28 386 GLY A N 1
ATOM 3049 C CA . GLY A 1 386 ? 24.609 -2.379 -12.078 1 49.28 386 GLY A CA 1
ATOM 3050 C C . GLY A 1 386 ? 24.016 -2.494 -13.469 1 49.28 386 GLY A C 1
ATOM 3051 O O . GLY A 1 386 ? 23.344 -3.475 -13.781 1 49.28 386 GLY A O 1
ATOM 3052 N N . ARG A 1 387 ? 23.297 -1.39 -14.039 1 45.81 387 ARG A N 1
ATOM 3053 C CA . ARG A 1 387 ? 23.062 -1.324 -15.477 1 45.81 387 ARG A CA 1
ATOM 3054 C C . ARG A 1 387 ? 24.328 -1.674 -16.25 1 45.81 387 ARG A C 1
ATOM 3056 O O . ARG A 1 387 ? 25.375 -1.042 -16.062 1 45.81 387 ARG A O 1
ATOM 3063 N N . PHE A 1 388 ? 24.562 -2.922 -16.453 1 39.16 388 PHE A N 1
ATOM 3064 C CA . PHE A 1 388 ? 25.734 -3.176 -17.281 1 39.16 388 PHE A CA 1
ATOM 3065 C C . PHE A 1 388 ? 25.359 -3.16 -18.766 1 39.16 388 PHE A C 1
ATOM 3067 O O . PHE A 1 388 ? 24.25 -3.537 -19.125 1 39.16 388 PHE A O 1
ATOM 3074 N N . MET B 1 1 ? 34.281 -15.672 8.5 1 31.73 1 MET B N 1
ATOM 3075 C CA . MET B 1 1 ? 34.125 -14.805 7.344 1 31.73 1 MET B CA 1
ATOM 3076 C C . MET B 1 1 ? 32.656 -14.812 6.871 1 31.73 1 MET B C 1
ATOM 3078 O O . MET B 1 1 ? 32.125 -15.859 6.504 1 31.73 1 MET B O 1
ATOM 3082 N N . GLY B 1 2 ? 31.797 -14.141 7.496 1 39.75 2 GLY B N 1
ATOM 3083 C CA . GLY B 1 2 ? 30.375 -14.383 7.328 1 39.75 2 GLY B CA 1
ATOM 3084 C C . GLY B 1 2 ? 29.906 -14.234 5.891 1 39.75 2 GLY B C 1
ATOM 3085 O O . GLY B 1 2 ? 30.406 -13.383 5.156 1 39.75 2 GLY B O 1
ATOM 3086 N N . ILE B 1 3 ? 29.547 -15.328 5.293 1 44 3 ILE B N 1
ATOM 3087 C CA . ILE B 1 3 ? 29.156 -15.531 3.902 1 44 3 ILE B CA 1
ATOM 3088 C C . ILE B 1 3 ? 28.281 -14.375 3.438 1 44 3 ILE B C 1
ATOM 3090 O O . ILE B 1 3 ? 27.266 -14.07 4.066 1 44 3 ILE B O 1
ATOM 3094 N N . LYS B 1 4 ? 28.812 -13.414 2.615 1 54.81 4 LYS B N 1
ATOM 3095 C CA . LYS B 1 4 ? 28.359 -12.203 1.942 1 54.81 4 LYS B CA 1
ATOM 3096 C C . LYS B 1 4 ? 27.297 -12.523 0.893 1 54.81 4 LYS B C 1
ATOM 3098 O O . LYS B 1 4 ? 27.484 -13.43 0.075 1 54.81 4 LYS B O 1
ATOM 3103 N N . GLY B 1 5 ? 25.953 -12.43 1.152 1 67.62 5 GLY B N 1
ATOM 3104 C CA . GLY B 1 5 ? 24.953 -12.633 0.114 1 67.62 5 GLY B CA 1
ATOM 3105 C C . GLY B 1 5 ? 24.766 -11.422 -0.776 1 67.62 5 GLY B C 1
ATOM 3106 O O . GLY B 1 5 ? 24.688 -10.297 -0.288 1 67.62 5 GLY B O 1
ATOM 3107 N N . PHE B 1 6 ? 25.078 -11.594 -2.15 1 74 6 PHE B N 1
ATOM 3108 C CA . PHE B 1 6 ? 24.938 -10.539 -3.15 1 74 6 PHE B CA 1
ATOM 3109 C C . PHE B 1 6 ? 23.609 -10.68 -3.893 1 74 6 PHE B C 1
ATOM 3111 O O . PHE B 1 6 ? 23.172 -11.797 -4.191 1 74 6 PHE B O 1
ATOM 3118 N N . GLY B 1 7 ? 22.859 -9.57 -3.951 1 77.56 7 GLY B N 1
ATOM 3119 C CA . GLY B 1 7 ? 21.797 -9.469 -4.941 1 77.56 7 GLY B CA 1
ATOM 3120 C C . GLY B 1 7 ? 22.203 -8.688 -6.176 1 77.56 7 GLY B C 1
ATOM 3121 O O . GLY B 1 7 ? 22.719 -7.574 -6.07 1 77.56 7 GLY B O 1
ATOM 3122 N N . ILE B 1 8 ? 22.078 -9.336 -7.305 1 78.88 8 ILE B N 1
ATOM 3123 C CA . ILE B 1 8 ? 22.562 -8.734 -8.547 1 78.88 8 ILE B CA 1
ATOM 3124 C C . ILE B 1 8 ? 21.406 -8.523 -9.508 1 78.88 8 ILE B C 1
ATOM 3126 O O . ILE B 1 8 ? 20.625 -9.445 -9.773 1 78.88 8 ILE B O 1
ATOM 3130 N N . ILE B 1 9 ? 21.25 -7.328 -9.953 1 79.56 9 ILE B N 1
ATOM 3131 C CA . ILE B 1 9 ? 20.25 -7.016 -10.961 1 79.56 9 ILE B CA 1
ATOM 3132 C C . ILE B 1 9 ? 20.922 -6.508 -12.227 1 79.56 9 ILE B C 1
ATOM 3134 O O . ILE B 1 9 ? 21.625 -5.488 -12.203 1 79.56 9 ILE B O 1
ATOM 3138 N N . CYS B 1 10 ? 20.734 -7.199 -13.273 1 79.56 10 CYS B N 1
ATOM 3139 C CA . CYS B 1 10 ? 21.234 -6.824 -14.594 1 79.56 10 CYS B CA 1
ATOM 3140 C C . CYS B 1 10 ? 20.078 -6.422 -15.516 1 79.56 10 CYS B C 1
ATOM 3142 O O . CYS B 1 10 ? 19.266 -7.258 -15.891 1 79.56 10 CYS B O 1
ATOM 3144 N N . SER B 1 11 ? 20.062 -5.047 -15.773 1 76.62 11 SER B N 1
ATOM 3145 C CA . SER B 1 11 ? 18.984 -4.574 -16.641 1 76.62 11 SER B CA 1
ATOM 3146 C C . SER B 1 11 ? 19.547 -3.877 -17.875 1 76.62 11 SER B C 1
ATOM 3148 O O . SER B 1 11 ? 20.516 -3.139 -17.797 1 76.62 11 SER B O 1
ATOM 3150 N N . GLU B 1 12 ? 18.953 -4.055 -19.062 1 69.44 12 GLU B N 1
ATOM 3151 C CA . GLU B 1 12 ? 19.219 -3.371 -20.312 1 69.44 12 GLU B CA 1
ATOM 3152 C C . GLU B 1 12 ? 20.672 -3.543 -20.75 1 69.44 12 GLU B C 1
ATOM 3154 O O . GLU B 1 12 ? 21.25 -2.646 -21.359 1 69.44 12 GLU B O 1
ATOM 3159 N N . GLY B 1 13 ? 21.172 -4.629 -20.172 1 62 13 GLY B N 1
ATOM 3160 C CA . GLY B 1 13 ? 22.547 -4.906 -20.609 1 62 13 GLY B CA 1
ATOM 3161 C C . GLY B 1 13 ? 22.625 -5.434 -22.031 1 62 13 GLY B C 1
ATOM 3162 O O . GLY B 1 13 ? 22.094 -6.508 -22.328 1 62 13 GLY B O 1
ATOM 3163 N N . GLN B 1 14 ? 22.672 -4.574 -23.094 1 65.12 14 GLN B N 1
ATOM 3164 C CA . GLN B 1 14 ? 22.844 -5.062 -24.453 1 65.12 14 GLN B CA 1
ATOM 3165 C C . GLN B 1 14 ? 24.281 -4.867 -24.922 1 65.12 14 GLN B C 1
ATOM 3167 O O . GLN B 1 14 ? 24.844 -3.77 -24.797 1 65.12 14 GLN B O 1
ATOM 3172 N N . PRO B 1 15 ? 24.859 -6.168 -25.391 1 77.44 15 PRO B N 1
ATOM 3173 C CA . PRO B 1 15 ? 24.422 -7.559 -25.562 1 77.44 15 PRO B CA 1
ATOM 3174 C C . PRO B 1 15 ? 24.594 -8.391 -24.297 1 77.44 15 PRO B C 1
ATOM 3176 O O . PRO B 1 15 ? 25.203 -7.934 -23.328 1 77.44 15 PRO B O 1
ATOM 3179 N N . PHE B 1 16 ? 24.031 -9.656 -24.25 1 86.25 16 PHE B N 1
ATOM 3180 C CA . PHE B 1 16 ? 24.094 -10.586 -23.125 1 86.25 16 PHE B CA 1
ATOM 3181 C C . PHE B 1 16 ? 25.531 -10.844 -22.719 1 86.25 16 PHE B C 1
ATOM 3183 O O . PHE B 1 16 ? 25.828 -11.008 -21.531 1 86.25 16 PHE B O 1
ATOM 3190 N N . GLU B 1 17 ? 26.422 -10.703 -23.625 1 84 17 GLU B N 1
ATOM 3191 C CA . GLU B 1 17 ? 27.844 -10.93 -23.375 1 84 17 GLU B CA 1
ATOM 3192 C C . GLU B 1 17 ? 28.391 -9.922 -22.375 1 84 17 GLU B C 1
ATOM 3194 O O . GLU B 1 17 ? 29.281 -10.242 -21.594 1 84 17 GLU B O 1
ATOM 3199 N N . GLN B 1 18 ? 27.766 -8.836 -22.422 1 79.25 18 GLN B N 1
ATOM 3200 C CA . GLN B 1 18 ? 28.219 -7.809 -21.484 1 79.25 18 GLN B CA 1
ATOM 3201 C C . GLN B 1 18 ? 27.844 -8.172 -20.047 1 79.25 18 GLN B C 1
ATOM 3203 O O . GLN B 1 18 ? 28.609 -7.906 -19.125 1 79.25 18 GLN B O 1
ATOM 3208 N N . ILE B 1 19 ? 26.703 -8.703 -19.938 1 81.44 19 ILE B N 1
ATOM 3209 C CA . ILE B 1 19 ? 26.266 -9.156 -18.609 1 81.44 19 ILE B CA 1
ATOM 3210 C C . ILE B 1 19 ? 27.188 -10.266 -18.109 1 81.44 19 ILE B C 1
ATOM 3212 O O . ILE B 1 19 ? 27.594 -10.266 -16.953 1 81.44 19 ILE B O 1
ATOM 3216 N N . LEU B 1 20 ? 27.594 -11.141 -19.031 1 83.38 20 LEU B N 1
ATOM 3217 C CA . LEU B 1 20 ? 28.469 -12.242 -18.656 1 83.38 20 LEU B CA 1
ATOM 3218 C C . LEU B 1 20 ? 29.828 -11.719 -18.219 1 83.38 20 LEU B C 1
ATOM 3220 O O . LEU B 1 20 ? 30.438 -12.25 -17.281 1 83.38 20 LEU B O 1
ATOM 3224 N N . ASP B 1 21 ? 30.266 -10.711 -18.906 1 79 21 ASP B N 1
ATOM 3225 C CA . ASP B 1 21 ? 31.516 -10.086 -18.531 1 79 21 ASP B CA 1
ATOM 3226 C C . ASP B 1 21 ? 31.453 -9.516 -17.109 1 79 21 ASP B C 1
ATOM 3228 O O . ASP B 1 21 ? 32.406 -9.672 -16.328 1 79 21 ASP B O 1
ATOM 3232 N N . PHE B 1 22 ? 30.391 -8.984 -16.844 1 76.25 22 PHE B N 1
ATOM 3233 C CA . PHE B 1 22 ? 30.188 -8.406 -15.523 1 76.25 22 PHE B CA 1
ATOM 3234 C C . PHE B 1 22 ? 30.156 -9.484 -14.453 1 76.25 22 PHE B C 1
ATOM 3236 O O . PHE B 1 22 ? 30.609 -9.273 -13.336 1 76.25 22 PHE B O 1
ATOM 3243 N N . LEU B 1 23 ? 29.562 -10.594 -14.844 1 81.94 23 LEU B N 1
ATOM 3244 C CA . LEU B 1 23 ? 29.359 -11.656 -13.867 1 81.94 23 LEU B CA 1
ATOM 3245 C C . LEU B 1 23 ? 30.641 -12.477 -13.695 1 81.94 23 LEU B C 1
ATOM 3247 O O . LEU B 1 23 ? 30.766 -13.25 -12.742 1 81.94 23 LEU B O 1
ATOM 3251 N N . GLN B 1 24 ? 31.672 -12.258 -14.492 1 81.5 24 GLN B N 1
ATOM 3252 C CA . GLN B 1 24 ? 32.875 -13.062 -14.531 1 81.5 24 GLN B CA 1
ATOM 3253 C C . GLN B 1 24 ? 33.594 -13.07 -13.18 1 81.5 24 GLN B C 1
ATOM 3255 O O . GLN B 1 24 ? 34 -14.125 -12.688 1 81.5 24 GLN B O 1
ATOM 3260 N N . PRO B 1 25 ? 33.688 -11.914 -12.578 1 77.31 25 PRO B N 1
ATOM 3261 C CA . PRO B 1 25 ? 34.344 -11.922 -11.281 1 77.31 25 PRO B CA 1
ATOM 3262 C C . PRO B 1 25 ? 33.625 -12.766 -10.234 1 77.31 25 PRO B C 1
ATOM 3264 O O . PRO B 1 25 ? 34.281 -13.328 -9.344 1 77.31 25 PRO B O 1
ATOM 3267 N N . PHE B 1 26 ? 32.375 -12.812 -10.328 1 79.25 26 PHE B N 1
ATOM 3268 C CA . PHE B 1 26 ? 31.594 -13.602 -9.391 1 79.25 26 PHE B CA 1
ATOM 3269 C C . PHE B 1 26 ? 31.75 -15.094 -9.672 1 79.25 26 PHE B C 1
ATOM 3271 O O . PHE B 1 26 ? 31.703 -15.914 -8.75 1 79.25 26 PHE B O 1
ATOM 3278 N N . MET B 1 27 ? 31.938 -15.414 -10.961 1 80.81 27 MET B N 1
ATOM 3279 C CA . MET B 1 27 ? 32.094 -16.812 -11.367 1 80.81 27 MET B CA 1
ATOM 3280 C C . MET B 1 27 ? 33.438 -17.359 -10.875 1 80.81 27 MET B C 1
ATOM 3282 O O . MET B 1 27 ? 33.594 -18.562 -10.656 1 80.81 27 MET B O 1
ATOM 3286 N N . GLU B 1 28 ? 34.344 -16.406 -10.625 1 79.69 28 GLU B N 1
ATOM 3287 C CA . GLU B 1 28 ? 35.719 -16.812 -10.273 1 79.69 28 GLU B CA 1
ATOM 3288 C C . GLU B 1 28 ? 35.875 -16.891 -8.758 1 79.69 28 GLU B C 1
ATOM 3290 O O . GLU B 1 28 ? 36.938 -17.281 -8.273 1 79.69 28 GLU B O 1
ATOM 3295 N N . ARG B 1 29 ? 34.906 -16.547 -8.102 1 76.38 29 ARG B N 1
ATOM 3296 C CA . ARG B 1 29 ? 34.969 -16.562 -6.645 1 76.38 29 ARG B CA 1
ATOM 3297 C C . ARG B 1 29 ? 33.906 -17.484 -6.047 1 76.38 29 ARG B C 1
ATOM 3299 O O . ARG B 1 29 ? 32.781 -17.062 -5.805 1 76.38 29 ARG B O 1
ATOM 3306 N N . PRO B 1 30 ? 34.281 -18.672 -5.828 1 66.25 30 PRO B N 1
ATOM 3307 C CA . PRO B 1 30 ? 33.25 -19.656 -5.438 1 66.25 30 PRO B CA 1
ATOM 3308 C C . PRO B 1 30 ? 32.75 -19.438 -4.016 1 66.25 30 PRO B C 1
ATOM 3310 O O . PRO B 1 30 ? 31.672 -19.938 -3.662 1 66.25 30 PRO B O 1
ATOM 3313 N N . ASN B 1 31 ? 33.406 -18.578 -3.211 1 74.12 31 ASN B N 1
ATOM 3314 C CA . ASN B 1 31 ? 33 -18.406 -1.824 1 74.12 31 ASN B CA 1
ATOM 3315 C C . ASN B 1 31 ? 31.922 -17.328 -1.691 1 74.12 31 ASN B C 1
ATOM 3317 O O . ASN B 1 31 ? 31.438 -17.062 -0.59 1 74.12 31 ASN B O 1
ATOM 3321 N N . ILE B 1 32 ? 31.469 -16.969 -2.797 1 75 32 ILE B N 1
ATOM 3322 C CA . ILE B 1 32 ? 30.438 -15.938 -2.746 1 75 32 ILE B CA 1
ATOM 3323 C C . ILE B 1 32 ? 29.062 -16.562 -2.924 1 75 32 ILE B C 1
ATOM 3325 O O . ILE B 1 32 ? 28.922 -17.594 -3.584 1 75 32 ILE B O 1
ATOM 3329 N N . LYS B 1 33 ? 28.156 -16.062 -2.271 1 79.31 33 LYS B N 1
ATOM 3330 C CA . LYS B 1 33 ? 26.781 -16.484 -2.424 1 79.31 33 LYS B CA 1
ATOM 3331 C C . LYS B 1 33 ? 25.938 -15.391 -3.096 1 79.31 33 LYS B C 1
ATOM 3333 O O . LYS B 1 33 ? 26.031 -14.219 -2.723 1 79.31 33 LYS B O 1
ATOM 3338 N N . ILE B 1 34 ? 25.25 -15.82 -4.055 1 83.81 34 ILE B N 1
ATOM 3339 C CA . ILE B 1 34 ? 24.344 -14.898 -4.742 1 83.81 34 ILE B CA 1
ATOM 3340 C C . ILE B 1 34 ? 22.906 -15.195 -4.348 1 83.81 34 ILE B C 1
ATOM 3342 O O . ILE B 1 34 ? 22.344 -16.219 -4.754 1 83.81 34 ILE B O 1
ATOM 3346 N N . GLU B 1 35 ? 22.391 -14.297 -3.576 1 83.75 35 GLU B N 1
ATOM 3347 C CA . GLU B 1 35 ? 21.031 -14.5 -3.098 1 83.75 35 GLU B CA 1
ATOM 3348 C C . GLU B 1 35 ? 20.031 -14.453 -4.246 1 83.75 35 GLU B C 1
ATOM 3350 O O . GLU B 1 35 ? 19.094 -15.258 -4.297 1 83.75 35 GLU B O 1
ATOM 3355 N N . PHE B 1 36 ? 20.266 -13.508 -5.035 1 87.31 36 PHE B N 1
ATOM 3356 C CA . PHE B 1 36 ? 19.453 -13.508 -6.25 1 87.31 36 PHE B CA 1
ATOM 3357 C C . PHE B 1 36 ? 20.219 -12.859 -7.402 1 87.31 36 PHE B C 1
ATOM 3359 O O . PHE B 1 36 ? 21.047 -11.969 -7.188 1 87.31 36 PHE B O 1
ATOM 3366 N N . LEU B 1 37 ? 19.922 -13.297 -8.547 1 89 37 LEU B N 1
ATOM 3367 C CA . LEU B 1 37 ? 20.344 -12.734 -9.82 1 89 37 LEU B CA 1
ATOM 3368 C C . LEU B 1 37 ? 19.156 -12.492 -10.742 1 89 37 LEU B C 1
ATOM 3370 O O . LEU B 1 37 ? 18.438 -13.43 -11.086 1 89 37 LEU B O 1
ATOM 3374 N N . ARG B 1 38 ? 18.938 -11.273 -11.023 1 90.56 38 ARG B N 1
ATOM 3375 C CA . ARG B 1 38 ? 17.875 -10.898 -11.93 1 90.56 38 ARG B CA 1
ATOM 3376 C C . ARG B 1 38 ? 18.422 -10.328 -13.234 1 90.56 38 ARG B C 1
ATOM 3378 O O . ARG B 1 38 ? 19.188 -9.367 -13.219 1 90.56 38 ARG B O 1
ATOM 3385 N N . ILE B 1 39 ? 18.125 -10.945 -14.32 1 90.62 39 ILE B N 1
ATOM 3386 C CA . ILE B 1 39 ? 18.438 -10.453 -15.656 1 90.62 39 ILE B CA 1
ATOM 3387 C C . ILE B 1 39 ? 17.156 -10.062 -16.375 1 90.62 39 ILE B C 1
ATOM 3389 O O . ILE B 1 39 ? 16.297 -10.906 -16.641 1 90.62 39 ILE B O 1
ATOM 3393 N N . GLU B 1 40 ? 17.062 -8.781 -16.672 1 90.25 40 GLU B N 1
ATOM 3394 C CA . GLU B 1 40 ? 15.797 -8.336 -17.25 1 90.25 40 GLU B CA 1
ATOM 3395 C C . GLU B 1 40 ? 16.031 -7.426 -18.453 1 90.25 40 GLU B C 1
ATOM 3397 O O . GLU B 1 40 ? 17.094 -6.812 -18.578 1 90.25 4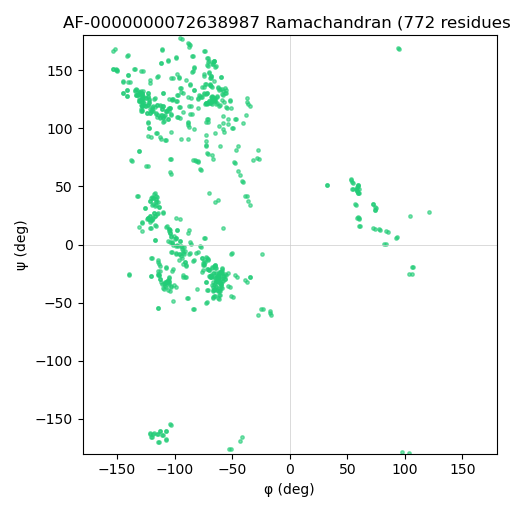0 GLU B O 1
ATOM 3402 N N . ASN B 1 41 ? 15.102 -7.441 -19.359 1 89.38 41 ASN B N 1
ATOM 3403 C CA . ASN B 1 41 ? 15.07 -6.566 -20.516 1 89.38 41 ASN B CA 1
ATOM 3404 C C . ASN B 1 41 ? 16.344 -6.691 -21.344 1 89.38 41 ASN B C 1
ATOM 3406 O O . ASN B 1 41 ? 16.891 -5.688 -21.812 1 89.38 41 ASN B O 1
ATOM 3410 N N . THR B 1 42 ? 16.859 -7.836 -21.391 1 89.12 42 THR B N 1
ATOM 3411 C CA . THR B 1 42 ? 18 -8.211 -22.219 1 89.12 42 THR B CA 1
ATOM 3412 C C . THR B 1 42 ? 17.656 -9.422 -23.094 1 89.12 42 THR B C 1
ATOM 3414 O O . THR B 1 42 ? 17.281 -10.477 -22.578 1 89.12 42 THR B O 1
ATOM 3417 N N . PRO B 1 43 ? 17.719 -9.242 -24.359 1 93.38 43 PRO B N 1
ATOM 3418 C CA . PRO B 1 43 ? 17.344 -10.359 -25.219 1 93.38 43 PRO B CA 1
ATOM 3419 C C . PRO B 1 43 ? 18.266 -11.562 -25.062 1 93.38 43 PRO B C 1
ATOM 3421 O O . PRO B 1 43 ? 19.484 -11.438 -25.234 1 93.38 43 PRO B O 1
ATOM 3424 N N . ILE B 1 44 ? 17.719 -12.641 -24.703 1 95.38 44 ILE B N 1
ATOM 3425 C CA . ILE B 1 44 ? 18.375 -13.938 -24.578 1 95.38 44 ILE B CA 1
ATOM 3426 C C . ILE B 1 44 ? 17.484 -15.031 -25.156 1 95.38 44 ILE B C 1
ATOM 3428 O O . ILE B 1 44 ? 17 -15.898 -24.406 1 95.38 44 ILE B O 1
ATOM 3432 N N . PRO B 1 45 ? 17.312 -15.125 -26.438 1 95.75 45 PRO B N 1
ATOM 3433 C CA . PRO B 1 45 ? 16.375 -16.078 -27.031 1 95.75 45 PRO B CA 1
ATOM 3434 C C . PRO B 1 45 ? 16.703 -17.531 -26.656 1 95.75 45 PRO B C 1
ATOM 3436 O O . PRO B 1 45 ? 15.797 -18.344 -26.469 1 95.75 45 PRO B O 1
ATOM 3439 N N . GLU B 1 46 ? 18.047 -17.781 -26.609 1 95.56 46 GLU B N 1
ATOM 3440 C CA . GLU B 1 46 ? 18.5 -19.109 -26.203 1 95.56 46 GLU B CA 1
ATOM 3441 C C . GLU B 1 46 ? 19.547 -19 -25.078 1 95.56 46 GLU B C 1
ATOM 3443 O O . GLU B 1 46 ? 20.5 -18.219 -25.188 1 95.56 46 GLU B O 1
ATOM 3448 N N . LEU B 1 47 ? 19.312 -19.703 -24.031 1 94.69 47 LEU B N 1
ATOM 3449 C CA . LEU B 1 47 ? 20.234 -19.719 -22.906 1 94.69 47 LEU B CA 1
ATOM 3450 C C . LEU B 1 47 ? 20.688 -21.141 -22.594 1 94.69 47 LEU B C 1
ATOM 3452 O O . LEU B 1 47 ? 19.875 -22.062 -22.547 1 94.69 47 LEU B O 1
ATOM 3456 N N . SER B 1 48 ? 21.984 -21.312 -22.469 1 92.38 48 SER B N 1
ATOM 3457 C CA . SER B 1 48 ? 22.547 -22.578 -22.016 1 92.38 48 SER B CA 1
ATOM 3458 C C . SER B 1 48 ? 22.797 -22.562 -20.516 1 92.38 48 SER B C 1
ATOM 3460 O O . SER B 1 48 ? 23.328 -21.578 -19.984 1 92.38 48 SER B O 1
ATOM 3462 N N . VAL B 1 49 ? 22.422 -23.609 -19.844 1 89.81 49 VAL B N 1
ATOM 3463 C CA . VAL B 1 49 ? 22.578 -23.703 -18.406 1 89.81 49 VAL B CA 1
ATOM 3464 C C . VAL B 1 49 ? 24.047 -23.578 -18.031 1 89.81 49 VAL B C 1
ATOM 3466 O O . VAL B 1 49 ? 24.391 -23.109 -16.953 1 89.81 49 VAL B O 1
ATOM 3469 N N . ASP B 1 50 ? 24.984 -23.891 -18.859 1 88.69 50 ASP B N 1
ATOM 3470 C CA . ASP B 1 50 ? 26.438 -23.875 -18.641 1 88.69 50 ASP B CA 1
ATOM 3471 C C . ASP B 1 50 ? 26.938 -22.438 -18.516 1 88.69 50 ASP B C 1
ATOM 3473 O O . ASP B 1 50 ? 27.969 -22.203 -17.875 1 88.69 50 ASP B O 1
ATOM 3477 N N . THR B 1 51 ? 26.203 -21.547 -19.141 1 88 51 THR B N 1
ATOM 3478 C CA . THR B 1 51 ? 26.625 -20.156 -19.172 1 88 51 THR B CA 1
ATOM 3479 C C . THR B 1 51 ? 26.719 -19.578 -17.766 1 88 51 THR B C 1
ATOM 3481 O O . THR B 1 51 ? 27.594 -18.766 -17.469 1 88 51 THR B O 1
ATOM 3484 N N . LEU B 1 52 ? 25.844 -20.062 -16.891 1 88.62 52 LEU B N 1
ATOM 3485 C CA . LEU B 1 52 ? 25.797 -19.562 -15.523 1 88.62 52 LEU B CA 1
ATOM 3486 C C . LEU B 1 52 ? 26.141 -20.656 -14.523 1 88.62 52 LEU B C 1
ATOM 3488 O O . LEU B 1 52 ? 25.875 -20.531 -13.328 1 88.62 52 LEU B O 1
ATOM 3492 N N . ALA B 1 53 ? 26.734 -21.734 -14.938 1 87.5 53 ALA B N 1
ATOM 3493 C CA . ALA B 1 53 ? 26.875 -22.984 -14.195 1 87.5 53 ALA B CA 1
ATOM 3494 C C . ALA B 1 53 ? 27.688 -22.766 -12.922 1 87.5 53 ALA B C 1
ATOM 3496 O O . ALA B 1 53 ? 27.438 -23.406 -11.898 1 87.5 53 ALA B O 1
ATOM 3497 N N . SER B 1 54 ? 28.641 -21.844 -12.891 1 87.75 54 SER B N 1
ATOM 3498 C CA . SER B 1 54 ? 29.562 -21.688 -11.766 1 87.75 54 SER B CA 1
ATOM 3499 C C . SER B 1 54 ? 29.047 -20.688 -10.75 1 87.75 54 SER B C 1
ATOM 3501 O O . SER B 1 54 ? 29.656 -20.484 -9.703 1 87.75 54 SER B O 1
ATOM 3503 N N . LEU B 1 55 ? 27.922 -20.094 -11.008 1 88.62 55 LEU B N 1
ATOM 3504 C CA . LEU B 1 55 ? 27.391 -19.094 -10.102 1 88.62 55 LEU B CA 1
ATOM 3505 C C . LEU B 1 55 ? 26.531 -19.75 -9.023 1 88.62 55 LEU B C 1
ATOM 3507 O O . LEU B 1 55 ? 25.609 -20.516 -9.328 1 88.62 55 LEU B O 1
ATOM 3511 N N . PRO B 1 56 ? 26.812 -19.484 -7.828 1 89.12 56 PRO B N 1
ATOM 3512 C CA . PRO B 1 56 ? 26 -20.016 -6.738 1 89.12 56 PRO B CA 1
ATOM 3513 C C . PRO B 1 56 ? 24.75 -19.203 -6.48 1 89.12 56 PRO B C 1
ATOM 3515 O O . PRO B 1 56 ? 24.641 -18.547 -5.434 1 89.12 56 PRO B O 1
ATOM 3518 N N . ILE B 1 57 ? 23.781 -19.266 -7.309 1 91.69 57 ILE B N 1
ATOM 3519 C CA . ILE B 1 57 ? 22.578 -18.453 -7.266 1 91.69 57 ILE B CA 1
ATOM 3520 C C . ILE B 1 57 ? 21.484 -19.203 -6.52 1 91.69 57 ILE B C 1
ATOM 3522 O O . ILE B 1 57 ? 21.234 -20.375 -6.781 1 91.69 57 ILE B O 1
ATOM 3526 N N . ARG B 1 58 ? 20.891 -18.562 -5.625 1 93 58 ARG B N 1
ATOM 3527 C CA . ARG B 1 58 ? 19.766 -19.156 -4.918 1 93 58 ARG B CA 1
ATOM 3528 C C . ARG B 1 58 ? 18.453 -18.859 -5.637 1 93 58 ARG B C 1
ATOM 3530 O O . ARG B 1 58 ? 17.594 -19.734 -5.746 1 93 58 ARG B O 1
ATOM 3537 N N . HIS B 1 59 ? 18.25 -17.656 -6.039 1 95.44 59 HIS B N 1
ATOM 3538 C CA . HIS B 1 59 ? 17.047 -17.188 -6.711 1 95.44 59 HIS B CA 1
ATOM 3539 C C . HIS B 1 59 ? 17.375 -16.562 -8.062 1 95.44 59 HIS B C 1
ATOM 3541 O O . HIS B 1 59 ? 17.938 -15.461 -8.125 1 95.44 59 HIS B O 1
ATOM 3547 N N . LEU B 1 60 ? 17.094 -17.266 -9.156 1 96.44 60 LEU B N 1
ATOM 3548 C CA . LEU B 1 60 ? 17.375 -16.812 -10.508 1 96.44 60 LEU B CA 1
ATOM 3549 C C . LEU B 1 60 ? 16.109 -16.281 -11.18 1 96.44 60 LEU B C 1
ATOM 3551 O O . LEU B 1 60 ? 15.094 -16.984 -11.227 1 96.44 60 LEU B O 1
ATOM 3555 N N . ILE B 1 61 ? 16.188 -15.078 -11.648 1 96.75 61 ILE B N 1
ATOM 3556 C CA . ILE B 1 61 ? 15.047 -14.438 -12.289 1 96.75 61 ILE B CA 1
ATOM 3557 C C . ILE B 1 61 ? 15.422 -14 -13.703 1 96.75 61 ILE B C 1
ATOM 3559 O O . ILE B 1 61 ? 16.359 -13.211 -13.883 1 96.75 61 ILE B O 1
ATOM 3563 N N . LEU B 1 62 ? 14.734 -14.5 -14.688 1 97 62 LEU B N 1
ATOM 3564 C CA . LEU B 1 62 ? 14.836 -14.102 -16.094 1 97 62 LEU B CA 1
ATOM 3565 C C . LEU B 1 62 ? 13.531 -13.477 -16.578 1 97 62 LEU B C 1
ATOM 3567 O O . LEU B 1 62 ? 12.516 -14.164 -16.703 1 97 62 LEU B O 1
ATOM 3571 N N . ARG B 1 63 ? 13.578 -12.195 -16.812 1 97.06 63 ARG B N 1
ATOM 3572 C CA . ARG B 1 63 ? 12.344 -11.492 -17.141 1 97.06 63 ARG B CA 1
ATOM 3573 C C . ARG B 1 63 ? 12.484 -10.688 -18.422 1 97.06 63 ARG B C 1
ATOM 3575 O O . ARG B 1 63 ? 13.477 -9.977 -18.625 1 97.06 63 ARG B O 1
ATOM 3582 N N . ASN B 1 64 ? 11.539 -10.805 -19.312 1 96.94 64 ASN B N 1
ATOM 3583 C CA . ASN B 1 64 ? 11.547 -10.062 -20.578 1 96.94 64 ASN B CA 1
ATOM 3584 C C . ASN B 1 64 ? 12.852 -10.266 -21.344 1 96.94 64 ASN B C 1
ATOM 3586 O O . ASN B 1 64 ? 13.5 -9.297 -21.75 1 96.94 64 ASN B O 1
ATOM 3590 N N . ASN B 1 65 ? 13.164 -11.5 -21.594 1 96.75 65 ASN B N 1
ATOM 3591 C CA . ASN B 1 65 ? 14.43 -11.82 -22.234 1 96.75 65 ASN B CA 1
ATOM 3592 C C . ASN B 1 65 ? 14.227 -12.477 -23.594 1 96.75 65 ASN B C 1
ATOM 3594 O O . ASN B 1 65 ? 15.188 -12.93 -24.219 1 96.75 65 ASN B O 1
ATOM 3598 N N . THR B 1 66 ? 13.016 -12.602 -24.047 1 97.25 66 THR B N 1
ATOM 3599 C CA . THR B 1 66 ? 12.648 -13.266 -25.297 1 97.25 66 THR B CA 1
ATOM 3600 C C . THR B 1 66 ? 13.094 -14.719 -25.297 1 97.25 66 THR B C 1
ATOM 3602 O O . THR B 1 66 ? 13.328 -15.312 -26.344 1 97.25 66 THR B O 1
ATOM 3605 N N . LEU B 1 67 ? 13.242 -15.234 -24.125 1 98 67 LEU B N 1
ATOM 3606 C CA . LEU B 1 67 ? 13.75 -16.594 -23.984 1 98 67 LEU B CA 1
ATOM 3607 C C . LEU B 1 67 ? 12.742 -17.609 -24.516 1 98 67 LEU B C 1
ATOM 3609 O O . LEU B 1 67 ? 11.57 -17.578 -24.141 1 98 67 LEU B O 1
ATOM 3613 N N . SER B 1 68 ? 13.203 -18.469 -25.406 1 98 68 SER B N 1
ATOM 3614 C CA . SER B 1 68 ? 12.352 -19.516 -25.953 1 98 68 SER B CA 1
ATOM 3615 C C . SER B 1 68 ? 12.922 -20.891 -25.672 1 98 68 SER B C 1
ATOM 3617 O O . SER B 1 68 ? 12.188 -21.875 -25.641 1 98 68 SER B O 1
ATOM 3619 N N . HIS B 1 69 ? 14.336 -20.906 -25.516 1 96.81 69 HIS B N 1
ATOM 3620 C CA . HIS B 1 69 ? 15 -22.172 -25.281 1 96.81 69 HIS B CA 1
ATOM 3621 C C . HIS B 1 69 ? 15.961 -22.078 -24.094 1 96.81 69 HIS B C 1
ATOM 3623 O O . HIS B 1 69 ? 16.75 -21.141 -24.016 1 96.81 69 HIS B O 1
ATOM 3629 N N . PHE B 1 70 ? 15.883 -22.953 -23.188 1 95.69 70 PHE B N 1
ATOM 3630 C CA . PHE B 1 70 ? 16.828 -23.141 -22.094 1 95.69 70 PHE B CA 1
ATOM 3631 C C . PHE B 1 70 ? 17.516 -24.484 -22.188 1 95.69 70 PHE B C 1
ATOM 3633 O O . PHE B 1 70 ? 17.016 -25.5 -21.688 1 95.69 70 PHE B O 1
ATOM 3640 N N . LYS B 1 71 ? 18.688 -24.5 -22.766 1 93.31 71 LYS B N 1
ATOM 3641 C CA . LYS B 1 71 ? 19.328 -25.719 -23.266 1 93.31 71 LYS B CA 1
ATOM 3642 C C . LYS B 1 71 ? 20.359 -26.25 -22.266 1 93.31 71 LYS B C 1
ATOM 3644 O O . LYS B 1 71 ? 20.719 -25.562 -21.312 1 93.31 71 LYS B O 1
ATOM 3649 N N . VAL B 1 72 ? 20.578 -27.531 -22.562 1 87.69 72 VAL B N 1
ATOM 3650 C CA . VAL B 1 72 ? 21.672 -28.219 -21.875 1 87.69 72 VAL B CA 1
ATOM 3651 C C . VAL B 1 72 ? 22.797 -28.484 -22.875 1 87.69 72 VAL B C 1
ATOM 3653 O O . VAL B 1 72 ? 22.547 -28.781 -24.047 1 87.69 72 VAL B O 1
ATOM 3656 N N . LEU B 1 73 ? 23.938 -27.938 -23.031 1 69.81 73 LEU B N 1
ATOM 3657 C CA . LEU B 1 73 ? 24.984 -28.219 -24.016 1 69.81 73 LEU B CA 1
ATOM 3658 C C . LEU B 1 73 ? 25.25 -29.719 -24.109 1 69.81 73 LEU B C 1
ATOM 3660 O O . LEU B 1 73 ? 25.234 -30.422 -23.109 1 69.81 73 LEU B O 1
ATOM 3664 N N . SER B 1 74 ? 24.75 -30.375 -25.359 1 55.88 74 SER B N 1
ATOM 3665 C CA . SER B 1 74 ? 24.969 -31.75 -25.797 1 55.88 74 SER B CA 1
ATOM 3666 C C . SER B 1 74 ? 26.438 -32.125 -25.75 1 55.88 74 SER B C 1
ATOM 3668 O O . SER B 1 74 ? 26.875 -33.062 -26.453 1 55.88 74 SER B O 1
ATOM 3670 N N . SER B 1 75 ? 27.516 -31.484 -25.531 1 48.34 75 SER B N 1
ATOM 3671 C CA . SER B 1 75 ? 28.75 -32.188 -25.906 1 48.34 75 SER B CA 1
ATOM 3672 C C . SER B 1 75 ? 28.641 -33.656 -25.641 1 48.34 75 SER B C 1
ATOM 3674 O O . SER B 1 75 ? 28 -34.094 -24.672 1 48.34 75 SER B O 1
ATOM 3676 N N . SER B 1 76 ? 28.797 -34.656 -26.719 1 41.91 76 SER B N 1
ATOM 3677 C CA . SER B 1 76 ? 29.094 -36.094 -26.766 1 41.91 76 SER B CA 1
ATOM 3678 C C . SER B 1 76 ? 29.672 -36.594 -25.438 1 41.91 76 SER B C 1
ATOM 3680 O O . SER B 1 76 ? 29.953 -37.781 -25.281 1 41.91 76 SER B O 1
ATOM 3682 N N . SER B 1 77 ? 30.875 -35.969 -25.094 1 39.97 77 SER B N 1
ATOM 3683 C CA . SER B 1 77 ? 31.688 -36.688 -24.125 1 39.97 77 SER B CA 1
ATOM 3684 C C . SER B 1 77 ? 30.875 -37.094 -22.891 1 39.97 77 SER B C 1
ATOM 3686 O O . SER B 1 77 ? 29.797 -36.562 -22.656 1 39.97 77 SER B O 1
ATOM 3688 N N . THR B 1 78 ? 31.672 -37.719 -21.875 1 38.72 78 THR B N 1
ATOM 3689 C CA . THR B 1 78 ? 31.438 -38.438 -20.656 1 38.72 78 THR B CA 1
ATOM 3690 C C . THR B 1 78 ? 30.328 -37.812 -19.828 1 38.72 78 THR B C 1
ATOM 3692 O O . THR B 1 78 ? 29.938 -36.656 -20.109 1 38.72 78 THR B O 1
ATOM 3695 N N . GLU B 1 79 ? 30.281 -38.281 -18.531 1 40.91 79 GLU B N 1
ATOM 3696 C CA . GLU B 1 79 ? 29.688 -38.156 -17.203 1 40.91 79 GLU B CA 1
ATOM 3697 C C . GLU B 1 79 ? 29.484 -36.688 -16.828 1 40.91 79 GLU B C 1
ATOM 3699 O O . GLU B 1 79 ? 30.391 -36.062 -16.297 1 40.91 79 GLU B O 1
ATOM 3704 N N . PHE B 1 80 ? 29.078 -35.969 -17.672 1 41.66 80 PHE B N 1
ATOM 3705 C CA . PHE B 1 80 ? 28.938 -34.625 -17.156 1 41.66 80 PHE B CA 1
ATOM 3706 C C . PHE B 1 80 ? 28.312 -34.625 -15.758 1 41.66 80 PHE B C 1
ATOM 3708 O O . PHE B 1 80 ? 27.141 -34.938 -15.594 1 41.66 80 PHE B O 1
ATOM 3715 N N . SER B 1 81 ? 28.891 -35.219 -14.875 1 46.53 81 SER B N 1
ATOM 3716 C CA . SER B 1 81 ? 28.688 -34.844 -13.477 1 46.53 81 SER B CA 1
ATOM 3717 C C . SER B 1 81 ? 28.469 -33.344 -13.312 1 46.53 81 SER B C 1
ATOM 3719 O O . SER B 1 81 ? 29.438 -32.594 -13.102 1 46.53 81 SER B O 1
ATOM 3721 N N . ILE B 1 82 ? 27.844 -32.75 -14.273 1 49.03 82 ILE B N 1
ATOM 3722 C CA . ILE B 1 82 ? 27.734 -31.281 -14.227 1 49.03 82 ILE B CA 1
ATOM 3723 C C . ILE B 1 82 ? 27.453 -30.828 -12.797 1 49.03 82 ILE B C 1
ATOM 3725 O O . ILE B 1 82 ? 26.328 -30.953 -12.305 1 49.03 82 ILE B O 1
ATOM 3729 N N . THR B 1 83 ? 28.219 -31.219 -11.93 1 56.56 83 THR B N 1
ATOM 3730 C CA . THR B 1 83 ? 28.203 -30.5 -10.656 1 56.56 83 THR B CA 1
ATOM 3731 C C . THR B 1 83 ? 28.25 -29 -10.867 1 56.56 83 THR B C 1
ATOM 3733 O O . THR B 1 83 ? 29.266 -28.453 -11.328 1 56.56 83 THR B O 1
ATOM 3736 N N . SER B 1 84 ? 27.094 -28.438 -11.414 1 78.56 84 SER B N 1
ATOM 3737 C CA . SER B 1 84 ? 26.984 -27 -11.531 1 78.56 84 SER B CA 1
ATOM 3738 C C . SER B 1 84 ? 26.453 -26.375 -10.242 1 78.56 84 SER B C 1
ATOM 3740 O O . SER B 1 84 ? 25.531 -26.906 -9.625 1 78.56 84 SER B O 1
ATOM 3742 N N . THR B 1 85 ? 27.297 -25.594 -9.805 1 85.88 85 THR B N 1
ATOM 3743 C CA . THR B 1 85 ? 26.906 -24.828 -8.625 1 85.88 85 THR B CA 1
ATOM 3744 C C . THR B 1 85 ? 25.531 -24.219 -8.805 1 85.88 85 THR B C 1
ATOM 3746 O O . THR B 1 85 ? 24.734 -24.172 -7.859 1 85.88 85 THR B O 1
ATOM 3749 N N . LEU B 1 86 ? 25.203 -24.016 -10.023 1 88.25 86 LEU B N 1
ATOM 3750 C CA . LEU B 1 86 ? 23.922 -23.406 -10.32 1 88.25 86 LEU B CA 1
ATOM 3751 C C . LEU B 1 86 ? 22.781 -24.391 -10.07 1 88.25 86 LEU B C 1
ATOM 3753 O O . LEU B 1 86 ? 21.828 -24.062 -9.359 1 88.25 86 LEU B O 1
ATOM 3757 N N . ILE B 1 87 ? 22.891 -25.578 -10.602 1 91.31 87 ILE B N 1
ATOM 3758 C CA . ILE B 1 87 ? 21.844 -26.578 -10.594 1 91.31 87 ILE B CA 1
ATOM 3759 C C . ILE B 1 87 ? 21.531 -27 -9.164 1 91.31 87 ILE B C 1
ATOM 3761 O O . ILE B 1 87 ? 20.375 -27.25 -8.812 1 91.31 87 ILE B O 1
ATOM 3765 N N . ASP B 1 88 ? 22.562 -26.938 -8.383 1 92.38 88 ASP B N 1
ATOM 3766 C CA . ASP B 1 88 ? 22.406 -27.453 -7.02 1 92.38 88 ASP B CA 1
ATOM 3767 C C . ASP B 1 88 ? 21.938 -26.344 -6.066 1 92.38 88 ASP B C 1
ATOM 3769 O O . ASP B 1 88 ? 21.406 -26.641 -4.992 1 92.38 88 ASP B O 1
ATOM 3773 N N . ASN B 1 89 ? 22.094 -25.156 -6.477 1 92.56 89 ASN B N 1
ATOM 3774 C CA . ASN B 1 89 ? 21.891 -24.078 -5.5 1 92.56 89 ASN B CA 1
ATOM 3775 C C . ASN B 1 89 ? 20.594 -23.328 -5.762 1 92.56 89 ASN B C 1
ATOM 3777 O O . ASN B 1 89 ? 20.047 -22.688 -4.859 1 92.56 89 ASN B O 1
ATOM 3781 N N . VAL B 1 90 ? 20.047 -23.406 -6.945 1 96 90 VAL B N 1
ATOM 3782 C CA . VAL B 1 90 ? 18.844 -22.656 -7.266 1 96 90 VAL B CA 1
ATOM 3783 C C . VAL B 1 90 ? 17.641 -23.266 -6.555 1 96 90 VAL B C 1
ATOM 3785 O O . VAL B 1 90 ? 17.344 -24.453 -6.727 1 96 90 VAL B O 1
ATOM 3788 N N . GLU B 1 91 ? 17.016 -22.469 -5.75 1 97.81 91 GLU B N 1
ATOM 3789 C CA . GLU B 1 91 ? 15.82 -22.875 -5.035 1 97.81 91 GLU B CA 1
ATOM 3790 C C . GLU B 1 91 ? 14.57 -22.25 -5.637 1 97.81 91 GLU B C 1
ATOM 3792 O O . GLU B 1 91 ? 13.469 -22.797 -5.531 1 97.81 91 GLU B O 1
ATOM 3797 N N . GLN B 1 92 ? 14.727 -21.094 -6.133 1 98.38 92 GLN B N 1
ATOM 3798 C CA . GLN B 1 92 ? 13.648 -20.375 -6.801 1 98.38 92 GLN B CA 1
ATOM 3799 C C . GLN B 1 92 ? 14.055 -19.953 -8.211 1 98.38 92 GLN B C 1
ATOM 3801 O O . GLN B 1 92 ? 15.109 -19.328 -8.391 1 98.38 92 GLN B O 1
ATOM 3806 N N . LEU B 1 93 ? 13.242 -20.328 -9.211 1 98.44 93 LEU B N 1
ATOM 3807 C CA . LEU B 1 93 ? 13.5 -19.969 -10.609 1 98.44 93 LEU B CA 1
ATOM 3808 C C . LEU B 1 93 ? 12.281 -19.297 -11.227 1 98.44 93 LEU B C 1
ATOM 3810 O O . LEU B 1 93 ? 11.18 -19.859 -11.211 1 98.44 93 LEU B O 1
ATOM 3814 N N . GLU B 1 94 ? 12.453 -18.094 -11.711 1 98.75 94 GLU B N 1
ATOM 3815 C CA . GLU B 1 94 ? 11.398 -17.375 -12.406 1 98.75 94 GLU B CA 1
ATOM 3816 C C . GLU B 1 94 ? 11.805 -17.031 -13.836 1 98.75 94 GLU B C 1
ATOM 3818 O O . GLU B 1 94 ? 12.789 -16.328 -14.055 1 98.75 94 GLU B O 1
ATOM 3823 N N . ILE B 1 95 ? 11.125 -17.594 -14.766 1 98.62 95 ILE B N 1
ATOM 3824 C CA . ILE B 1 95 ? 11.234 -17.234 -16.172 1 98.62 95 ILE B CA 1
ATOM 3825 C C . ILE B 1 95 ? 9.938 -16.578 -16.641 1 98.62 95 ILE B C 1
ATOM 3827 O O . ILE B 1 95 ? 9.031 -17.266 -17.125 1 98.62 95 ILE B O 1
ATOM 3831 N N . GLN B 1 96 ? 9.938 -15.305 -16.516 1 98.62 96 GLN B N 1
ATOM 3832 C CA . GLN B 1 96 ? 8.656 -14.609 -16.688 1 98.62 96 GLN B CA 1
ATOM 3833 C C . GLN B 1 96 ? 8.672 -13.711 -17.906 1 98.62 96 GLN B C 1
ATOM 3835 O O . GLN B 1 96 ? 9.711 -13.125 -18.25 1 98.62 96 GLN B O 1
ATOM 3840 N N . ASN B 1 97 ? 7.512 -13.617 -18.578 1 98.44 97 ASN B N 1
ATOM 3841 C CA . ASN B 1 97 ? 7.348 -12.766 -19.75 1 98.44 97 ASN B CA 1
ATOM 3842 C C . ASN B 1 97 ? 8.398 -13.055 -20.812 1 98.44 97 ASN B C 1
ATOM 3844 O O . ASN B 1 97 ? 9.078 -12.141 -21.281 1 98.44 97 ASN B O 1
ATOM 3848 N N . ASN B 1 98 ? 8.469 -14.281 -21.156 1 98.56 98 ASN B N 1
ATOM 3849 C CA . ASN B 1 98 ? 9.367 -14.734 -22.219 1 98.56 98 ASN B CA 1
ATOM 3850 C C . ASN B 1 98 ? 8.602 -15.422 -23.344 1 98.56 98 ASN B C 1
ATOM 3852 O O . ASN B 1 98 ? 7.43 -15.133 -23.562 1 98.56 98 ASN B O 1
ATOM 3856 N N . GLU B 1 99 ? 9.344 -16.203 -24.188 1 98.5 99 GLU B N 1
ATOM 3857 C CA . GLU B 1 99 ? 8.734 -16.719 -25.422 1 98.5 99 GLU B CA 1
ATOM 3858 C C . GLU B 1 99 ? 8.727 -18.25 -25.438 1 98.5 99 GLU B C 1
ATOM 3860 O O . GLU B 1 99 ? 8.859 -18.859 -26.484 1 98.5 99 GLU B O 1
ATOM 3865 N N . ILE B 1 100 ? 8.555 -18.797 -24.234 1 98.56 100 ILE B N 1
ATOM 3866 C CA . ILE B 1 100 ? 8.531 -20.25 -24.172 1 98.56 100 ILE B CA 1
ATOM 3867 C C . ILE B 1 100 ? 7.188 -20.766 -24.672 1 98.56 100 ILE B C 1
ATOM 3869 O O . ILE B 1 100 ? 6.137 -20.391 -24.141 1 98.56 100 ILE B O 1
ATOM 3873 N N . GLU B 1 101 ? 7.223 -21.672 -25.625 1 98.12 101 GLU B N 1
ATOM 3874 C CA . GLU B 1 101 ? 6 -22.25 -26.188 1 98.12 101 GLU B CA 1
ATOM 3875 C C . GLU B 1 101 ? 5.75 -23.656 -25.641 1 98.12 101 GLU B C 1
ATOM 3877 O O . GLU B 1 101 ? 4.602 -24.047 -25.438 1 98.12 101 GLU B O 1
ATOM 3882 N N . ASN B 1 102 ? 6.848 -24.344 -25.469 1 96.75 102 ASN B N 1
ATOM 3883 C CA . ASN B 1 102 ? 6.797 -25.703 -24.922 1 96.75 102 ASN B CA 1
ATOM 3884 C C . ASN B 1 102 ? 7.832 -25.906 -23.812 1 96.75 102 ASN B C 1
ATOM 3886 O O . ASN B 1 102 ? 9 -25.531 -23.969 1 96.75 102 ASN B O 1
ATOM 3890 N N . ILE B 1 103 ? 7.363 -26.484 -22.75 1 96.88 103 ILE B N 1
ATOM 3891 C CA . ILE B 1 103 ? 8.258 -26.719 -21.625 1 96.88 103 ILE B CA 1
ATOM 3892 C C . ILE B 1 103 ? 9.398 -27.641 -22.062 1 96.88 103 ILE B C 1
ATOM 3894 O O . ILE B 1 103 ? 10.523 -27.516 -21.562 1 96.88 103 ILE B O 1
ATOM 3898 N N . LEU B 1 104 ? 9.219 -28.5 -23.047 1 94.12 104 LEU B N 1
ATOM 3899 C CA . LEU B 1 104 ? 10.219 -29.438 -23.562 1 94.12 104 LEU B CA 1
ATOM 3900 C C . LEU B 1 104 ? 11.359 -28.703 -24.25 1 94.12 104 LEU B C 1
ATOM 3902 O O . LEU B 1 104 ? 12.438 -29.266 -24.438 1 94.12 104 LEU B O 1
ATOM 3906 N N . ASP B 1 105 ? 11.109 -27.516 -24.625 1 95.19 105 ASP B N 1
ATOM 3907 C CA . ASP B 1 105 ? 12.156 -26.703 -25.234 1 95.19 105 ASP B CA 1
ATOM 3908 C C . ASP B 1 105 ? 13.117 -26.156 -24.188 1 95.19 105 ASP B C 1
ATOM 3910 O O . ASP B 1 105 ? 14.117 -25.516 -24.531 1 95.19 105 ASP B O 1
ATOM 3914 N N . CYS B 1 106 ? 12.852 -26.438 -22.984 1 95.94 106 CYS B N 1
ATOM 3915 C CA . CYS B 1 106 ? 13.695 -26 -21.875 1 95.94 106 CYS B CA 1
ATOM 3916 C C . CYS B 1 106 ? 14.172 -27.172 -21.047 1 95.94 106 CYS B C 1
ATOM 3918 O O . CYS B 1 106 ? 13.875 -27.266 -19.844 1 95.94 106 CYS B O 1
ATOM 3920 N N . PRO B 1 107 ? 15.016 -28.047 -21.562 1 94.44 107 PRO B N 1
ATOM 3921 C CA . PRO B 1 107 ? 15.469 -29.234 -20.844 1 94.44 107 PRO B CA 1
ATOM 3922 C C . PRO B 1 107 ? 16.297 -28.906 -19.609 1 94.44 107 PRO B C 1
ATOM 3924 O O . PRO B 1 107 ? 16.422 -29.75 -18.703 1 94.44 107 PRO B O 1
ATOM 3927 N N . ALA B 1 108 ? 16.828 -27.719 -19.516 1 94.12 108 ALA B N 1
ATOM 3928 C CA . ALA B 1 108 ? 17.609 -27.328 -18.359 1 94.12 108 ALA B CA 1
ATOM 3929 C C . ALA B 1 108 ? 16.781 -27.359 -17.094 1 94.12 108 ALA B C 1
ATOM 3931 O O . ALA B 1 108 ? 17.297 -27.578 -15.992 1 94.12 108 ALA B O 1
ATOM 3932 N N . LEU B 1 109 ? 15.484 -27.172 -17.266 1 96.06 109 LEU B N 1
ATOM 3933 C CA . LEU B 1 109 ? 14.586 -27.125 -16.125 1 96.06 109 LEU B CA 1
ATOM 3934 C C . LEU B 1 109 ? 14.602 -28.453 -15.367 1 96.06 109 LEU B C 1
ATOM 3936 O O . LEU B 1 109 ? 14.383 -28.484 -14.148 1 96.06 109 LEU B O 1
ATOM 3940 N N . THR B 1 110 ? 14.875 -29.578 -16.062 1 95.12 110 THR B N 1
ATOM 3941 C CA . THR B 1 110 ? 14.812 -30.906 -15.461 1 95.12 110 THR B CA 1
ATOM 3942 C C . THR B 1 110 ? 16.031 -31.156 -14.578 1 95.12 110 THR B C 1
ATOM 3944 O O . THR B 1 110 ? 16.047 -32.094 -13.766 1 95.12 110 THR B O 1
ATOM 3947 N N . LEU B 1 111 ? 17.031 -30.281 -14.68 1 93.69 111 LEU B N 1
ATOM 3948 C CA . LEU B 1 111 ? 18.328 -30.578 -14.07 1 93.69 111 LEU B CA 1
ATOM 3949 C C . LEU B 1 111 ? 18.391 -30.062 -12.641 1 93.69 111 LEU B C 1
ATOM 3951 O O . LEU B 1 111 ? 19.172 -30.547 -11.828 1 93.69 111 LEU B O 1
ATOM 3955 N N . PHE B 1 112 ? 17.656 -29.047 -12.352 1 95.19 112 PHE B N 1
ATOM 3956 C CA . PHE B 1 112 ? 17.734 -28.422 -11.031 1 95.19 112 PHE B CA 1
ATOM 3957 C C . PHE B 1 112 ? 17.328 -29.422 -9.945 1 95.19 112 PHE B C 1
ATOM 3959 O O . PHE B 1 112 ? 16.328 -30.125 -10.078 1 95.19 112 PHE B O 1
ATOM 3966 N N . THR B 1 113 ? 18.125 -29.469 -8.922 1 94.88 113 THR B N 1
ATOM 3967 C CA . THR B 1 113 ? 17.922 -30.531 -7.945 1 94.88 113 THR B CA 1
ATOM 3968 C C . THR B 1 113 ? 17.203 -30.016 -6.711 1 94.88 113 THR B C 1
ATOM 3970 O O . THR B 1 113 ? 16.531 -30.781 -6.008 1 94.88 113 THR B O 1
ATOM 3973 N N . ASN B 1 114 ? 17.203 -28.75 -6.426 1 95.81 114 ASN B N 1
ATOM 3974 C CA . ASN B 1 114 ? 16.672 -28.219 -5.18 1 95.81 114 ASN B CA 1
ATOM 3975 C C . ASN B 1 114 ? 15.602 -27.172 -5.434 1 95.81 114 ASN B C 1
ATOM 3977 O O . ASN B 1 114 ? 15.32 -26.344 -4.562 1 95.81 114 ASN B O 1
ATOM 3981 N N . LEU B 1 115 ? 15.039 -27.234 -6.594 1 97.38 115 LEU B N 1
ATOM 3982 C CA . LEU B 1 115 ? 14.062 -26.234 -6.98 1 97.38 115 LEU B CA 1
ATOM 3983 C C . LEU B 1 115 ? 12.789 -26.359 -6.145 1 97.38 115 LEU B C 1
ATOM 3985 O O . LEU B 1 115 ? 12.156 -27.422 -6.129 1 97.38 115 LEU B O 1
ATOM 3989 N N . GLN B 1 116 ? 12.422 -25.297 -5.434 1 98.5 116 GLN B N 1
ATOM 3990 C CA . GLN B 1 116 ? 11.242 -25.281 -4.574 1 98.5 116 GLN B CA 1
ATOM 3991 C C . GLN B 1 116 ? 10.109 -24.484 -5.215 1 98.5 116 GLN B C 1
ATOM 3993 O O . GLN B 1 116 ? 8.938 -24.75 -4.953 1 98.5 116 GLN B O 1
ATOM 3998 N N . SER B 1 117 ? 10.469 -23.531 -5.926 1 98.75 117 SER B N 1
ATOM 3999 C CA . SER B 1 117 ? 9.5 -22.672 -6.609 1 98.75 117 SER B CA 1
ATOM 4000 C C . SER B 1 117 ? 9.891 -22.453 -8.062 1 98.75 117 SER B C 1
ATOM 4002 O O . SER B 1 117 ? 11.031 -22.094 -8.359 1 98.75 117 SER B O 1
ATOM 4004 N N . LEU B 1 118 ? 8.953 -22.688 -8.992 1 98.69 118 LEU B N 1
ATOM 4005 C CA . LEU B 1 118 ? 9.156 -22.484 -10.422 1 98.69 118 LEU B CA 1
ATOM 4006 C C . LEU B 1 118 ? 8.039 -21.609 -11 1 98.69 118 LEU B C 1
ATOM 4008 O O . LEU B 1 118 ? 6.855 -21.953 -10.867 1 98.69 118 LEU B O 1
ATOM 4012 N N . SER B 1 119 ? 8.391 -20.5 -11.555 1 98.88 119 SER B N 1
ATOM 4013 C CA . SER B 1 119 ? 7.418 -19.656 -12.242 1 98.88 119 SER B CA 1
ATOM 4014 C C . SER B 1 119 ? 7.734 -19.562 -13.734 1 98.88 119 SER B C 1
ATOM 4016 O O . SER B 1 119 ? 8.836 -19.156 -14.109 1 98.88 119 SER B O 1
ATOM 4018 N N . LEU B 1 120 ? 6.809 -19.984 -14.555 1 98.81 120 LEU B N 1
ATOM 4019 C CA . LEU B 1 120 ? 6.863 -19.812 -16 1 98.81 120 LEU B CA 1
ATOM 4020 C C . LEU B 1 120 ? 5.758 -18.875 -16.484 1 98.81 120 LEU B C 1
ATOM 4022 O O . LEU B 1 120 ? 5.227 -19.062 -17.578 1 98.81 120 LEU B O 1
ATOM 4026 N N . ALA B 1 121 ? 5.438 -17.922 -15.625 1 98.81 121 ALA B N 1
ATOM 4027 C CA . ALA B 1 121 ? 4.328 -17.016 -15.898 1 98.81 121 ALA B CA 1
ATOM 4028 C C . ALA B 1 121 ? 4.656 -16.094 -17.062 1 98.81 121 ALA B C 1
ATOM 4030 O O . ALA B 1 121 ? 5.793 -15.641 -17.203 1 98.81 121 ALA B O 1
ATOM 4031 N N . GLY B 1 122 ? 3.605 -15.789 -17.844 1 98.75 122 GLY B N 1
ATOM 4032 C CA . GLY B 1 122 ? 3.744 -14.797 -18.891 1 98.75 122 GLY B CA 1
ATOM 4033 C C . GLY B 1 122 ? 4.512 -15.32 -20.094 1 98.75 122 GLY B C 1
ATOM 4034 O O . GLY B 1 122 ? 5.25 -14.57 -20.734 1 98.75 122 GLY B O 1
ATOM 4035 N N . ASN B 1 123 ? 4.406 -16.609 -20.391 1 98.75 123 ASN B N 1
ATOM 4036 C CA . ASN B 1 123 ? 4.973 -17.188 -21.609 1 98.75 123 ASN B CA 1
ATOM 4037 C C . ASN B 1 123 ? 3.885 -17.547 -22.609 1 98.75 123 ASN B C 1
ATOM 4039 O O . ASN B 1 123 ? 2.82 -16.922 -22.625 1 98.75 123 ASN B O 1
ATOM 4043 N N . LYS B 1 124 ? 4.199 -18.438 -23.578 1 98.69 124 LYS B N 1
ATOM 4044 C CA . LYS B 1 124 ? 3.258 -18.844 -24.625 1 98.69 124 LYS B CA 1
ATOM 4045 C C . LYS B 1 124 ? 3.029 -20.344 -24.594 1 98.69 124 LYS B C 1
ATOM 4047 O O . LYS B 1 124 ? 2.938 -20.984 -25.656 1 98.69 124 LYS B O 1
ATOM 4052 N N . ILE B 1 125 ? 2.99 -20.828 -23.406 1 98.75 125 ILE B N 1
ATOM 4053 C CA . ILE B 1 125 ? 2.84 -22.266 -23.266 1 98.75 125 ILE B CA 1
ATOM 4054 C C . ILE B 1 125 ? 1.416 -22.688 -23.641 1 98.75 125 ILE B C 1
ATOM 4056 O O . ILE B 1 125 ? 0.447 -22.125 -23.125 1 98.75 125 ILE B O 1
ATOM 4060 N N . THR B 1 126 ? 1.314 -23.688 -24.484 1 98.12 126 THR B N 1
ATOM 4061 C CA . THR B 1 126 ? -0 -24.031 -25.016 1 98.12 126 THR B CA 1
ATOM 4062 C C . THR B 1 126 ? -0.446 -25.391 -24.516 1 98.12 126 THR B C 1
ATOM 4064 O O . THR B 1 126 ? -1.623 -25.75 -24.609 1 98.12 126 THR B O 1
ATOM 4067 N N . GLU B 1 127 ? 0.501 -26.156 -24.016 1 98.25 127 GLU B N 1
ATOM 4068 C CA . GLU B 1 127 ? 0.127 -27.5 -23.562 1 98.25 127 GLU B CA 1
ATOM 4069 C C . GLU B 1 127 ? 1.076 -28 -22.484 1 98.25 127 GLU B C 1
ATOM 4071 O O . GLU B 1 127 ? 2.232 -27.578 -22.406 1 98.25 127 GLU B O 1
ATOM 4076 N N . ILE B 1 128 ? 0.582 -28.797 -21.672 1 98.38 128 ILE B N 1
ATOM 4077 C CA . ILE B 1 128 ? 1.37 -29.578 -20.734 1 98.38 128 ILE B CA 1
ATOM 4078 C C . ILE B 1 128 ? 1.127 -31.078 -20.953 1 98.38 128 ILE B C 1
ATOM 4080 O O . ILE B 1 128 ? 0.029 -31.578 -20.703 1 98.38 128 ILE B O 1
ATOM 4084 N N . LEU B 1 129 ? 2.178 -31.766 -21.328 1 97.44 129 LEU B N 1
ATOM 4085 C CA . LEU B 1 129 ? 2.066 -33.188 -21.688 1 97.44 129 LEU B CA 1
ATOM 4086 C C . LEU B 1 129 ? 2.115 -34.062 -20.453 1 97.44 129 LEU B C 1
ATOM 4088 O O . LEU B 1 129 ? 2.51 -33.625 -19.375 1 97.44 129 LEU B O 1
ATOM 4092 N N . ASP B 1 130 ? 1.652 -35.281 -20.672 1 97.44 130 ASP B N 1
ATOM 4093 C CA . ASP B 1 130 ? 1.762 -36.281 -19.609 1 97.44 130 ASP B CA 1
ATOM 4094 C C . ASP B 1 130 ? 3.211 -36.438 -19.156 1 97.44 130 ASP B C 1
ATOM 4096 O O . ASP B 1 130 ? 4.129 -36.438 -19.969 1 97.44 130 ASP B O 1
ATOM 4100 N N . ASN B 1 131 ? 3.445 -36.438 -17.812 1 96.12 131 ASN B N 1
ATOM 4101 C CA . ASN B 1 131 ? 4.719 -36.75 -17.188 1 96.12 131 ASN B CA 1
ATOM 4102 C C . ASN B 1 131 ? 5.75 -35.656 -17.375 1 96.12 131 ASN B C 1
ATOM 4104 O O . ASN B 1 131 ? 6.949 -35.875 -17.234 1 96.12 131 ASN B O 1
ATOM 4108 N N . THR B 1 132 ? 5.254 -34.531 -17.781 1 96.12 132 THR B N 1
ATOM 4109 C CA . THR B 1 132 ? 6.152 -33.375 -17.984 1 96.12 132 THR B CA 1
ATOM 4110 C C . THR B 1 132 ? 7.047 -33.156 -16.781 1 96.12 132 THR B C 1
ATOM 4112 O O . THR B 1 132 ? 8.266 -33.031 -16.906 1 96.12 132 THR B O 1
ATOM 4115 N N . PHE B 1 133 ? 6.492 -33.219 -15.617 1 96.94 133 PHE B N 1
ATOM 4116 C CA . PHE B 1 133 ? 7.238 -32.875 -14.414 1 96.94 133 PHE B CA 1
ATOM 4117 C C . PHE B 1 133 ? 7.812 -34.125 -13.758 1 96.94 133 PHE B C 1
ATOM 4119 O O . PHE B 1 133 ? 8.617 -34.031 -12.828 1 96.94 133 PHE B O 1
ATOM 4126 N N . ALA B 1 134 ? 7.43 -35.312 -14.234 1 94.94 134 ALA B N 1
ATOM 4127 C CA . ALA B 1 134 ? 7.922 -36.562 -13.688 1 94.94 134 ALA B CA 1
ATOM 4128 C C . ALA B 1 134 ? 9.422 -36.719 -13.906 1 94.94 134 ALA B C 1
ATOM 4130 O O . ALA B 1 134 ? 10.094 -37.469 -13.172 1 94.94 134 ALA B O 1
ATOM 4131 N N . TYR B 1 135 ? 9.977 -35.906 -14.875 1 90.62 135 TYR B N 1
ATOM 4132 C CA . TYR B 1 135 ? 11.383 -36 -15.234 1 90.62 135 TYR B CA 1
ATOM 4133 C C . TYR B 1 135 ? 12.219 -34.938 -14.555 1 90.62 135 TYR B C 1
ATOM 4135 O O . TYR B 1 135 ? 13.438 -34.875 -14.742 1 90.62 135 TYR B O 1
ATOM 4143 N N . PHE B 1 136 ? 11.617 -34.125 -13.812 1 95.31 136 PHE B N 1
ATOM 4144 C CA . PHE B 1 136 ? 12.344 -33.094 -13.102 1 95.31 136 PHE B CA 1
ATOM 4145 C C . PHE B 1 136 ? 13.102 -33.688 -11.914 1 95.31 136 PHE B C 1
ATOM 4147 O O . PHE B 1 136 ? 12.539 -34.438 -11.125 1 95.31 136 PHE B O 1
ATOM 4154 N N . ASN B 1 137 ? 14.367 -33.375 -11.789 1 95.19 137 ASN B N 1
ATOM 4155 C CA . ASN B 1 137 ? 15.148 -33.812 -10.641 1 95.19 137 ASN B CA 1
ATOM 4156 C C . ASN B 1 137 ? 14.602 -33.25 -9.336 1 95.19 137 ASN B C 1
ATOM 4158 O O . ASN B 1 137 ? 14.75 -33.844 -8.273 1 95.19 137 ASN B O 1
ATOM 4162 N N . SER B 1 138 ? 13.914 -32.125 -9.438 1 96 138 SER B N 1
ATOM 4163 C CA . SER B 1 138 ? 13.414 -31.453 -8.242 1 96 138 SER B CA 1
ATOM 4164 C C . SER B 1 138 ? 11.945 -31.797 -7.988 1 96 138 SER B C 1
ATOM 4166 O O . SER B 1 138 ? 11.281 -31.125 -7.195 1 96 138 SER B O 1
ATOM 4168 N N . ARG B 1 139 ? 11.32 -32.781 -8.625 1 95.81 139 ARG B N 1
ATOM 4169 C CA . ARG B 1 139 ? 9.898 -33.094 -8.586 1 95.81 139 ARG B CA 1
ATOM 4170 C C . ARG B 1 139 ? 9.422 -33.312 -7.152 1 95.81 139 ARG B C 1
ATOM 4172 O O . ARG B 1 139 ? 8.281 -32.969 -6.816 1 95.81 139 ARG B O 1
ATOM 4179 N N . LYS B 1 140 ? 10.297 -33.781 -6.297 1 95.12 140 LYS B N 1
ATOM 4180 C CA . LYS B 1 140 ? 9.906 -34.062 -4.918 1 95.12 140 LYS B CA 1
ATOM 4181 C C . LYS B 1 140 ? 10.242 -32.875 -4.008 1 95.12 140 LYS B C 1
ATOM 4183 O O . LYS B 1 140 ? 10.117 -32.969 -2.787 1 95.12 140 LYS B O 1
ATOM 4188 N N . MET B 1 141 ? 10.734 -31.844 -4.539 1 96.19 141 MET B N 1
ATOM 4189 C CA . MET B 1 141 ? 11.086 -30.656 -3.758 1 96.19 141 MET B CA 1
ATOM 4190 C C . MET B 1 141 ? 10.188 -29.484 -4.117 1 96.19 141 MET B C 1
ATOM 4192 O O . MET B 1 141 ? 10 -28.562 -3.309 1 96.19 141 MET B O 1
ATOM 4196 N N . LEU B 1 142 ? 9.625 -29.531 -5.277 1 97.94 142 LEU B N 1
ATOM 4197 C CA . LEU B 1 142 ? 8.852 -28.422 -5.809 1 97.94 142 LEU B CA 1
ATOM 4198 C C . LEU B 1 142 ? 7.594 -28.188 -4.98 1 97.94 142 LEU B C 1
ATOM 4200 O O . LEU B 1 142 ? 6.789 -29.094 -4.793 1 97.94 142 LEU B O 1
ATOM 4204 N N . GLN B 1 143 ? 7.438 -26.984 -4.5 1 98.69 143 GLN B N 1
ATOM 4205 C CA . GLN B 1 143 ? 6.312 -26.641 -3.639 1 98.69 143 GLN B CA 1
ATOM 4206 C C . GLN B 1 143 ? 5.363 -25.656 -4.336 1 98.69 143 GLN B C 1
ATOM 4208 O O . GLN B 1 143 ? 4.164 -25.641 -4.043 1 98.69 143 GLN B O 1
ATOM 4213 N N . GLN B 1 144 ? 5.863 -24.891 -5.156 1 98.81 144 GLN B N 1
ATOM 4214 C CA . GLN B 1 144 ? 5.07 -23.891 -5.859 1 98.81 144 GLN B CA 1
ATOM 4215 C C . GLN B 1 144 ? 5.332 -23.938 -7.359 1 98.81 144 GLN B C 1
ATOM 4217 O O . GLN B 1 144 ? 6.484 -23.969 -7.793 1 98.81 144 GLN B O 1
ATOM 4222 N N . LEU B 1 145 ? 4.262 -23.969 -8.148 1 98.81 145 LEU B N 1
ATOM 4223 C CA . LEU B 1 145 ? 4.332 -23.938 -9.602 1 98.81 145 LEU B CA 1
ATOM 4224 C C . LEU B 1 145 ? 3.41 -22.859 -10.172 1 98.81 145 LEU B C 1
ATOM 4226 O O . LEU B 1 145 ? 2.203 -22.875 -9.914 1 98.81 145 LEU B O 1
ATOM 4230 N N . ASP B 1 146 ? 3.975 -21.953 -10.859 1 98.88 146 ASP B N 1
ATOM 4231 C CA . ASP B 1 146 ? 3.223 -20.844 -11.445 1 98.88 146 ASP B CA 1
ATOM 4232 C C . ASP B 1 146 ? 3.209 -20.938 -12.969 1 98.88 146 ASP B C 1
ATOM 4234 O O . ASP B 1 146 ? 4.23 -20.688 -13.617 1 98.88 146 ASP B O 1
ATOM 4238 N N . LEU B 1 147 ? 2.062 -21.25 -13.508 1 98.81 147 LEU B N 1
ATOM 4239 C CA . LEU B 1 147 ? 1.855 -21.344 -14.945 1 98.81 147 LEU B CA 1
ATOM 4240 C C . LEU B 1 147 ? 0.875 -20.281 -15.43 1 98.81 147 LEU B C 1
ATOM 4242 O O . LEU B 1 147 ? 0.185 -20.484 -16.438 1 98.81 147 LEU B O 1
ATOM 4246 N N . SER B 1 148 ? 0.808 -19.219 -14.711 1 98.88 148 SER B N 1
ATOM 4247 C CA . SER B 1 148 ? -0.159 -18.172 -15.023 1 98.88 148 SER B CA 1
ATOM 4248 C C . SER B 1 148 ? 0.213 -17.438 -16.312 1 98.88 148 SER B C 1
ATOM 4250 O O . SER B 1 148 ? 1.362 -17.484 -16.75 1 98.88 148 SER B O 1
ATOM 4252 N N . GLU B 1 149 ? -0.764 -16.812 -16.922 1 98.75 149 GLU B N 1
ATOM 4253 C CA . GLU B 1 149 ? -0.596 -15.938 -18.078 1 98.75 149 GLU B CA 1
ATOM 4254 C C . GLU B 1 149 ? 0.084 -16.672 -19.234 1 98.75 149 GLU B C 1
ATOM 4256 O O . GLU B 1 149 ? 1.062 -16.188 -19.797 1 98.75 149 GLU B O 1
ATOM 4261 N N . ASN B 1 150 ? -0.425 -17.828 -19.5 1 98.81 150 ASN B N 1
ATOM 4262 C CA . ASN B 1 150 ? -0.062 -18.594 -20.688 1 98.81 150 ASN B CA 1
ATOM 4263 C C . ASN B 1 150 ? -1.267 -18.828 -21.594 1 98.81 150 ASN B C 1
ATOM 4265 O O . ASN B 1 150 ? -2.213 -18.031 -21.594 1 98.81 150 ASN B O 1
ATOM 4269 N N . LEU B 1 151 ? -1.133 -19.812 -22.516 1 98.62 151 LEU B N 1
ATOM 4270 C CA . LEU B 1 151 ? -2.203 -20.109 -23.469 1 98.62 151 LEU B CA 1
ATOM 4271 C C . LEU B 1 151 ? -2.764 -21.5 -23.25 1 98.62 151 LEU B C 1
ATOM 4273 O O . LEU B 1 151 ? -3.088 -22.203 -24.203 1 98.62 151 LEU B O 1
ATOM 4277 N N . LEU B 1 152 ? -2.902 -21.812 -22 1 98.69 152 LEU B N 1
ATOM 4278 C CA . LEU B 1 152 ? -3.34 -23.156 -21.656 1 98.69 152 LEU B CA 1
ATOM 4279 C C . LEU B 1 152 ? -4.863 -23.25 -21.656 1 98.69 152 LEU B C 1
ATOM 4281 O O . LEU B 1 152 ? -5.547 -22.344 -21.188 1 98.69 152 LEU B O 1
ATOM 4285 N N . SER B 1 153 ? -5.336 -24.312 -22.203 1 97.88 153 SER B N 1
ATOM 4286 C CA . SER B 1 153 ? -6.75 -24.672 -22.094 1 97.88 153 SER B CA 1
ATOM 4287 C C . SER B 1 153 ? -6.941 -25.906 -21.234 1 97.88 153 SER B C 1
ATOM 4289 O O . SER B 1 153 ? -5.973 -26.594 -20.891 1 97.88 153 SER B O 1
ATOM 4291 N N . ASP B 1 154 ? -8.164 -26.156 -20.875 1 94.81 154 ASP B N 1
ATOM 4292 C CA . ASP B 1 154 ? -8.461 -27.312 -20.031 1 94.81 154 ASP B CA 1
ATOM 4293 C C . ASP B 1 154 ? -8.133 -28.609 -20.734 1 94.81 154 ASP B C 1
ATOM 4295 O O . ASP B 1 154 ? -7.766 -29.609 -20.094 1 94.81 154 ASP B O 1
ATOM 4299 N N . THR B 1 155 ? -8.141 -28.578 -22.062 1 95.81 155 THR B N 1
ATOM 4300 C CA . THR B 1 155 ? -7.883 -29.781 -22.844 1 95.81 155 THR B CA 1
ATOM 4301 C C . THR B 1 155 ? -6.395 -29.906 -23.156 1 95.81 155 THR B C 1
ATOM 4303 O O . THR B 1 155 ? -5.934 -30.969 -23.562 1 95.81 155 THR B O 1
ATOM 4306 N N . SER B 1 156 ? -5.711 -28.828 -22.953 1 97.88 156 SER B N 1
ATOM 4307 C CA . SER B 1 156 ? -4.293 -28.859 -23.312 1 97.88 156 SER B CA 1
ATOM 4308 C C . SER B 1 156 ? -3.432 -29.25 -22.109 1 97.88 156 SER B C 1
ATOM 4310 O O . SER B 1 156 ? -2.229 -29.469 -22.25 1 97.88 156 SER B O 1
ATOM 4312 N N . ILE B 1 157 ? -4.012 -29.344 -21.016 1 98.38 157 ILE B N 1
ATOM 4313 C CA . ILE B 1 157 ? -3.354 -29.906 -19.844 1 98.38 157 ILE B CA 1
ATOM 4314 C C . ILE B 1 157 ? -3.746 -31.375 -19.688 1 98.38 157 ILE B C 1
ATOM 4316 O O . ILE B 1 157 ? -4.863 -31.688 -19.266 1 98.38 157 ILE B O 1
ATOM 4320 N N . ASN B 1 158 ? -2.785 -32.188 -19.938 1 98.25 158 ASN B N 1
ATOM 4321 C CA . ASN B 1 158 ? -3.082 -33.625 -19.969 1 98.25 158 ASN B CA 1
ATOM 4322 C C . ASN B 1 158 ? -3.365 -34.156 -18.578 1 98.25 158 ASN B C 1
ATOM 4324 O O . ASN B 1 158 ? -2.988 -33.562 -17.578 1 98.25 158 ASN B O 1
ATOM 4328 N N . SER B 1 159 ? -4.02 -35.312 -18.484 1 97.94 159 SER B N 1
ATOM 4329 C CA . SER B 1 159 ? -4.516 -35.906 -17.25 1 97.94 159 SER B CA 1
ATOM 4330 C C . SER B 1 159 ? -3.375 -36.188 -16.281 1 97.94 159 SER B C 1
ATOM 4332 O O . SER B 1 159 ? -3.547 -36.125 -15.062 1 97.94 159 SER B O 1
ATOM 4334 N N . LYS B 1 160 ? -2.168 -36.531 -16.797 1 97.88 160 LYS B N 1
ATOM 4335 C CA . LYS B 1 160 ? -1.028 -36.875 -15.945 1 97.88 160 LYS B CA 1
ATOM 4336 C C . LYS B 1 160 ? 0.049 -35.781 -16.016 1 97.88 160 LYS B C 1
ATOM 4338 O O . LYS B 1 160 ? 1.232 -36.062 -15.812 1 97.88 160 LYS B O 1
ATOM 4343 N N . ALA B 1 161 ? -0.423 -34.562 -16.312 1 97.38 161 ALA B N 1
ATOM 4344 C CA . ALA B 1 161 ? 0.501 -33.438 -16.484 1 97.38 161 ALA B CA 1
ATOM 4345 C C . ALA B 1 161 ? 1.301 -33.188 -15.211 1 97.38 161 ALA B C 1
ATOM 4347 O O . ALA B 1 161 ? 2.504 -32.938 -15.266 1 97.38 161 ALA B O 1
ATOM 4348 N N . PHE B 1 162 ? 0.627 -33.344 -14.047 1 97.88 162 PHE B N 1
ATOM 4349 C CA . PHE B 1 162 ? 1.262 -32.938 -12.797 1 97.88 162 PHE B CA 1
ATOM 4350 C C . PHE B 1 162 ? 1.737 -34.188 -12.023 1 97.88 162 PHE B C 1
ATOM 4352 O O . PHE B 1 162 ? 2.082 -34.062 -10.844 1 97.88 162 PHE B O 1
ATOM 4359 N N . LEU B 1 163 ? 1.745 -35.312 -12.695 1 96.56 163 LEU B N 1
ATOM 4360 C CA . LEU B 1 163 ? 2.25 -36.531 -12.055 1 96.56 163 LEU B CA 1
ATOM 4361 C C . LEU B 1 163 ? 3.693 -36.344 -11.602 1 96.56 163 LEU B C 1
ATOM 4363 O O . LEU B 1 163 ? 4.516 -35.812 -12.336 1 96.56 163 LEU B O 1
ATOM 4367 N N . GLY B 1 164 ? 4.012 -36.75 -10.359 1 94.31 164 GLY B N 1
ATOM 4368 C CA . GLY B 1 164 ? 5.363 -36.656 -9.836 1 94.31 164 GLY B CA 1
ATOM 4369 C C . GLY B 1 164 ? 5.539 -35.5 -8.852 1 94.31 164 GLY B C 1
ATOM 4370 O O . GLY B 1 164 ? 6.473 -35.5 -8.047 1 94.31 164 GLY B O 1
ATOM 4371 N N . LEU B 1 165 ? 4.738 -34.469 -8.953 1 97.19 165 LEU B N 1
ATOM 4372 C CA . LEU B 1 165 ? 4.824 -33.344 -8.055 1 97.19 165 LEU B CA 1
ATOM 4373 C C . LEU B 1 165 ? 4.152 -33.625 -6.719 1 97.19 165 LEU B C 1
ATOM 4375 O O . LEU B 1 165 ? 3.168 -33 -6.359 1 97.19 165 LEU B O 1
ATOM 4379 N N . GLU B 1 166 ? 4.73 -34.406 -5.98 1 93.25 166 GLU B N 1
ATOM 4380 C CA . GLU B 1 166 ? 4.125 -35 -4.789 1 93.25 166 GLU B CA 1
ATOM 4381 C C . GLU B 1 166 ? 4.051 -34 -3.652 1 93.25 166 GLU B C 1
ATOM 4383 O O . GLU B 1 166 ? 3.268 -34.156 -2.715 1 93.25 166 GLU B O 1
ATOM 4388 N N . PHE B 1 167 ? 4.762 -33 -3.721 1 96.31 167 PHE B N 1
ATOM 4389 C CA . PHE B 1 167 ? 4.816 -32.062 -2.596 1 96.31 167 PHE B CA 1
ATOM 4390 C C . PHE B 1 167 ? 4.367 -30.672 -3.021 1 96.31 167 PHE B C 1
ATOM 4392 O O . PHE B 1 167 ? 4.582 -29.688 -2.297 1 96.31 167 PHE B O 1
ATOM 4399 N N . LEU B 1 168 ? 3.746 -30.594 -4.18 1 98.19 168 LEU B N 1
ATOM 4400 C CA . LEU B 1 168 ? 3.303 -29.297 -4.668 1 98.19 168 LEU B CA 1
ATOM 4401 C C . LEU B 1 168 ? 2.191 -28.734 -3.789 1 98.19 168 LEU B C 1
ATOM 4403 O O . LEU B 1 168 ? 1.168 -29.391 -3.582 1 98.19 168 LEU B O 1
ATOM 4407 N N . GLN B 1 169 ? 2.379 -27.562 -3.299 1 98.38 169 GLN B N 1
ATOM 4408 C CA . GLN B 1 169 ? 1.432 -26.953 -2.369 1 98.38 169 GLN B CA 1
ATOM 4409 C C . GLN B 1 169 ? 0.644 -25.828 -3.039 1 98.38 169 GLN B C 1
ATOM 4411 O O . GLN B 1 169 ? -0.516 -25.594 -2.697 1 98.38 169 GLN B O 1
ATOM 4416 N N . LYS B 1 170 ? 1.195 -25.172 -3.916 1 98.62 170 LYS B N 1
ATOM 4417 C CA . LYS B 1 170 ? 0.568 -24.031 -4.574 1 98.62 170 LYS B CA 1
ATOM 4418 C C . LYS B 1 170 ? 0.633 -24.172 -6.094 1 98.62 170 LYS B C 1
ATOM 4420 O O . LYS B 1 170 ? 1.708 -24.391 -6.656 1 98.62 170 LYS B O 1
ATOM 4425 N N . LEU B 1 171 ? -0.477 -24 -6.727 1 98.88 171 LEU B N 1
ATOM 4426 C CA . LEU B 1 171 ? -0.562 -24.062 -8.18 1 98.88 171 LEU B CA 1
ATOM 4427 C C . LEU B 1 171 ? -1.309 -22.859 -8.734 1 98.88 171 LEU B C 1
ATOM 4429 O O . LEU B 1 171 ? -2.436 -22.578 -8.32 1 98.88 171 LEU B O 1
ATOM 4433 N N . PHE B 1 172 ? -0.676 -22.125 -9.625 1 98.88 172 PHE B N 1
ATOM 4434 C CA . PHE B 1 172 ? -1.27 -20.953 -10.25 1 98.88 172 PHE B CA 1
ATOM 4435 C C . PHE B 1 172 ? -1.578 -21.219 -11.719 1 98.88 172 PHE B C 1
ATOM 4437 O O . PHE B 1 172 ? -0.675 -21.516 -12.508 1 98.88 172 PHE B O 1
ATOM 4444 N N . LEU B 1 173 ? -2.824 -21.125 -12.078 1 98.81 173 LEU B N 1
ATOM 4445 C CA . LEU B 1 173 ? -3.271 -21.297 -13.453 1 98.81 173 LEU B CA 1
ATOM 4446 C C . LEU B 1 173 ? -4.027 -20.062 -13.945 1 98.81 173 LEU B C 1
ATOM 4448 O O . LEU B 1 173 ? -4.812 -20.156 -14.891 1 98.81 173 LEU B O 1
ATOM 4452 N N . ASP B 1 174 ? -3.771 -18.953 -13.312 1 98.81 174 ASP B N 1
ATOM 4453 C CA . ASP B 1 174 ? -4.504 -17.719 -13.609 1 98.81 174 ASP B CA 1
ATOM 4454 C C . ASP B 1 174 ? -4.242 -17.25 -15.031 1 98.81 174 ASP B C 1
ATOM 4456 O O . ASP B 1 174 ? -3.188 -17.531 -15.602 1 98.81 174 ASP B O 1
ATOM 4460 N N . LYS B 1 175 ? -5.184 -16.516 -15.602 1 98.75 175 LYS B N 1
ATOM 4461 C CA . LYS B 1 175 ? -5.039 -15.812 -16.875 1 98.75 175 LYS B CA 1
ATOM 4462 C C . LYS B 1 175 ? -4.594 -16.766 -17.984 1 98.75 175 LYS B C 1
ATOM 4464 O O . LYS B 1 175 ? -3.623 -16.5 -18.688 1 98.75 175 LYS B O 1
ATOM 4469 N N . ASN B 1 176 ? -5.258 -17.859 -18.047 1 98.81 176 ASN B N 1
ATOM 4470 C CA . ASN B 1 176 ? -5.176 -18.797 -19.172 1 98.81 176 ASN B CA 1
ATOM 4471 C C . ASN B 1 176 ? -6.492 -18.844 -19.953 1 98.81 176 ASN B C 1
ATOM 4473 O O . ASN B 1 176 ? -7.234 -17.875 -20 1 98.81 176 ASN B O 1
ATOM 4477 N N . GLN B 1 177 ? -6.617 -19.953 -20.703 1 98.56 177 GLN B N 1
ATOM 4478 C CA . GLN B 1 177 ? -7.82 -20.094 -21.516 1 98.56 177 GLN B CA 1
ATOM 4479 C C . GLN B 1 177 ? -8.633 -21.312 -21.094 1 98.56 177 GLN B C 1
ATOM 4481 O O . GLN B 1 177 ? -9.117 -22.078 -21.938 1 98.56 177 GLN B O 1
ATOM 4486 N N . LEU B 1 178 ? -8.75 -21.453 -19.828 1 98.62 178 LEU B N 1
ATOM 4487 C CA . LEU B 1 178 ? -9.484 -22.609 -19.297 1 98.62 178 LEU B CA 1
ATOM 4488 C C . LEU B 1 178 ? -10.984 -22.391 -19.406 1 98.62 178 LEU B C 1
ATOM 4490 O O . LEU B 1 178 ? -11.508 -21.359 -18.969 1 98.62 178 LEU B O 1
ATOM 4494 N N . ASN B 1 179 ? -11.672 -23.344 -19.984 1 97.62 179 ASN B N 1
ATOM 4495 C CA . ASN B 1 179 ? -13.125 -23.344 -19.984 1 97.62 179 ASN B CA 1
ATOM 4496 C C . ASN B 1 179 ? -13.688 -24.141 -18.797 1 97.62 179 ASN B C 1
ATOM 4498 O O . ASN B 1 179 ? -14.836 -23.953 -18.406 1 97.62 179 ASN B O 1
ATOM 4502 N N . LYS B 1 180 ? -12.883 -25.031 -18.406 1 96.69 180 LYS B N 1
ATOM 4503 C CA . LYS B 1 180 ? -13.117 -25.844 -17.219 1 96.69 180 LYS B CA 1
ATOM 4504 C C . LYS B 1 180 ? -11.812 -26.078 -16.453 1 96.69 180 LYS B C 1
ATOM 4506 O O . LYS B 1 180 ? -10.727 -25.844 -16.984 1 96.69 180 LYS B O 1
ATOM 4511 N N . LEU B 1 181 ? -12.031 -26.469 -15.227 1 96.88 181 LEU B N 1
ATOM 4512 C CA . LEU B 1 181 ? -10.836 -26.875 -14.5 1 96.88 181 LEU B CA 1
ATOM 4513 C C . LEU B 1 181 ? -10.273 -28.172 -15.07 1 96.88 181 LEU B C 1
ATOM 4515 O O . LEU B 1 181 ? -11.023 -29.078 -15.43 1 96.88 181 LEU B O 1
ATOM 4519 N N . PRO B 1 182 ? -8.953 -28.219 -15.219 1 97.69 182 PRO B N 1
ATOM 4520 C CA . PRO B 1 182 ? -8.352 -29.516 -15.586 1 97.69 182 PRO B CA 1
ATOM 4521 C C . PRO B 1 182 ? -8.391 -30.531 -14.453 1 97.69 182 PRO B C 1
ATOM 4523 O O . PRO B 1 182 ? -7.348 -30.859 -13.875 1 97.69 182 PRO B O 1
ATOM 4526 N N . THR B 1 183 ? -9.484 -31.094 -14.25 1 96.69 183 THR B N 1
ATOM 4527 C CA . THR B 1 183 ? -9.859 -31.875 -13.078 1 96.69 183 THR B CA 1
ATOM 4528 C C . THR B 1 183 ? -8.945 -33.094 -12.914 1 96.69 183 THR B C 1
ATOM 4530 O O . THR B 1 183 ? -8.43 -33.344 -11.82 1 96.69 183 THR B O 1
ATOM 4533 N N . LYS B 1 184 ? -8.688 -33.844 -13.945 1 97.25 184 LYS B N 1
ATOM 4534 C CA . LYS B 1 184 ? -7.895 -35.062 -13.867 1 97.25 184 LYS B CA 1
ATOM 4535 C C . LYS B 1 184 ? -6.441 -34.781 -13.508 1 97.25 184 LYS B C 1
ATOM 4537 O O . LYS B 1 184 ? -5.828 -35.5 -12.711 1 97.25 184 LYS B O 1
ATOM 4542 N N . ALA B 1 185 ? -5.949 -33.75 -14.086 1 98.06 185 ALA B N 1
ATOM 4543 C CA . ALA B 1 185 ? -4.574 -33.344 -13.789 1 98.06 185 ALA B CA 1
ATOM 4544 C C . ALA B 1 185 ? -4.434 -32.875 -12.344 1 98.06 185 ALA B C 1
ATOM 4546 O O . ALA B 1 185 ? -3.49 -33.281 -11.648 1 98.06 185 ALA B O 1
ATOM 4547 N N . ILE B 1 186 ? -5.379 -32.062 -11.891 1 97.56 186 ILE B N 1
ATOM 4548 C CA . ILE B 1 186 ? -5.348 -31.5 -10.539 1 97.56 186 ILE B CA 1
ATOM 4549 C C . ILE B 1 186 ? -5.523 -32.625 -9.516 1 97.56 186 ILE B C 1
ATOM 4551 O O . ILE B 1 186 ? -4.926 -32.562 -8.438 1 97.56 186 ILE B O 1
ATOM 4555 N N . ALA B 1 187 ? -6.277 -33.656 -9.852 1 95.94 187 ALA B N 1
ATOM 4556 C CA . ALA B 1 187 ? -6.543 -34.75 -8.945 1 95.94 187 ALA B CA 1
ATOM 4557 C C . ALA B 1 187 ? -5.246 -35.438 -8.531 1 95.94 187 ALA B C 1
ATOM 4559 O O . ALA B 1 187 ? -5.164 -36.031 -7.441 1 95.94 187 ALA B O 1
ATOM 4560 N N . LYS B 1 188 ? -4.211 -35.312 -9.359 1 96.38 188 LYS B N 1
ATOM 4561 C CA . LYS B 1 188 ? -2.924 -35.938 -9.055 1 96.38 188 LYS B CA 1
ATOM 4562 C C . LYS B 1 188 ? -2.229 -35.219 -7.906 1 96.38 188 LYS B C 1
ATOM 4564 O O . LYS B 1 188 ? -1.275 -35.75 -7.324 1 96.38 188 LYS B O 1
ATOM 4569 N N . LEU B 1 189 ? -2.717 -34.094 -7.547 1 96.25 189 LEU B N 1
ATOM 4570 C CA . LEU B 1 189 ? -2.107 -33.25 -6.508 1 96.25 189 LEU B CA 1
ATOM 4571 C C . LEU B 1 189 ? -2.912 -33.344 -5.215 1 96.25 189 LEU B C 1
ATOM 4573 O O . LEU B 1 189 ? -2.709 -32.531 -4.305 1 96.25 189 LEU B O 1
ATOM 4577 N N . SER B 1 190 ? -3.836 -34.25 -5.055 1 92.5 190 SER B N 1
ATOM 4578 C CA . SER B 1 190 ? -4.812 -34.344 -3.975 1 92.5 190 SER B CA 1
ATOM 4579 C C . SER B 1 190 ? -4.129 -34.438 -2.613 1 92.5 190 SER B C 1
ATOM 4581 O O . SER B 1 190 ? -4.629 -33.875 -1.628 1 92.5 190 SER B O 1
ATOM 4583 N N . ASP B 1 191 ? -2.947 -34.938 -2.553 1 91.94 191 ASP B N 1
ATOM 4584 C CA . ASP B 1 191 ? -2.334 -35.25 -1.264 1 91.94 191 ASP B CA 1
ATOM 4585 C C . ASP B 1 191 ? -1.502 -34.062 -0.759 1 91.94 191 ASP B C 1
ATOM 4587 O O . ASP B 1 191 ? -1.035 -34.062 0.382 1 91.94 191 ASP B O 1
ATOM 4591 N N . SER B 1 192 ? -1.379 -33.062 -1.569 1 94.81 192 SER B N 1
ATOM 4592 C CA . SER B 1 192 ? -0.419 -32.062 -1.133 1 94.81 192 SER B CA 1
ATOM 4593 C C . SER B 1 192 ? -0.932 -30.641 -1.412 1 94.81 192 SER B C 1
ATOM 4595 O O . SER B 1 192 ? -0.588 -29.703 -0.699 1 94.81 192 SER B O 1
ATOM 4597 N N . LEU B 1 193 ? -1.791 -30.422 -2.375 1 95.81 193 LEU B N 1
ATOM 4598 C CA . LEU B 1 193 ? -2.168 -29.109 -2.861 1 95.81 193 LEU B CA 1
ATOM 4599 C C . LEU B 1 193 ? -2.932 -28.328 -1.792 1 95.81 193 LEU B C 1
ATOM 4601 O O . LEU B 1 193 ? -3.928 -28.828 -1.257 1 95.81 193 LEU B O 1
ATOM 4605 N N . GLN B 1 194 ? -2.436 -27.172 -1.499 1 96.31 194 GLN B N 1
ATOM 4606 C CA . GLN B 1 194 ? -3.043 -26.359 -0.459 1 96.31 194 GLN B CA 1
ATOM 4607 C C . GLN B 1 194 ? -3.707 -25.125 -1.055 1 96.31 194 GLN B C 1
ATOM 4609 O O . GLN B 1 194 ? -4.684 -24.609 -0.505 1 96.31 194 GLN B O 1
ATOM 4614 N N . GLU B 1 195 ? -3.164 -24.609 -2.072 1 98.25 195 GLU B N 1
ATOM 4615 C CA . GLU B 1 195 ? -3.693 -23.422 -2.725 1 98.25 195 GLU B CA 1
ATOM 4616 C C . GLU B 1 195 ? -3.785 -23.609 -4.234 1 98.25 195 GLU B C 1
ATOM 4618 O O . GLU B 1 195 ? -2.811 -24.016 -4.879 1 98.25 195 GLU B O 1
ATOM 4623 N N . LEU B 1 196 ? -4.953 -23.328 -4.789 1 98.19 196 LEU B N 1
ATOM 4624 C CA . LEU B 1 196 ? -5.211 -23.422 -6.219 1 98.19 196 LEU B CA 1
ATOM 4625 C C . LEU B 1 196 ? -5.832 -22.141 -6.754 1 98.19 196 LEU B C 1
ATOM 4627 O O . LEU B 1 196 ? -6.879 -21.703 -6.266 1 98.19 196 LEU B O 1
ATOM 4631 N N . PHE B 1 197 ? -5.191 -21.531 -7.754 1 98.75 197 PHE B N 1
ATOM 4632 C CA . PHE B 1 197 ? -5.699 -20.281 -8.328 1 98.75 197 PHE B CA 1
ATOM 4633 C C . PHE B 1 197 ? -5.938 -20.438 -9.82 1 98.75 197 PHE B C 1
ATOM 4635 O O . PHE B 1 197 ? -5.039 -20.844 -10.562 1 98.75 197 PHE B O 1
ATOM 4642 N N . ALA B 1 198 ? -7.125 -20.203 -10.242 1 98.69 198 ALA B N 1
ATOM 4643 C CA . ALA B 1 198 ? -7.523 -20.234 -11.641 1 98.69 198 ALA B CA 1
ATOM 4644 C C . ALA B 1 198 ? -8.344 -19 -12.008 1 98.69 198 ALA B C 1
ATOM 4646 O O . ALA B 1 198 ? -9.344 -19.109 -12.727 1 98.69 198 ALA B O 1
ATOM 4647 N N . SER B 1 199 ? -7.887 -17.906 -11.508 1 98.69 199 SER B N 1
ATOM 4648 C CA . SER B 1 199 ? -8.578 -16.641 -11.758 1 98.69 199 SER B CA 1
ATOM 4649 C C . SER B 1 199 ? -8.398 -16.188 -13.203 1 98.69 199 SER B C 1
ATOM 4651 O O . SER B 1 199 ? -7.434 -16.578 -13.867 1 98.69 199 SER B O 1
ATOM 4653 N N . ALA B 1 200 ? -9.32 -15.398 -13.734 1 98.56 200 ALA B N 1
ATOM 4654 C CA . ALA B 1 200 ? -9.25 -14.75 -15.039 1 98.56 200 ALA B CA 1
ATOM 4655 C C . ALA B 1 200 ? -9.078 -15.773 -16.156 1 98.56 200 ALA B C 1
ATOM 4657 O O . ALA B 1 200 ? -8.172 -15.648 -16.984 1 98.56 200 ALA B O 1
ATOM 4658 N N . ASN B 1 201 ? -9.93 -16.75 -16.094 1 98.62 201 ASN B N 1
ATOM 4659 C CA . ASN B 1 201 ? -10.117 -17.719 -17.172 1 98.62 201 ASN B CA 1
ATOM 4660 C C . ASN B 1 201 ? -11.5 -17.609 -17.797 1 98.62 201 ASN B C 1
ATOM 4662 O O . ASN B 1 201 ? -12.109 -16.531 -17.781 1 98.62 201 ASN B O 1
ATOM 4666 N N . GLN B 1 202 ? -11.898 -18.641 -18.516 1 98.12 202 GLN B N 1
ATOM 4667 C CA . GLN B 1 202 ? -13.203 -18.625 -19.156 1 98.12 202 GLN B CA 1
ATOM 4668 C C . GLN B 1 202 ? -14.102 -19.734 -18.609 1 98.12 202 GLN B C 1
ATOM 4670 O O . GLN B 1 202 ? -14.883 -20.328 -19.344 1 98.12 202 GLN B O 1
ATOM 4675 N N . ILE B 1 203 ? -13.906 -19.984 -17.391 1 98.06 203 ILE B N 1
ATOM 4676 C CA . ILE B 1 203 ? -14.703 -21.031 -16.781 1 98.06 203 ILE B CA 1
ATOM 4677 C C . ILE B 1 203 ? -16.156 -20.578 -16.656 1 98.06 203 ILE B C 1
ATOM 4679 O O . ILE B 1 203 ? -16.453 -19.562 -16.031 1 98.06 203 ILE B O 1
ATOM 4683 N N . ASP B 1 204 ? -17.047 -21.297 -17.188 1 95.19 204 ASP B N 1
ATOM 4684 C CA . ASP B 1 204 ? -18.406 -20.797 -17.297 1 95.19 204 ASP B CA 1
ATOM 4685 C C . ASP B 1 204 ? -19.375 -21.609 -16.453 1 95.19 204 ASP B C 1
ATOM 4687 O O . ASP B 1 204 ? -20.531 -21.219 -16.25 1 95.19 204 ASP B O 1
ATOM 4691 N N . SER B 1 205 ? -18.875 -22.766 -16.016 1 92.19 205 SER B N 1
ATOM 4692 C CA . SER B 1 205 ? -19.734 -23.594 -15.172 1 92.19 205 SER B CA 1
ATOM 4693 C C . SER B 1 205 ? -18.922 -24.422 -14.188 1 92.19 205 SER B C 1
ATOM 4695 O O . SER B 1 205 ? -17.766 -24.734 -14.445 1 92.19 205 SER B O 1
ATOM 4697 N N . LEU B 1 206 ? -19.516 -24.656 -13.102 1 92.25 206 LEU B N 1
ATOM 4698 C CA . LEU B 1 206 ? -19 -25.578 -12.102 1 92.25 206 LEU B CA 1
ATOM 4699 C C . LEU B 1 206 ? -20.016 -26.656 -11.766 1 92.25 206 LEU B C 1
ATOM 4701 O O . LEU B 1 206 ? -21.094 -26.359 -11.258 1 92.25 206 LEU B O 1
ATOM 4705 N N . GLU B 1 207 ? -19.672 -27.828 -12.125 1 90.25 207 GLU B N 1
ATOM 4706 C CA . GLU B 1 207 ? -20.531 -28.969 -11.852 1 90.25 207 GLU B CA 1
ATOM 4707 C C . GLU B 1 207 ? -19.906 -29.906 -10.82 1 90.25 207 GLU B C 1
ATOM 4709 O O . GLU B 1 207 ? -18.688 -29.875 -10.609 1 90.25 207 GLU B O 1
ATOM 4714 N N . PRO B 1 208 ? -20.812 -30.641 -10.18 1 89 208 PRO B N 1
ATOM 4715 C CA . PRO B 1 208 ? -20.234 -31.656 -9.289 1 89 208 PRO B CA 1
ATOM 4716 C C . PRO B 1 208 ? -19.203 -32.531 -9.977 1 89 208 PRO B C 1
ATOM 4718 O O . PRO B 1 208 ? -19.453 -33.031 -11.086 1 89 208 PRO B O 1
ATOM 4721 N N . GLY B 1 209 ? -18.047 -32.594 -9.453 1 89.75 209 GLY B N 1
ATOM 4722 C CA . GLY B 1 209 ? -16.984 -33.406 -10.039 1 89.75 209 GLY B CA 1
ATOM 4723 C C . GLY B 1 209 ? -15.914 -32.594 -10.734 1 89.75 209 GLY B C 1
ATOM 4724 O O . GLY B 1 209 ? -14.828 -33.094 -11.016 1 89.75 209 GLY B O 1
ATOM 4725 N N . ASP B 1 210 ? -16.281 -31.359 -11.055 1 93 210 ASP B N 1
ATOM 4726 C CA . ASP B 1 210 ? -15.312 -30.5 -11.727 1 93 210 ASP B CA 1
ATOM 4727 C C . ASP B 1 210 ? -14.117 -30.219 -10.82 1 93 210 ASP B C 1
ATOM 4729 O O . ASP B 1 210 ? -12.984 -30.094 -11.297 1 93 210 ASP B O 1
ATOM 4733 N N . ILE B 1 211 ? -14.43 -30.094 -9.578 1 92.69 211 ILE B N 1
ATOM 4734 C CA . ILE B 1 211 ? -13.367 -29.969 -8.586 1 92.69 211 ILE B CA 1
ATOM 4735 C C . ILE B 1 211 ? -13.062 -31.328 -7.992 1 92.69 211 ILE B C 1
ATOM 4737 O O . ILE B 1 211 ? -13.938 -31.984 -7.414 1 92.69 211 ILE B O 1
ATOM 4741 N N . PRO B 1 212 ? -11.875 -31.781 -8.172 1 92.69 212 PRO B N 1
ATOM 4742 C CA . PRO B 1 212 ? -11.547 -33.094 -7.59 1 92.69 212 PRO B CA 1
ATOM 4743 C C . PRO B 1 212 ? -11.375 -33.031 -6.07 1 92.69 212 PRO B C 1
ATOM 4745 O O . PRO B 1 212 ? -11.328 -31.922 -5.496 1 92.69 212 PRO B O 1
ATOM 4748 N N . PRO B 1 213 ? -11.359 -34.219 -5.48 1 89.62 213 PRO B N 1
ATOM 4749 C CA . PRO B 1 213 ? -11.094 -34.219 -4.039 1 89.62 213 PRO B CA 1
ATOM 4750 C C . PRO B 1 213 ? -9.727 -33.625 -3.686 1 89.62 213 PRO B C 1
ATOM 4752 O O . PRO B 1 213 ? -8.703 -34.094 -4.184 1 89.62 213 PRO B O 1
ATOM 4755 N N . LEU B 1 214 ? -9.727 -32.625 -2.947 1 91.06 214 LEU B N 1
ATOM 4756 C CA . LEU B 1 214 ? -8.516 -31.969 -2.477 1 91.06 214 LEU B CA 1
ATOM 4757 C C . LEU B 1 214 ? -8.578 -31.734 -0.969 1 91.06 214 LEU B C 1
ATOM 4759 O O . LEU B 1 214 ? -8.797 -30.609 -0.513 1 91.06 214 LEU B O 1
ATOM 4763 N N . PRO B 1 215 ? -8.305 -32.719 -0.239 1 87.31 215 PRO B N 1
ATOM 4764 C CA . PRO B 1 215 ? -8.508 -32.656 1.21 1 87.31 215 PRO B CA 1
ATOM 4765 C C . PRO B 1 215 ? -7.613 -31.641 1.897 1 87.31 215 PRO B C 1
ATOM 4767 O O . PRO B 1 215 ? -7.926 -31.188 3 1 87.31 215 PRO B O 1
ATOM 4770 N N . ARG B 1 216 ? -6.539 -31.234 1.307 1 90.31 216 ARG B N 1
ATOM 4771 C CA . ARG B 1 216 ? -5.602 -30.328 1.967 1 90.31 216 ARG B CA 1
ATOM 4772 C C . ARG B 1 216 ? -5.766 -28.891 1.453 1 90.31 216 ARG B C 1
ATOM 4774 O O . ARG B 1 216 ? -5.062 -27.984 1.896 1 90.31 216 ARG B O 1
ATOM 4781 N N . LEU B 1 217 ? -6.703 -28.672 0.563 1 93.12 217 LEU B N 1
ATOM 4782 C CA . LEU B 1 217 ? -6.863 -27.375 -0.071 1 93.12 217 LEU B CA 1
ATOM 4783 C C . LEU B 1 217 ? -7.344 -26.328 0.937 1 93.12 217 LEU B C 1
ATOM 4785 O O . LEU B 1 217 ? -8.352 -26.531 1.615 1 93.12 217 LEU B O 1
ATOM 4789 N N . LYS B 1 218 ? -6.668 -25.281 1.011 1 94.31 218 LYS B N 1
ATOM 4790 C CA . LYS B 1 218 ? -6.996 -24.203 1.95 1 94.31 218 LYS B CA 1
ATOM 4791 C C . LYS B 1 218 ? -7.551 -22.984 1.222 1 94.31 218 LYS B C 1
ATOM 4793 O O . LYS B 1 218 ? -8.367 -22.25 1.771 1 94.31 218 LYS B O 1
ATOM 4798 N N . SER B 1 219 ? -7.086 -22.75 0.056 1 96.75 219 SER B N 1
ATOM 4799 C CA . SER B 1 219 ? -7.508 -21.578 -0.71 1 96.75 219 SER B CA 1
ATOM 4800 C C . SER B 1 219 ? -7.82 -21.953 -2.156 1 96.75 219 SER B C 1
ATOM 4802 O O . SER B 1 219 ? -7.051 -22.656 -2.799 1 96.75 219 SER B O 1
ATOM 4804 N N . LEU B 1 220 ? -8.945 -21.484 -2.639 1 96.94 220 LEU B N 1
ATOM 4805 C CA . LEU B 1 220 ? -9.367 -21.672 -4.023 1 96.94 220 LEU B CA 1
ATOM 4806 C C . LEU B 1 220 ? -9.773 -20.344 -4.652 1 96.94 220 LEU B C 1
ATOM 4808 O O . LEU B 1 220 ? -10.695 -19.688 -4.172 1 96.94 220 LEU B O 1
ATOM 4812 N N . GLY B 1 221 ? -9.062 -19.906 -5.625 1 98.38 221 GLY B N 1
ATOM 4813 C CA . GLY B 1 221 ? -9.375 -18.688 -6.352 1 98.38 221 GLY B CA 1
ATOM 4814 C C . GLY B 1 221 ? -9.953 -18.938 -7.73 1 98.38 221 GLY B C 1
ATOM 4815 O O . GLY B 1 221 ? -9.289 -19.547 -8.578 1 98.38 221 GLY B O 1
ATOM 4816 N N . LEU B 1 222 ? -11.188 -18.531 -7.977 1 98.19 222 LEU B N 1
ATOM 4817 C CA . LEU B 1 222 ? -11.867 -18.688 -9.258 1 98.19 222 LEU B CA 1
ATOM 4818 C C . LEU B 1 222 ? -12.438 -17.344 -9.734 1 98.19 222 LEU B C 1
ATOM 4820 O O . LEU B 1 222 ? -13.336 -17.328 -10.578 1 98.19 222 LEU B O 1
ATOM 4824 N N . ASP B 1 223 ? -11.938 -16.281 -9.188 1 98.5 223 ASP B N 1
ATOM 4825 C CA . ASP B 1 223 ? -12.469 -14.969 -9.492 1 98.5 223 ASP B CA 1
ATOM 4826 C C . ASP B 1 223 ? -12.227 -14.594 -10.945 1 98.5 223 ASP B C 1
ATOM 4828 O O . ASP B 1 223 ? -11.352 -15.164 -11.602 1 98.5 223 ASP B O 1
ATOM 4832 N N . VAL B 1 224 ? -12.969 -13.68 -11.547 1 98.44 224 VAL B N 1
ATOM 4833 C CA . VAL B 1 224 ? -12.875 -13.156 -12.906 1 98.44 224 VAL B CA 1
ATOM 4834 C C . VAL B 1 224 ? -13.039 -14.289 -13.914 1 98.44 224 VAL B C 1
ATOM 4836 O O . VAL B 1 224 ? -12.219 -14.438 -14.828 1 98.44 224 VAL B O 1
ATOM 4839 N N . ASN B 1 225 ? -14.008 -15.117 -13.648 1 98.31 225 ASN B N 1
ATOM 4840 C CA . ASN B 1 225 ? -14.461 -16.141 -14.586 1 98.31 225 ASN B CA 1
ATOM 4841 C C . ASN B 1 225 ? -15.883 -15.867 -15.07 1 98.31 225 ASN B C 1
ATOM 4843 O O . ASN B 1 225 ? -16.375 -14.742 -14.984 1 98.31 225 ASN B O 1
ATOM 4847 N N . GLN B 1 226 ? -16.5 -16.844 -15.773 1 97.81 226 GLN B N 1
ATOM 4848 C CA . GLN B 1 226 ? -17.812 -16.641 -16.359 1 97.81 226 GLN B CA 1
ATOM 4849 C C . GLN B 1 226 ? -18.844 -17.578 -15.734 1 97.81 226 GLN B C 1
ATOM 4851 O O . GLN B 1 226 ? -19.719 -18.109 -16.438 1 97.81 226 GLN B O 1
ATOM 4856 N N . ILE B 1 227 ? -18.688 -17.766 -14.477 1 96.56 227 ILE B N 1
ATOM 4857 C CA . ILE B 1 227 ? -19.594 -18.656 -13.758 1 96.56 227 ILE B CA 1
ATOM 4858 C C . ILE B 1 227 ? -20.906 -17.938 -13.445 1 96.56 227 ILE B C 1
ATOM 4860 O O . ILE B 1 227 ? -20.891 -16.891 -12.789 1 96.56 227 ILE B O 1
ATOM 4864 N N . SER B 1 228 ? -22.016 -18.469 -13.82 1 94.69 228 SER B N 1
ATOM 4865 C CA . SER B 1 228 ? -23.266 -17.75 -13.68 1 94.69 228 SER B CA 1
ATOM 4866 C C . SER B 1 228 ? -24.094 -18.297 -12.508 1 94.69 228 SER B C 1
ATOM 4868 O O . SER B 1 228 ? -24.891 -17.578 -11.922 1 94.69 228 SER B O 1
ATOM 4870 N N . GLN B 1 229 ? -23.891 -19.578 -12.234 1 93.88 229 GLN B N 1
ATOM 4871 C CA . GLN B 1 229 ? -24.688 -20.188 -11.188 1 93.88 229 GLN B CA 1
ATOM 4872 C C . GLN B 1 229 ? -23.859 -21.156 -10.344 1 93.88 229 GLN B C 1
ATOM 4874 O O . GLN B 1 229 ? -22.953 -21.797 -10.852 1 93.88 229 GLN B O 1
ATOM 4879 N N . LEU B 1 230 ? -24.203 -21.172 -9.133 1 92.56 230 LEU B N 1
ATOM 4880 C CA . LEU B 1 230 ? -23.641 -22.156 -8.211 1 92.56 230 LEU B CA 1
ATOM 4881 C C . LEU B 1 230 ? -24.734 -23 -7.578 1 92.56 230 LEU B C 1
ATOM 4883 O O . LEU B 1 230 ? -25.562 -22.5 -6.82 1 92.56 230 LEU B O 1
ATOM 4887 N N . ASN B 1 231 ? -24.688 -24.25 -7.941 1 88.69 231 ASN B N 1
ATOM 4888 C CA . ASN B 1 231 ? -25.703 -25.172 -7.422 1 88.69 231 ASN B CA 1
ATOM 4889 C C . ASN B 1 231 ? -25.203 -25.906 -6.176 1 88.69 231 ASN B C 1
ATOM 4891 O O . ASN B 1 231 ? -24.031 -25.781 -5.809 1 88.69 231 ASN B O 1
ATOM 4895 N N . SER B 1 232 ? -26.109 -26.672 -5.699 1 84.94 232 SER B N 1
ATOM 4896 C CA . SER B 1 232 ? -25.797 -27.422 -4.488 1 84.94 232 SER B CA 1
ATOM 4897 C C . SER B 1 232 ? -24.766 -28.5 -4.773 1 84.94 232 SER B C 1
ATOM 4899 O O . SER B 1 232 ? -24.688 -29.031 -5.891 1 84.94 232 SER B O 1
ATOM 4901 N N . ASN B 1 233 ? -23.797 -28.766 -4.02 1 82.75 233 ASN B N 1
ATOM 4902 C CA . ASN B 1 233 ? -22.906 -29.922 -3.998 1 82.75 233 ASN B CA 1
ATOM 4903 C C . ASN B 1 233 ? -21.656 -29.688 -4.848 1 82.75 233 ASN B C 1
ATOM 4905 O O . ASN B 1 233 ? -20.906 -30.625 -5.113 1 82.75 233 ASN B O 1
ATOM 4909 N N . ILE B 1 234 ? -21.531 -28.516 -5.332 1 85.44 234 ILE B N 1
ATOM 4910 C CA . ILE B 1 234 ? -20.375 -28.219 -6.184 1 85.44 234 ILE B CA 1
ATOM 4911 C C . ILE B 1 234 ? -19.094 -28.391 -5.387 1 85.44 234 ILE B C 1
ATOM 4913 O O . ILE B 1 234 ? -18.062 -28.812 -5.934 1 85.44 234 ILE B O 1
ATOM 4917 N N . PHE B 1 235 ? -19.188 -28.172 -4.133 1 84.88 235 PHE B N 1
ATOM 4918 C CA . PHE B 1 235 ? -17.969 -28.203 -3.328 1 84.88 235 PHE B CA 1
ATOM 4919 C C . PHE B 1 235 ? -17.906 -29.453 -2.475 1 84.88 235 PHE B C 1
ATOM 4921 O O . PHE B 1 235 ? -17.078 -29.562 -1.566 1 84.88 235 PHE B O 1
ATOM 4928 N N . THR B 1 236 ? -18.719 -30.453 -2.775 1 82.81 236 THR B N 1
ATOM 4929 C CA . THR B 1 236 ? -18.828 -31.656 -1.955 1 82.81 236 THR B CA 1
ATOM 4930 C C . THR B 1 236 ? -17.547 -32.469 -2.025 1 82.81 236 THR B C 1
ATOM 4932 O O . THR B 1 236 ? -17.266 -33.25 -1.116 1 82.81 236 THR B O 1
ATOM 4935 N N . SER B 1 237 ? -16.875 -32.312 -3.174 1 77.81 237 SER B N 1
ATOM 4936 C CA . SER B 1 237 ? -15.672 -33.125 -3.383 1 77.81 237 SER B CA 1
ATOM 4937 C C . SER B 1 237 ? -14.5 -32.594 -2.555 1 77.81 237 SER B C 1
ATOM 4939 O O . SER B 1 237 ? -13.508 -33.312 -2.359 1 77.81 237 SER B O 1
ATOM 4941 N N . ILE B 1 238 ? -14.539 -31.391 -2.176 1 73.94 238 ILE B N 1
ATOM 4942 C CA . ILE B 1 238 ? -13.43 -30.844 -1.404 1 73.94 238 ILE B CA 1
ATOM 4943 C C . ILE B 1 238 ? -13.375 -31.516 -0.033 1 73.94 238 ILE B C 1
ATOM 4945 O O . ILE B 1 238 ? -14.398 -31.641 0.641 1 73.94 238 ILE B O 1
ATOM 4949 N N . PRO B 1 239 ? -13.078 -32.438 0.523 1 61.62 239 PRO B N 1
ATOM 4950 C CA . PRO B 1 239 ? -13.172 -33.375 1.651 1 61.62 239 PRO B CA 1
ATOM 4951 C C . PRO B 1 239 ? -13.547 -32.688 2.959 1 61.62 239 PRO B C 1
ATOM 4953 O O . PRO B 1 239 ? -13.016 -31.609 3.27 1 61.62 239 PRO B O 1
ATOM 4956 N N . SER B 1 240 ? -14.766 -32.281 3.092 1 53.78 240 SER B N 1
ATOM 4957 C CA . SER B 1 240 ? -14.906 -32.094 4.535 1 53.78 240 SER B CA 1
ATOM 4958 C C . SER B 1 240 ? -14.719 -33.438 5.27 1 53.78 240 SER B C 1
ATOM 4960 O O . SER B 1 240 ? -15.609 -34.281 5.277 1 53.78 240 SER B O 1
ATOM 4962 N N . LEU B 1 241 ? -13.781 -34.375 4.855 1 47.75 241 LEU B N 1
ATOM 4963 C CA . LEU B 1 241 ? -13.734 -35.625 5.582 1 47.75 241 LEU B CA 1
ATOM 4964 C C . LEU B 1 241 ? -13.977 -35.406 7.07 1 47.75 241 LEU B C 1
ATOM 4966 O O . LEU B 1 241 ? -13.523 -34.406 7.637 1 47.75 241 LEU B O 1
ATOM 4970 N N . CYS B 1 242 ? -14.906 -36.094 7.566 1 42.31 242 CYS B N 1
ATOM 4971 C CA . CYS B 1 242 ? -15.258 -36.25 8.977 1 42.31 242 CYS B CA 1
ATOM 4972 C C . CYS B 1 242 ? -14.008 -36.219 9.852 1 42.31 242 CYS B C 1
ATOM 4974 O O . CYS B 1 242 ? -14.086 -36.5 11.047 1 42.31 242 CYS B O 1
ATOM 4976 N N . ILE B 1 243 ? -12.828 -36.656 9.273 1 43.56 243 ILE B N 1
ATOM 4977 C CA . ILE B 1 243 ? -11.797 -36.906 10.281 1 43.56 243 ILE B CA 1
ATOM 4978 C C . ILE B 1 243 ? -11.391 -35.562 10.922 1 43.56 243 ILE B C 1
ATOM 4980 O O . ILE B 1 243 ? -11.289 -34.562 10.242 1 43.56 243 ILE B O 1
ATOM 4984 N N . SER B 1 244 ? -11.258 -35.469 12.227 1 44.88 244 SER B N 1
ATOM 4985 C CA . SER B 1 244 ? -10.906 -34.438 13.18 1 44.88 244 SER B CA 1
ATOM 4986 C C . SER B 1 244 ? -10.047 -33.375 12.523 1 44.88 244 SER B C 1
ATOM 4988 O O . SER B 1 244 ? -10.047 -32.219 12.961 1 44.88 244 SER B O 1
ATOM 4990 N N . PHE B 1 245 ? -8.836 -33.781 11.875 1 46.16 245 PHE B N 1
ATOM 4991 C CA . PHE B 1 245 ? -7.691 -32.906 11.625 1 46.16 245 PHE B CA 1
ATOM 4992 C C . PHE B 1 245 ? -7.75 -32.344 10.211 1 46.16 245 PHE B C 1
ATOM 4994 O O . PHE B 1 245 ? -6.797 -31.719 9.75 1 46.16 245 PHE B O 1
ATOM 5001 N N . ALA B 1 246 ? -8.508 -32.781 9.305 1 50.75 246 ALA B N 1
ATOM 5002 C CA . ALA B 1 246 ? -8.258 -32.469 7.898 1 50.75 246 ALA B CA 1
ATOM 5003 C C . ALA B 1 246 ? -8.609 -31.016 7.594 1 50.75 246 ALA B C 1
ATOM 5005 O O . ALA B 1 246 ? -9.695 -30.547 7.922 1 50.75 246 ALA B O 1
ATOM 5006 N N . ASN B 1 247 ? -7.633 -30.172 7.43 1 58.38 247 ASN B N 1
ATOM 5007 C CA . ASN B 1 247 ? -7.605 -28.781 7 1 58.38 247 ASN B CA 1
ATOM 5008 C C . ASN B 1 247 ? -8.414 -28.578 5.723 1 58.38 247 ASN B C 1
ATOM 5010 O O . ASN B 1 247 ? -8.273 -29.344 4.766 1 58.38 247 ASN B O 1
ATOM 5014 N N . SER B 1 248 ? -9.656 -28.062 5.863 1 76.75 248 SER B N 1
ATOM 5015 C CA . SER B 1 248 ? -10.617 -27.781 4.801 1 76.75 248 SER B CA 1
ATOM 5016 C C . SER B 1 248 ? -10.422 -26.375 4.23 1 76.75 248 SER B C 1
ATOM 5018 O O . SER B 1 248 ? -9.562 -25.625 4.703 1 76.75 248 SER B O 1
ATOM 5020 N N . LEU B 1 249 ? -11.172 -26.109 3.16 1 87.5 249 LEU B N 1
ATOM 5021 C CA . LEU B 1 249 ? -11.148 -24.844 2.428 1 87.5 249 LEU B CA 1
ATOM 5022 C C . LEU B 1 249 ? -11.43 -23.672 3.359 1 87.5 249 LEU B C 1
ATOM 5024 O O . LEU B 1 249 ? -12.445 -23.641 4.055 1 87.5 249 LEU B O 1
ATOM 5028 N N . LEU B 1 250 ? -10.5 -22.844 3.449 1 93.94 250 LEU B N 1
ATOM 5029 C CA . LEU B 1 250 ? -10.602 -21.703 4.344 1 93.94 250 LEU B CA 1
ATOM 5030 C C . LEU B 1 250 ? -10.984 -20.438 3.572 1 93.94 250 LEU B C 1
ATOM 5032 O O . LEU B 1 250 ? -11.734 -19.609 4.074 1 93.94 250 LEU B O 1
ATOM 5036 N N . ARG B 1 251 ? -10.531 -20.328 2.414 1 97.12 251 ARG B N 1
ATOM 5037 C CA . ARG B 1 251 ? -10.758 -19.125 1.603 1 97.12 251 ARG B CA 1
ATOM 5038 C C . ARG B 1 251 ? -11.273 -19.5 0.215 1 97.12 251 ARG B C 1
ATOM 5040 O O . ARG B 1 251 ? -10.695 -20.359 -0.457 1 97.12 251 ARG B O 1
ATOM 5047 N N . LEU B 1 252 ? -12.312 -18.844 -0.179 1 96.75 252 LEU B N 1
ATOM 5048 C CA . LEU B 1 252 ? -12.914 -19.031 -1.496 1 96.75 252 LEU B CA 1
ATOM 5049 C C . LEU B 1 252 ? -13.148 -17.703 -2.184 1 96.75 252 LEU B C 1
ATOM 5051 O O . LEU B 1 252 ? -13.797 -16.812 -1.621 1 96.75 252 LEU B O 1
ATOM 5055 N N . ASP B 1 253 ? -12.617 -17.547 -3.316 1 98.5 253 ASP B N 1
ATOM 5056 C CA . ASP B 1 253 ? -12.781 -16.297 -4.066 1 98.5 253 ASP B CA 1
ATOM 5057 C C . ASP B 1 253 ? -13.539 -16.547 -5.367 1 98.5 253 ASP B C 1
ATOM 5059 O O . ASP B 1 253 ? -13.047 -17.234 -6.262 1 98.5 253 ASP B O 1
ATOM 5063 N N . LEU B 1 254 ? -14.719 -16.047 -5.477 1 98.06 254 LEU B N 1
ATOM 5064 C CA . LEU B 1 254 ? -15.578 -16.125 -6.652 1 98.06 254 LEU B CA 1
ATOM 5065 C C . LEU B 1 254 ? -16.031 -14.727 -7.094 1 98.06 254 LEU B C 1
ATOM 5067 O O . LEU B 1 254 ? -17.141 -14.555 -7.574 1 98.06 254 LEU B O 1
ATOM 5071 N N . SER B 1 255 ? -15.18 -13.758 -6.859 1 98.62 255 SER B N 1
ATOM 5072 C CA . SER B 1 255 ? -15.531 -12.383 -7.199 1 98.62 255 SER B CA 1
ATOM 5073 C C . SER B 1 255 ? -15.469 -12.156 -8.703 1 98.62 255 SER B C 1
ATOM 5075 O O . SER B 1 255 ? -14.734 -12.844 -9.414 1 98.62 255 SER B O 1
ATOM 5077 N N . HIS B 1 256 ? -16.312 -11.344 -9.297 1 98.38 256 HIS B N 1
ATOM 5078 C CA . HIS B 1 256 ? -16.359 -10.914 -10.688 1 98.38 256 HIS B CA 1
ATOM 5079 C C . HIS B 1 256 ? -16.531 -12.109 -11.625 1 98.38 256 HIS B C 1
ATOM 5081 O O . HIS B 1 256 ? -15.805 -12.25 -12.602 1 98.38 256 HIS B O 1
ATOM 5087 N N . CYS B 1 257 ? -17.406 -13.062 -11.477 1 96.88 257 CYS B N 1
ATOM 5088 C CA . CYS B 1 257 ? -17.719 -14.219 -12.312 1 96.88 257 CYS B CA 1
ATOM 5089 C C . CYS B 1 257 ? -19.016 -14.008 -13.07 1 96.88 257 CYS B C 1
ATOM 5091 O O . CYS B 1 257 ? -19.328 -14.758 -14 1 96.88 257 CYS B O 1
ATOM 5093 N N . LYS B 1 258 ? -20.062 -13.312 -12.57 1 96.56 258 LYS B N 1
ATOM 5094 C CA . LYS B 1 258 ? -21.406 -13.07 -13.094 1 96.56 258 LYS B CA 1
ATOM 5095 C C . LYS B 1 258 ? -22.438 -13.922 -12.375 1 96.56 258 LYS B C 1
ATOM 5097 O O . LYS B 1 258 ? -23.469 -14.281 -12.945 1 96.56 258 LYS B O 1
ATOM 5102 N N . ILE B 1 259 ? -22.172 -14.266 -11.305 1 97.38 259 ILE B N 1
ATOM 5103 C CA . ILE B 1 259 ? -23.047 -15.141 -10.539 1 97.38 259 ILE B CA 1
ATOM 5104 C C . ILE B 1 259 ? -24.375 -14.422 -10.242 1 97.38 259 ILE B C 1
ATOM 5106 O O . ILE B 1 259 ? -24.375 -13.312 -9.711 1 97.38 259 ILE B O 1
ATOM 5110 N N . ASN B 1 260 ? -25.438 -15.008 -10.578 1 96 260 ASN B N 1
ATOM 5111 C CA . ASN B 1 260 ? -26.734 -14.391 -10.336 1 96 260 ASN B CA 1
ATOM 5112 C C . ASN B 1 260 ? -27.609 -15.273 -9.445 1 96 260 ASN B C 1
ATOM 5114 O O . ASN B 1 260 ? -28.672 -14.844 -8.992 1 96 260 ASN B O 1
ATOM 5118 N N . TYR B 1 261 ? -27.078 -16.531 -9.305 1 91.69 261 TYR B N 1
ATOM 5119 C CA . TYR B 1 261 ? -27.891 -17.453 -8.516 1 91.69 261 TYR B CA 1
ATOM 5120 C C . TYR B 1 261 ? -27.016 -18.328 -7.629 1 91.69 261 TYR B C 1
ATOM 5122 O O . TYR B 1 261 ? -26.016 -18.875 -8.094 1 91.69 261 TYR B O 1
ATOM 5130 N N . LEU B 1 262 ? -27.312 -18.359 -6.391 1 91.56 262 LEU B N 1
ATOM 5131 C CA . LEU B 1 262 ? -26.656 -19.203 -5.398 1 91.56 262 LEU B CA 1
ATOM 5132 C C . LEU B 1 262 ? -27.672 -20.109 -4.707 1 91.56 262 LEU B C 1
ATOM 5134 O O . LEU B 1 262 ? -28.672 -19.625 -4.164 1 91.56 262 LEU B O 1
ATOM 5138 N N . ASN B 1 263 ? -27.391 -21.406 -4.766 1 88.38 263 ASN B N 1
ATOM 5139 C CA . ASN B 1 263 ? -28.281 -22.344 -4.094 1 88.38 263 ASN B CA 1
ATOM 5140 C C . ASN B 1 263 ? -27.531 -23.188 -3.064 1 88.38 263 ASN B C 1
ATOM 5142 O O . ASN B 1 263 ? -26.906 -24.188 -3.414 1 88.38 263 ASN B O 1
ATOM 5146 N N . ASN B 1 264 ? -27.594 -22.891 -1.833 1 85.5 264 ASN B N 1
ATOM 5147 C CA . ASN B 1 264 ? -27.031 -23.594 -0.685 1 85.5 264 ASN B CA 1
ATOM 5148 C C . ASN B 1 264 ? -25.719 -24.281 -1.046 1 85.5 264 ASN B C 1
ATOM 5150 O O . ASN B 1 264 ? -25.531 -25.469 -0.736 1 85.5 264 ASN B O 1
ATOM 5154 N N . CYS B 1 265 ? -24.812 -23.672 -1.597 1 84.31 265 CYS B N 1
ATOM 5155 C CA . CYS B 1 265 ? -23.625 -24.281 -2.201 1 84.31 265 CYS B CA 1
ATOM 5156 C C . CYS B 1 265 ? -22.453 -24.297 -1.214 1 84.31 265 CYS B C 1
ATOM 5158 O O . CYS B 1 265 ? -21.5 -25.047 -1.396 1 84.31 265 CYS B O 1
ATOM 5160 N N . PHE B 1 266 ? -22.562 -23.641 -0.106 1 88.44 266 PHE B N 1
ATOM 5161 C CA . PHE B 1 266 ? -21.391 -23.5 0.734 1 88.44 266 PHE B CA 1
ATOM 5162 C C . PHE B 1 266 ? -21.453 -24.453 1.919 1 88.44 266 PHE B C 1
ATOM 5164 O O . PHE B 1 266 ? -20.453 -24.672 2.611 1 88.44 266 PHE B O 1
ATOM 5171 N N . SER B 1 267 ? -22.516 -25.172 2.146 1 82.69 267 SER B N 1
ATOM 5172 C CA . SER B 1 267 ? -22.734 -26.031 3.307 1 82.69 267 SER B CA 1
ATOM 5173 C C . SER B 1 267 ? -21.672 -27.109 3.396 1 82.69 267 SER B C 1
ATOM 5175 O O . SER B 1 267 ? -21.203 -27.438 4.488 1 82.69 267 SER B O 1
ATOM 5177 N N . PRO B 1 268 ? -21.203 -27.625 2.26 1 79.44 268 PRO B N 1
ATOM 5178 C CA . PRO B 1 268 ? -20.219 -28.719 2.328 1 79.44 268 PRO B CA 1
ATOM 5179 C C . PRO B 1 268 ? -18.844 -28.234 2.811 1 79.44 268 PRO B C 1
ATOM 5181 O O . PRO B 1 268 ? -18.016 -29.047 3.227 1 79.44 268 PRO B O 1
ATOM 5184 N N . ILE B 1 269 ? -18.516 -27.016 2.725 1 84.06 269 ILE B N 1
ATOM 5185 C CA . ILE B 1 269 ? -17.234 -26.469 3.135 1 84.06 269 ILE B CA 1
ATOM 5186 C C . ILE B 1 269 ? -17.375 -25.75 4.469 1 84.06 269 ILE B C 1
ATOM 5188 O O . ILE B 1 269 ? -17.234 -24.516 4.535 1 84.06 269 ILE B O 1
ATOM 5192 N N . SER B 1 270 ? -17.516 -26.453 5.5 1 83.12 270 SER B N 1
ATOM 5193 C CA . SER B 1 270 ? -17.969 -25.969 6.809 1 83.12 270 SER B CA 1
ATOM 5194 C C . SER B 1 270 ? -16.875 -25.172 7.504 1 83.12 270 SER B C 1
ATOM 5196 O O . SER B 1 270 ? -17.141 -24.422 8.445 1 83.12 270 SER B O 1
ATOM 5198 N N . ARG B 1 271 ? -15.625 -25.25 7.043 1 88.19 271 ARG B N 1
ATOM 5199 C CA . ARG B 1 271 ? -14.531 -24.578 7.73 1 88.19 271 ARG B CA 1
ATOM 5200 C C . ARG B 1 271 ? -14.203 -23.25 7.047 1 88.19 271 ARG B C 1
ATOM 5202 O O . ARG B 1 271 ? -13.25 -22.562 7.438 1 88.19 271 ARG B O 1
ATOM 5209 N N . LEU B 1 272 ? -14.984 -22.891 6.074 1 91.88 272 LEU B N 1
ATOM 5210 C CA . LEU B 1 272 ? -14.766 -21.672 5.305 1 91.88 272 LEU B CA 1
ATOM 5211 C C . LEU B 1 272 ? -14.703 -20.453 6.219 1 91.88 272 LEU B C 1
ATOM 5213 O O . LEU B 1 272 ? -15.539 -20.297 7.109 1 91.88 272 LEU B O 1
ATOM 5217 N N . GLN B 1 273 ? -13.695 -19.703 6.02 1 94 273 GLN B N 1
ATOM 5218 C CA . GLN B 1 273 ? -13.516 -18.5 6.832 1 94 273 GLN B CA 1
ATOM 5219 C C . GLN B 1 273 ? -13.734 -17.234 6.004 1 94 273 GLN B C 1
ATOM 5221 O O . GLN B 1 273 ? -14.281 -16.25 6.5 1 94 273 GLN B O 1
ATOM 5226 N N . PHE B 1 274 ? -13.312 -17.266 4.805 1 96.62 274 PHE B N 1
ATOM 5227 C CA . PHE B 1 274 ? -13.406 -16.078 3.947 1 96.62 274 PHE B CA 1
ATOM 5228 C C . PHE B 1 274 ? -14.078 -16.438 2.625 1 96.62 274 PHE B C 1
ATOM 5230 O O . PHE B 1 274 ? -13.656 -17.359 1.93 1 96.62 274 PHE B O 1
ATOM 5237 N N . ILE B 1 275 ? -15.117 -15.664 2.309 1 96.81 275 ILE B N 1
ATOM 5238 C CA . ILE B 1 275 ? -15.789 -15.836 1.026 1 96.81 275 ILE B CA 1
ATOM 5239 C C . ILE B 1 275 ? -15.891 -14.484 0.314 1 96.81 275 ILE B C 1
ATOM 5241 O O . ILE B 1 275 ? -16.328 -13.492 0.903 1 96.81 275 ILE B O 1
ATOM 5245 N N . ASN B 1 276 ? -15.414 -14.438 -0.854 1 98.56 276 ASN B N 1
ATOM 5246 C CA . ASN B 1 276 ? -15.477 -13.242 -1.679 1 98.56 276 ASN B CA 1
ATOM 5247 C C . ASN B 1 276 ? -16.422 -13.43 -2.869 1 98.56 276 ASN B C 1
ATOM 5249 O O . ASN B 1 276 ? -16.109 -14.203 -3.783 1 98.56 276 ASN B O 1
ATOM 5253 N N . LEU B 1 277 ? -17.531 -12.742 -2.854 1 98.25 277 LEU B N 1
ATOM 5254 C CA . LEU B 1 277 ? -18.531 -12.781 -3.924 1 98.25 277 LEU B CA 1
ATOM 5255 C C . LEU B 1 277 ? -18.75 -11.391 -4.504 1 98.25 277 LEU B C 1
ATOM 5257 O O . LEU B 1 277 ? -19.797 -11.125 -5.09 1 98.25 277 LEU B O 1
ATOM 5261 N N . ARG B 1 278 ? -17.797 -10.555 -4.273 1 98.44 278 ARG B N 1
ATOM 5262 C CA . ARG B 1 278 ? -17.891 -9.172 -4.723 1 98.44 278 ARG B CA 1
ATOM 5263 C C . ARG B 1 278 ? -18.047 -9.094 -6.238 1 98.44 278 ARG B C 1
ATOM 5265 O O . ARG B 1 278 ? -17.422 -9.875 -6.973 1 98.44 278 ARG B O 1
ATOM 5272 N N . GLY B 1 279 ? -18.797 -8.164 -6.746 1 98.44 279 GLY B N 1
ATOM 5273 C CA . GLY B 1 279 ? -18.859 -7.84 -8.164 1 98.44 279 GLY B CA 1
ATOM 5274 C C . GLY B 1 279 ? -19.578 -8.891 -8.984 1 98.44 279 GLY B C 1
ATOM 5275 O O . GLY B 1 279 ? -19.172 -9.203 -10.102 1 98.44 279 GLY B O 1
ATOM 5276 N N . ASN B 1 280 ? -20.578 -9.508 -8.445 1 98.38 280 ASN B N 1
ATOM 5277 C CA . ASN B 1 280 ? -21.438 -10.438 -9.172 1 98.38 280 ASN B CA 1
ATOM 5278 C C . ASN B 1 280 ? -22.812 -9.836 -9.438 1 98.38 280 ASN B C 1
ATOM 5280 O O . ASN B 1 280 ? -22.969 -8.617 -9.469 1 98.38 280 ASN B O 1
ATOM 5284 N N . LYS B 1 281 ? -23.781 -10.672 -9.867 1 98.19 281 LYS B N 1
ATOM 5285 C CA . LYS B 1 281 ? -25.125 -10.211 -10.203 1 98.19 281 LYS B CA 1
ATOM 5286 C C . LYS B 1 281 ? -26.172 -10.82 -9.273 1 98.19 281 LYS B C 1
ATOM 5288 O O . LYS B 1 281 ? -27.25 -11.195 -9.711 1 98.19 281 LYS B O 1
ATOM 5293 N N . ILE B 1 282 ? -25.766 -10.938 -8.078 1 97.62 282 ILE B N 1
ATOM 5294 C CA . ILE B 1 282 ? -26.641 -11.555 -7.09 1 97.62 282 ILE B CA 1
ATOM 5295 C C . ILE B 1 282 ? -27.75 -10.57 -6.703 1 97.62 282 ILE B C 1
ATOM 5297 O O . ILE B 1 282 ? -27.484 -9.398 -6.441 1 97.62 282 ILE B O 1
ATOM 5301 N N . LYS B 1 283 ? -28.984 -11.023 -6.621 1 96.94 283 LYS B N 1
ATOM 5302 C CA . LYS B 1 283 ? -30.109 -10.133 -6.352 1 96.94 283 LYS B CA 1
ATOM 5303 C C . LYS B 1 283 ? -30.734 -10.43 -4.992 1 96.94 283 LYS B C 1
ATOM 5305 O O . LYS B 1 283 ? -31.375 -9.562 -4.398 1 96.94 283 LYS B O 1
ATOM 5310 N N . PHE B 1 284 ? -30.547 -11.672 -4.594 1 95.31 284 PHE B N 1
ATOM 5311 C CA . PHE B 1 284 ? -31.266 -12.109 -3.396 1 95.31 284 PHE B CA 1
ATOM 5312 C C . PHE B 1 284 ? -30.375 -13.008 -2.545 1 95.31 284 PHE B C 1
ATOM 5314 O O . PHE B 1 284 ? -29.656 -13.867 -3.072 1 95.31 284 PHE B O 1
ATOM 5321 N N . ILE B 1 285 ? -30.328 -12.742 -1.216 1 95 285 ILE B N 1
ATOM 5322 C CA . ILE B 1 285 ? -29.609 -13.594 -0.279 1 95 285 ILE B CA 1
ATOM 5323 C C . ILE B 1 285 ? -30.609 -14.383 0.569 1 95 285 ILE B C 1
ATOM 5325 O O . ILE B 1 285 ? -31.297 -13.812 1.41 1 95 285 ILE B O 1
ATOM 5329 N N . SER B 1 286 ? -30.594 -15.68 0.391 1 91.81 286 SER B N 1
ATOM 5330 C CA . SER B 1 286 ? -31.469 -16.562 1.142 1 91.81 286 SER B CA 1
ATOM 5331 C C . SER B 1 286 ? -30.891 -16.891 2.516 1 91.81 286 SER B C 1
ATOM 5333 O O . SER B 1 286 ? -29.688 -16.828 2.713 1 91.81 286 SER B O 1
ATOM 5335 N N . ASN B 1 287 ? -31.75 -17.188 3.521 1 91.62 287 ASN B N 1
ATOM 5336 C CA . ASN B 1 287 ? -31.297 -17.562 4.855 1 91.62 287 ASN B CA 1
ATOM 5337 C C . ASN B 1 287 ? -30.719 -18.984 4.871 1 91.62 287 ASN B C 1
ATOM 5339 O O . ASN B 1 287 ? -30.234 -19.438 5.906 1 91.62 287 ASN B O 1
ATOM 5343 N N . GLU B 1 288 ? -30.609 -19.625 3.656 1 88.69 288 GLU B N 1
ATOM 5344 C CA . GLU B 1 288 ? -30.031 -20.969 3.547 1 88.69 288 GLU B CA 1
ATOM 5345 C C . GLU B 1 288 ? -28.578 -20.906 3.1 1 88.69 288 GLU B C 1
ATOM 5347 O O . GLU B 1 288 ? -27.859 -21.906 3.137 1 88.69 288 GLU B O 1
ATOM 5352 N N . LEU B 1 289 ? -28.172 -19.766 2.758 1 90.94 289 LEU B N 1
ATOM 5353 C CA . LEU B 1 289 ? -26.859 -19.641 2.133 1 90.94 289 LEU B CA 1
ATOM 5354 C C . LEU B 1 289 ? -25.75 -19.594 3.186 1 90.94 289 LEU B C 1
ATOM 5356 O O . LEU B 1 289 ? -24.797 -20.375 3.137 1 90.94 289 LEU B O 1
ATOM 5360 N N . PHE B 1 290 ? -25.859 -18.609 4.152 1 92.12 290 PHE B N 1
ATOM 5361 C CA . PHE B 1 290 ? -24.781 -18.406 5.125 1 92.12 290 PHE B CA 1
ATOM 5362 C C . PHE B 1 290 ? -25.266 -18.75 6.531 1 92.12 290 PHE B C 1
ATOM 5364 O O . PHE B 1 290 ? -24.656 -19.594 7.207 1 92.12 290 PHE B O 1
ATOM 5371 N N . GLY B 1 291 ? -26.312 -18.109 6.859 1 86.81 291 GLY B N 1
ATOM 5372 C CA . GLY B 1 291 ? -26.797 -18.219 8.227 1 86.81 291 GLY B CA 1
ATOM 5373 C C . GLY B 1 291 ? -28 -19.141 8.367 1 86.81 291 GLY B C 1
ATOM 5374 O O . GLY B 1 291 ? -28.172 -20.078 7.578 1 86.81 291 GLY B O 1
ATOM 5375 N N . GLY B 1 292 ? -28.719 -18.844 9.406 1 75.88 292 GLY B N 1
ATOM 5376 C CA . GLY B 1 292 ? -29.922 -19.609 9.719 1 75.88 292 GLY B CA 1
ATOM 5377 C C . GLY B 1 292 ? -29.672 -20.719 10.711 1 75.88 292 GLY B C 1
ATOM 5378 O O . GLY B 1 292 ? -28.547 -20.922 11.164 1 75.88 292 GLY B O 1
ATOM 5379 N N . GLU B 1 293 ? -30.688 -21.281 11.203 1 73.62 293 GLU B N 1
ATOM 5380 C CA . GLU B 1 293 ? -30.672 -22.297 12.25 1 73.62 293 GLU B CA 1
ATOM 5381 C C . GLU B 1 293 ? -29.859 -23.516 11.828 1 73.62 293 GLU B C 1
ATOM 5383 O O . GLU B 1 293 ? -29.234 -24.172 12.664 1 73.62 293 GLU B O 1
ATOM 5388 N N . ASN B 1 294 ? -29.703 -23.641 10.539 1 72.25 294 ASN B N 1
ATOM 5389 C CA . ASN B 1 294 ? -29.062 -24.859 10.07 1 72.25 294 ASN B CA 1
ATOM 5390 C C . ASN B 1 294 ? -27.75 -24.562 9.367 1 72.25 294 ASN B C 1
ATOM 5392 O O . ASN B 1 294 ? -27.25 -25.391 8.586 1 72.25 294 ASN B O 1
ATOM 5396 N N . SER B 1 295 ? -27.188 -23.359 9.789 1 77.44 295 SER B N 1
ATOM 5397 C CA . SER B 1 295 ? -25.969 -23 9.07 1 77.44 295 SER B CA 1
ATOM 5398 C C . SER B 1 295 ? -24.797 -23.875 9.508 1 77.44 295 SER B C 1
ATOM 5400 O O . SER B 1 295 ? -24.672 -24.219 10.688 1 77.44 295 SER B O 1
ATOM 5402 N N . LYS B 1 296 ? -24.016 -24.312 8.617 1 82.38 296 LYS B N 1
ATOM 5403 C CA . LYS B 1 296 ? -22.844 -25.125 8.898 1 82.38 296 LYS B CA 1
ATOM 5404 C C . LYS B 1 296 ? -21.562 -24.297 8.773 1 82.38 296 LYS B C 1
ATOM 5406 O O . LYS B 1 296 ? -20.453 -24.828 8.844 1 82.38 296 LYS B O 1
ATOM 5411 N N . LEU B 1 297 ? -21.719 -23.016 8.656 1 89.06 297 LEU B N 1
ATOM 5412 C CA . LEU B 1 297 ? -20.562 -22.156 8.43 1 89.06 297 LEU B CA 1
ATOM 5413 C C . LEU B 1 297 ? -20.172 -21.422 9.703 1 89.06 297 LEU B C 1
ATOM 5415 O O . LEU B 1 297 ? -20.062 -20.188 9.719 1 89.06 297 LEU B O 1
ATOM 5419 N N . GLU B 1 298 ? -19.812 -22.172 10.695 1 85.5 298 GLU B N 1
ATOM 5420 C CA . GLU B 1 298 ? -19.562 -21.641 12.031 1 85.5 298 GLU B CA 1
ATOM 5421 C C . GLU B 1 298 ? -18.219 -20.906 12.078 1 85.5 298 GLU B C 1
ATOM 5423 O O . GLU B 1 298 ? -17.969 -20.125 13 1 85.5 298 GLU B O 1
ATOM 5428 N N . PHE B 1 299 ? -17.422 -21.141 11.102 1 89.25 299 PHE B N 1
ATOM 5429 C CA . PHE B 1 299 ? -16.078 -20.578 11.164 1 89.25 299 PHE B CA 1
ATOM 5430 C C . PHE B 1 299 ? -15.945 -19.359 10.25 1 89.25 299 PHE B C 1
ATOM 5432 O O . PHE B 1 299 ? -14.875 -18.766 10.141 1 89.25 299 PHE B O 1
ATOM 5439 N N . LEU B 1 300 ? -17.031 -18.875 9.641 1 91.5 300 LEU B N 1
ATOM 5440 C CA . LEU B 1 300 ? -17 -17.75 8.711 1 91.5 300 LEU B CA 1
ATOM 5441 C C . LEU B 1 300 ? -16.594 -16.469 9.422 1 91.5 300 LEU B C 1
ATOM 5443 O O . LEU B 1 300 ? -17.172 -16.109 10.453 1 91.5 300 LEU B O 1
ATOM 5447 N N . VAL B 1 301 ? -15.609 -15.922 8.875 1 91.25 301 VAL B N 1
ATOM 5448 C CA . VAL B 1 301 ? -15.062 -14.711 9.484 1 91.25 301 VAL B CA 1
ATOM 5449 C C . VAL B 1 301 ? -15.453 -13.492 8.648 1 91.25 301 VAL B C 1
ATOM 5451 O O . VAL B 1 301 ? -15.789 -12.445 9.195 1 91.25 301 VAL B O 1
ATOM 5454 N N . SER B 1 302 ? -15.438 -13.617 7.371 1 93.62 302 SER B N 1
ATOM 5455 C CA . SER B 1 302 ? -15.695 -12.477 6.496 1 93.62 302 SER B CA 1
ATOM 5456 C C . SER B 1 302 ? -16.453 -12.906 5.242 1 93.62 302 SER B C 1
ATOM 5458 O O . SER B 1 302 ? -16.156 -13.953 4.66 1 93.62 302 SER B O 1
ATOM 5460 N N . ILE B 1 303 ? -17.422 -12.023 4.852 1 95.44 303 ILE B N 1
ATOM 5461 C CA . ILE B 1 303 ? -18.188 -12.203 3.625 1 95.44 303 ILE B CA 1
ATOM 5462 C C . ILE B 1 303 ? -18.172 -10.906 2.818 1 95.44 303 ILE B C 1
ATOM 5464 O O . ILE B 1 303 ? -18.531 -9.844 3.334 1 95.44 303 ILE B O 1
ATOM 5468 N N . ASP B 1 304 ? -17.75 -11.031 1.663 1 97.5 304 ASP B N 1
ATOM 5469 C CA . ASP B 1 304 ? -17.781 -9.867 0.78 1 97.5 304 ASP B CA 1
ATOM 5470 C C . ASP B 1 304 ? -18.859 -10.031 -0.302 1 97.5 304 ASP B C 1
ATOM 5472 O O . ASP B 1 304 ? -18.703 -10.859 -1.204 1 97.5 304 ASP B O 1
ATOM 5476 N N . LEU B 1 305 ? -19.891 -9.219 -0.196 1 97.38 305 LEU B N 1
ATOM 5477 C CA . LEU B 1 305 ? -21 -9.227 -1.144 1 97.38 305 LEU B CA 1
ATOM 5478 C C . LEU B 1 305 ? -21.172 -7.855 -1.791 1 97.38 305 LEU B C 1
ATOM 5480 O O . LEU B 1 305 ? -22.25 -7.52 -2.279 1 97.38 305 LEU B O 1
ATOM 5484 N N . GLY B 1 306 ? -20.094 -7.156 -1.732 1 96.25 306 GLY B N 1
ATOM 5485 C CA . GLY B 1 306 ? -20.156 -5.816 -2.297 1 96.25 306 GLY B CA 1
ATOM 5486 C C . GLY B 1 306 ? -20.344 -5.812 -3.803 1 96.25 306 GLY B C 1
ATOM 5487 O O . GLY B 1 306 ? -20 -6.789 -4.477 1 96.25 306 GLY B O 1
ATOM 5488 N N . GLN B 1 307 ? -20.891 -4.762 -4.363 1 97.31 307 GLN B N 1
ATOM 5489 C CA . GLN B 1 307 ? -21.031 -4.512 -5.793 1 97.31 307 GLN B CA 1
ATOM 5490 C C . GLN B 1 307 ? -21.828 -5.625 -6.473 1 97.31 307 GLN B C 1
ATOM 5492 O O . GLN B 1 307 ? -21.391 -6.172 -7.488 1 97.31 307 GLN B O 1
ATOM 5497 N N . ASN B 1 308 ? -22.891 -5.977 -5.875 1 98.06 308 ASN B N 1
ATOM 5498 C CA . ASN B 1 308 ? -23.906 -6.836 -6.477 1 98.06 308 ASN B CA 1
ATOM 5499 C C . ASN B 1 308 ? -25.203 -6.066 -6.758 1 98.06 308 ASN B C 1
ATOM 5501 O O . ASN B 1 308 ? -25.172 -4.855 -6.977 1 98.06 308 ASN B O 1
ATOM 5505 N N . GLN B 1 309 ? -26.312 -6.758 -6.988 1 97.69 309 GLN B N 1
ATOM 5506 C CA . GLN B 1 309 ? -27.625 -6.16 -7.188 1 97.69 309 GLN B CA 1
ATOM 5507 C C . GLN B 1 309 ? -28.625 -6.648 -6.133 1 97.69 309 GLN B C 1
ATOM 5509 O O . GLN B 1 309 ? -29.781 -6.918 -6.441 1 97.69 309 GLN B O 1
ATOM 5514 N N . ILE B 1 310 ? -28.078 -6.727 -4.965 1 97.06 310 ILE B N 1
ATOM 5515 C CA . ILE B 1 310 ? -28.875 -7.324 -3.908 1 97.06 310 ILE B CA 1
ATOM 5516 C C . ILE B 1 310 ? -30 -6.363 -3.504 1 97.06 310 ILE B C 1
ATOM 5518 O O . ILE B 1 310 ? -29.734 -5.23 -3.086 1 97.06 310 ILE B O 1
ATOM 5522 N N . GLU B 1 311 ? -31.172 -6.836 -3.617 1 95.12 311 GLU B N 1
ATOM 5523 C CA . GLU B 1 311 ? -32.344 -6.039 -3.285 1 95.12 311 GLU B CA 1
ATOM 5524 C C . GLU B 1 311 ? -32.969 -6.496 -1.968 1 95.12 311 GLU B C 1
ATOM 5526 O O . GLU B 1 311 ? -33.594 -5.699 -1.262 1 95.12 311 GLU B O 1
ATOM 5531 N N . LYS B 1 312 ? -32.812 -7.742 -1.78 1 93.94 312 LYS B N 1
ATOM 5532 C CA . LYS B 1 312 ? -33.469 -8.305 -0.605 1 93.94 312 LYS B CA 1
ATOM 5533 C C . LYS B 1 312 ? -32.562 -9.32 0.095 1 93.94 312 LYS B C 1
ATOM 5535 O O . LYS B 1 312 ? -31.859 -10.094 -0.561 1 93.94 312 LYS B O 1
ATOM 5540 N N . VAL B 1 313 ? -32.594 -9.266 1.402 1 92.69 313 VAL B N 1
ATOM 5541 C CA . VAL B 1 313 ? -31.922 -10.227 2.273 1 92.69 313 VAL B CA 1
ATOM 5542 C C . VAL B 1 313 ? -32.938 -10.859 3.217 1 92.69 313 VAL B C 1
ATOM 5544 O O . VAL B 1 313 ? -33.719 -10.156 3.865 1 92.69 313 VAL B O 1
ATOM 5547 N N . ASP B 1 314 ? -32.969 -12.18 3.25 1 92.75 314 ASP B N 1
ATOM 5548 C CA . ASP B 1 314 ? -33.938 -12.883 4.086 1 92.75 314 ASP B CA 1
ATOM 5549 C C . ASP B 1 314 ? -33.656 -12.633 5.57 1 92.75 314 ASP B C 1
ATOM 5551 O O . ASP B 1 314 ? -32.531 -12.305 5.953 1 92.75 314 ASP B O 1
ATOM 5555 N N . ASN B 1 315 ? -34.781 -12.852 6.266 1 90.25 315 ASN B N 1
ATOM 5556 C CA . ASN B 1 315 ? -34.625 -12.914 7.715 1 90.25 315 ASN B CA 1
ATOM 5557 C C . ASN B 1 315 ? -33.656 -14.008 8.133 1 90.25 315 ASN B C 1
ATOM 5559 O O . ASN B 1 315 ? -33.656 -15.094 7.551 1 90.25 315 ASN B O 1
ATOM 5563 N N . PHE B 1 316 ? -32.719 -13.656 8.945 1 90.06 316 PHE B N 1
ATOM 5564 C CA . PHE B 1 316 ? -31.75 -14.57 9.547 1 90.06 316 PHE B CA 1
ATOM 5565 C C . PHE B 1 316 ? -30.656 -14.953 8.547 1 90.06 316 PHE B C 1
ATOM 5567 O O . PHE B 1 316 ? -29.875 -15.867 8.797 1 90.06 316 PHE B O 1
ATOM 5574 N N . ALA B 1 317 ? -30.578 -14.242 7.465 1 91.44 317 ALA B N 1
ATOM 5575 C CA . ALA B 1 317 ? -29.656 -14.602 6.398 1 91.44 317 ALA B CA 1
ATOM 5576 C C . ALA B 1 317 ? -28.219 -14.633 6.91 1 91.44 317 ALA B C 1
ATOM 5578 O O . ALA B 1 317 ? -27.391 -15.406 6.418 1 91.44 317 ALA B O 1
ATOM 5579 N N . PHE B 1 318 ? -27.891 -13.805 7.871 1 89.31 318 PHE B N 1
ATOM 5580 C CA . PHE B 1 318 ? -26.547 -13.758 8.43 1 89.31 318 PHE B CA 1
ATOM 5581 C C . PHE B 1 318 ? -26.578 -14.031 9.93 1 89.31 318 PHE B C 1
ATOM 5583 O O . PHE B 1 318 ? -25.719 -13.547 10.664 1 89.31 318 PHE B O 1
ATOM 5590 N N . ALA B 1 319 ? -27.594 -14.711 10.391 1 86.06 319 ALA B N 1
ATOM 5591 C CA . ALA B 1 319 ? -27.75 -14.992 11.812 1 86.06 319 ALA B CA 1
ATOM 5592 C C . ALA B 1 319 ? -26.953 -16.219 12.227 1 86.06 319 ALA B C 1
ATOM 5594 O O . ALA B 1 319 ? -26.734 -17.125 11.422 1 86.06 319 ALA B O 1
ATOM 5595 N N . GLY B 1 320 ? -26.516 -16.234 13.406 1 83.38 320 GLY B N 1
ATOM 5596 C CA . GLY B 1 320 ? -25.906 -17.422 13.992 1 83.38 320 GLY B CA 1
ATOM 5597 C C . GLY B 1 320 ? -24.516 -17.688 13.469 1 83.38 320 GLY B C 1
ATOM 5598 O O . GLY B 1 320 ? -24.125 -18.828 13.258 1 83.38 320 GLY B O 1
ATOM 5599 N N . LEU B 1 321 ? -23.797 -16.703 13.102 1 87.75 321 LEU B N 1
ATOM 5600 C CA . LEU B 1 321 ? -22.406 -16.812 12.68 1 87.75 321 LEU B CA 1
ATOM 5601 C C . LEU B 1 321 ? -21.469 -16.219 13.734 1 87.75 321 LEU B C 1
ATOM 5603 O O . LEU B 1 321 ? -21.141 -15.031 13.672 1 87.75 321 LEU B O 1
ATOM 5607 N N . PRO B 1 322 ? -21.016 -16.984 14.664 1 81.44 322 PRO B N 1
ATOM 5608 C CA . PRO B 1 322 ? -20.359 -16.484 15.867 1 81.44 322 PRO B CA 1
ATOM 5609 C C . PRO B 1 322 ? -19 -15.852 15.578 1 81.44 322 PRO B C 1
ATOM 5611 O O . PRO B 1 322 ? -18.562 -14.961 16.312 1 81.44 322 PRO B O 1
ATOM 5614 N N . GLN B 1 323 ? -18.359 -16.328 14.508 1 85.12 323 GLN B N 1
ATOM 5615 C CA . GLN B 1 323 ? -17.016 -15.828 14.266 1 85.12 323 GLN B CA 1
ATOM 5616 C C . GLN B 1 323 ? -17.031 -14.695 13.242 1 85.12 323 GLN B C 1
ATOM 5618 O O . GLN B 1 323 ? -15.984 -14.117 12.93 1 85.12 323 GLN B O 1
ATOM 5623 N N . LEU B 1 324 ? -18.156 -14.328 12.703 1 86.19 324 LEU B N 1
ATOM 5624 C CA . LEU B 1 324 ? -18.281 -13.336 11.633 1 86.19 324 LEU B CA 1
ATOM 5625 C C . LEU B 1 324 ? -17.844 -11.961 12.125 1 86.19 324 LEU B C 1
ATOM 5627 O O . LEU B 1 324 ? -18.359 -11.469 13.133 1 86.19 324 LEU B O 1
ATOM 5631 N N . GLN B 1 325 ? -16.906 -11.43 11.422 1 82.56 325 GLN B N 1
ATOM 5632 C CA . GLN B 1 325 ? -16.359 -10.133 11.82 1 82.56 325 GLN B CA 1
ATOM 5633 C C . GLN B 1 325 ? -16.688 -9.062 10.781 1 82.56 325 GLN B C 1
ATOM 5635 O O . GLN B 1 325 ? -16.781 -7.879 11.117 1 82.56 325 GLN B O 1
ATOM 5640 N N . SER B 1 326 ? -16.875 -9.469 9.578 1 87.06 326 SER B N 1
ATOM 5641 C CA . SER B 1 326 ? -17.078 -8.477 8.523 1 87.06 326 SER B CA 1
ATOM 5642 C C . SER B 1 326 ? -18.062 -8.977 7.473 1 87.06 326 SER B C 1
ATOM 5644 O O . SER B 1 326 ? -17.953 -10.109 6.996 1 87.06 326 SER B O 1
ATOM 5646 N N . VAL B 1 327 ? -19.016 -8.117 7.191 1 89.38 327 VAL B N 1
ATOM 5647 C CA . VAL B 1 327 ? -19.922 -8.32 6.07 1 89.38 327 VAL B CA 1
ATOM 5648 C C . VAL B 1 327 ? -19.953 -7.07 5.195 1 89.38 327 VAL B C 1
ATOM 5650 O O . VAL B 1 327 ? -20.312 -5.984 5.664 1 89.38 327 VAL B O 1
ATOM 5653 N N . ASP B 1 328 ? -19.578 -7.27 4.031 1 92.25 328 ASP B N 1
ATOM 5654 C CA . ASP B 1 328 ? -19.609 -6.156 3.084 1 92.25 328 ASP B CA 1
ATOM 5655 C C . ASP B 1 328 ? -20.812 -6.281 2.146 1 92.25 328 ASP B C 1
ATOM 5657 O O . ASP B 1 328 ? -20.859 -7.184 1.309 1 92.25 328 ASP B O 1
ATOM 5661 N N . LEU B 1 329 ? -21.719 -5.371 2.32 1 92.25 329 LEU B N 1
ATOM 5662 C CA . LEU B 1 329 ? -22.891 -5.297 1.469 1 92.25 329 LEU B CA 1
ATOM 5663 C C . LEU B 1 329 ? -22.938 -3.973 0.711 1 92.25 329 LEU B C 1
ATOM 5665 O O . LEU B 1 329 ? -24.016 -3.475 0.38 1 92.25 329 LEU B O 1
ATOM 5669 N N . SER B 1 330 ? -21.766 -3.43 0.501 1 89.38 330 SER B N 1
ATOM 5670 C CA . SER B 1 330 ? -21.688 -2.107 -0.111 1 89.38 330 SER B CA 1
ATOM 5671 C C . SER B 1 330 ? -22.094 -2.152 -1.58 1 89.38 330 SER B C 1
ATOM 5673 O O . SER B 1 330 ? -21.906 -3.172 -2.25 1 89.38 330 SER B O 1
ATOM 5675 N N . TYR B 1 331 ? -22.719 -1.057 -2.135 1 90.69 331 TYR B N 1
ATOM 5676 C CA . TYR B 1 331 ? -23.078 -0.837 -3.529 1 90.69 331 TYR B CA 1
ATOM 5677 C C . TYR B 1 331 ? -24.031 -1.924 -4.016 1 90.69 331 TYR B C 1
ATOM 5679 O O . TYR B 1 331 ? -23.797 -2.561 -5.043 1 90.69 331 TYR B O 1
ATOM 5687 N N . ASN B 1 332 ? -25.047 -2.039 -3.191 1 93.88 332 ASN B N 1
ATOM 5688 C CA . ASN B 1 332 ? -26.188 -2.861 -3.545 1 93.88 332 ASN B CA 1
ATOM 5689 C C . ASN B 1 332 ? -27.484 -2.043 -3.576 1 93.88 332 ASN B C 1
ATOM 5691 O O . ASN B 1 332 ? -27.453 -0.839 -3.84 1 93.88 332 ASN B O 1
ATOM 5695 N N . GLN B 1 333 ? -28.641 -2.693 -3.588 1 92.12 333 GLN B N 1
ATOM 5696 C CA . GLN B 1 333 ? -29.922 -2.008 -3.658 1 92.12 333 GLN B CA 1
ATOM 5697 C C . GLN B 1 333 ? -30.766 -2.299 -2.422 1 92.12 333 GLN B C 1
ATOM 5699 O O . GLN B 1 333 ? -31.984 -2.48 -2.523 1 92.12 333 GLN B O 1
ATOM 5704 N N . LEU B 1 334 ? -30.047 -2.312 -1.36 1 88.44 334 LEU B N 1
ATOM 5705 C CA . LEU B 1 334 ? -30.734 -2.643 -0.115 1 88.44 334 LEU B CA 1
ATOM 5706 C C . LEU B 1 334 ? -31.422 -1.413 0.47 1 88.44 334 LEU B C 1
ATOM 5708 O O . LEU B 1 334 ? -30.812 -0.347 0.574 1 88.44 334 LEU B O 1
ATOM 5712 N N . GLU B 1 335 ? -32.688 -1.58 0.867 1 82.62 335 GLU B N 1
ATOM 5713 C CA . GLU B 1 335 ? -33.438 -0.482 1.458 1 82.62 335 GLU B CA 1
ATOM 5714 C C . GLU B 1 335 ? -33.625 -0.696 2.955 1 82.62 335 GLU B C 1
ATOM 5716 O O . GLU B 1 335 ? -33.719 0.267 3.721 1 82.62 335 GLU B O 1
ATOM 5721 N N . THR B 1 336 ? -33.812 -1.893 3.326 1 81.12 336 THR B N 1
ATOM 5722 C CA . THR B 1 336 ? -34.094 -2.232 4.715 1 81.12 336 THR B CA 1
ATOM 5723 C C . THR B 1 336 ? -33.594 -3.645 5.039 1 81.12 336 THR B C 1
ATOM 5725 O O . THR B 1 336 ? -33.219 -4.398 4.137 1 81.12 336 THR B O 1
ATOM 5728 N N . PHE B 1 337 ? -33.594 -3.912 6.316 1 80.75 337 PHE B N 1
ATOM 5729 C CA . PHE B 1 337 ? -33.312 -5.254 6.809 1 80.75 337 PHE B CA 1
ATOM 5730 C C . PHE B 1 337 ? -34.375 -5.711 7.793 1 80.75 337 PHE B C 1
ATOM 5732 O O . PHE B 1 337 ? -34.969 -4.895 8.492 1 80.75 337 PHE B O 1
ATOM 5739 N N . ASP B 1 338 ? -34.531 -7.07 7.73 1 82 338 ASP B N 1
ATOM 5740 C CA . ASP B 1 338 ? -35.281 -7.66 8.844 1 82 338 ASP B CA 1
ATOM 5741 C C . ASP B 1 338 ? -34.469 -7.586 10.141 1 82 338 ASP B C 1
ATOM 5743 O O . ASP B 1 338 ? -33.25 -7.746 10.125 1 82 338 ASP B O 1
ATOM 5747 N N . PRO B 1 339 ? -35.062 -7.359 11.289 1 77.12 339 PRO B N 1
ATOM 5748 C CA . PRO B 1 339 ? -34.375 -7.168 12.562 1 77.12 339 PRO B CA 1
ATOM 5749 C C . PRO B 1 339 ? -33.531 -8.367 12.953 1 77.12 339 PRO B C 1
ATOM 5751 O O . PRO B 1 339 ? -32.562 -8.219 13.695 1 77.12 339 PRO B O 1
ATOM 5754 N N . ASN B 1 340 ? -33.875 -9.586 12.406 1 82.38 340 ASN B N 1
ATOM 5755 C CA . ASN B 1 340 ? -33.156 -10.781 12.844 1 82.38 340 ASN B CA 1
ATOM 5756 C C . ASN B 1 340 ? -32.094 -11.18 11.844 1 82.38 340 ASN B C 1
ATOM 5758 O O . ASN B 1 340 ? -31.453 -12.227 11.992 1 82.38 340 ASN B O 1
ATOM 5762 N N . THR B 1 341 ? -31.906 -10.305 10.836 1 85.06 341 THR B N 1
ATOM 5763 C CA . THR B 1 341 ? -30.969 -10.617 9.773 1 85.06 341 THR B CA 1
ATOM 5764 C C . THR B 1 341 ? -29.594 -10.961 10.359 1 85.06 341 THR B C 1
ATOM 5766 O O . THR B 1 341 ? -28.922 -11.883 9.875 1 85.06 341 THR B O 1
ATOM 5769 N N . PHE B 1 342 ? -29.203 -10.258 11.477 1 81.75 342 PHE B N 1
ATOM 5770 C CA . PHE B 1 342 ? -27.875 -10.438 12.047 1 81.75 342 PHE B CA 1
ATOM 5771 C C . PHE B 1 342 ? -27.969 -10.953 13.477 1 81.75 342 PHE B C 1
ATOM 5773 O O . PHE B 1 342 ? -27.062 -10.734 14.281 1 81.75 342 PHE B O 1
ATOM 5780 N N . ARG B 1 343 ? -29.062 -11.555 13.773 1 80 343 ARG B N 1
ATOM 5781 C CA . ARG B 1 343 ? -29.266 -12.047 15.133 1 80 343 ARG B CA 1
ATOM 5782 C C . ARG B 1 343 ? -28.172 -13.039 15.523 1 80 343 ARG B C 1
ATOM 5784 O O . ARG B 1 343 ? -27.906 -14 14.797 1 80 343 ARG B O 1
ATOM 5791 N N . GLY B 1 344 ? -27.5 -12.758 16.625 1 75.62 344 GLY B N 1
ATOM 5792 C CA . GLY B 1 344 ? -26.484 -13.68 17.109 1 75.62 344 GLY B CA 1
ATOM 5793 C C . GLY B 1 344 ? -25.141 -13.531 16.406 1 75.62 344 GLY B C 1
ATOM 5794 O O . GLY B 1 344 ? -24.266 -14.375 16.547 1 75.62 344 GLY B O 1
ATOM 5795 N N . THR B 1 345 ? -25.125 -12.633 15.531 1 75.06 345 THR B N 1
ATOM 5796 C CA . THR B 1 345 ? -23.891 -12.32 14.812 1 75.06 345 THR B CA 1
ATOM 5797 C C . THR B 1 345 ? -23.312 -11 15.305 1 75.06 345 THR B C 1
ATOM 5799 O O . THR B 1 345 ? -24.016 -10.164 15.859 1 75.06 345 THR B O 1
ATOM 5802 N N . PHE B 1 346 ? -22.047 -10.734 15.125 1 63.91 346 PHE B N 1
ATOM 5803 C CA . PHE B 1 346 ? -21.328 -9.547 15.562 1 63.91 346 PHE B CA 1
ATOM 5804 C C . PHE B 1 346 ? -21.375 -9.398 17.078 1 63.91 346 PHE B C 1
ATOM 5806 O O . PHE B 1 346 ? -21.469 -8.289 17.594 1 63.91 346 PHE B O 1
ATOM 5813 N N . LEU B 1 347 ? -21.734 -10.5 17.688 1 56.28 347 LEU B N 1
ATOM 5814 C CA . LEU B 1 347 ? -21.844 -10.445 19.141 1 56.28 347 LEU B CA 1
ATOM 5815 C C . LEU B 1 347 ? -20.531 -10.023 19.781 1 56.28 347 LEU B C 1
ATOM 5817 O O . LEU B 1 347 ? -19.453 -10.344 19.266 1 56.28 347 LEU B O 1
ATOM 5821 N N . GLN B 1 348 ? -20.438 -8.75 20.125 1 50.12 348 GLN B N 1
ATOM 5822 C CA . GLN B 1 348 ? -19.344 -8.07 20.828 1 50.12 348 GLN B CA 1
ATOM 5823 C C . GLN B 1 348 ? -18.578 -9.039 21.719 1 50.12 348 GLN B C 1
ATOM 5825 O O . GLN B 1 348 ? -19.156 -9.688 22.594 1 50.12 348 GLN B O 1
ATOM 5830 N N . SER B 1 349 ? -17.781 -9.898 21.125 1 47.03 349 SER B N 1
ATOM 5831 C CA . SER B 1 349 ? -16.969 -10.43 22.203 1 47.03 349 SER B CA 1
ATOM 5832 C C . SER B 1 349 ? -16.344 -9.312 23.047 1 47.03 349 SER B C 1
ATOM 5834 O O . SER B 1 349 ? -16.109 -8.219 22.531 1 47.03 349 SER B O 1
ATOM 5836 N N . GLU B 1 350 ? -16.641 -9.211 24.281 1 45.16 350 GLU B N 1
ATOM 5837 C CA . GLU B 1 350 ? -16.031 -8.281 25.25 1 45.16 350 GLU B CA 1
ATOM 5838 C C . GLU B 1 350 ? -14.641 -7.852 24.781 1 45.16 350 GLU B C 1
ATOM 5840 O O . GLU B 1 350 ? -14.219 -6.727 25.047 1 45.16 350 GLU B O 1
ATOM 5845 N N . ASN B 1 351 ? -13.75 -8.742 24.516 1 45.59 351 ASN B N 1
ATOM 5846 C CA . ASN B 1 351 ? -12.352 -8.469 24.203 1 45.59 351 ASN B CA 1
ATOM 5847 C C . ASN B 1 351 ? -12.203 -7.812 22.828 1 45.59 351 ASN B C 1
ATOM 5849 O O . ASN B 1 351 ? -12.031 -8.508 21.828 1 45.59 351 ASN B O 1
ATOM 5853 N N . THR B 1 352 ? -12.977 -6.887 22.516 1 45.12 352 THR B N 1
ATOM 5854 C CA . THR B 1 352 ? -13.508 -6.258 21.312 1 45.12 352 THR B CA 1
ATOM 5855 C C . THR B 1 352 ? -12.375 -5.734 20.438 1 45.12 352 THR B C 1
ATOM 5857 O O . THR B 1 352 ? -12.336 -4.547 20.109 1 45.12 352 THR B O 1
ATOM 5860 N N . ALA B 1 353 ? -11.258 -6.09 20.641 1 46.38 353 ALA B N 1
ATOM 5861 C CA . ALA B 1 353 ? -10.289 -5.48 19.734 1 46.38 353 ALA B CA 1
ATOM 5862 C C . ALA B 1 353 ? -10.703 -5.695 18.281 1 46.38 353 ALA B C 1
ATOM 5864 O O . ALA B 1 353 ? -10.211 -5 17.375 1 46.38 353 ALA B O 1
ATOM 5865 N N . ASN B 1 354 ? -11.492 -6.742 18.047 1 52.16 354 ASN B N 1
ATOM 5866 C CA . ASN B 1 354 ? -11.766 -7.078 16.656 1 52.16 354 ASN B CA 1
ATOM 5867 C C . ASN B 1 354 ? -12.977 -6.312 16.125 1 52.16 354 ASN B C 1
ATOM 5869 O O . ASN B 1 354 ? -14.07 -6.422 16.656 1 52.16 354 ASN B O 1
ATOM 5873 N N . VAL B 1 355 ? -12.719 -5.301 15.398 1 53.56 355 VAL B N 1
ATOM 5874 C CA . VAL B 1 355 ? -13.695 -4.371 14.844 1 53.56 355 VAL B CA 1
ATOM 5875 C C . VAL B 1 355 ? -14.641 -5.125 13.914 1 53.56 355 VAL B C 1
ATOM 5877 O O . VAL B 1 355 ? -14.203 -5.852 13.016 1 53.56 355 VAL B O 1
ATOM 5880 N N . GLN B 1 356 ? -15.883 -5.438 14.391 1 69.69 356 GLN B N 1
ATOM 5881 C CA . GLN B 1 356 ? -16.953 -5.969 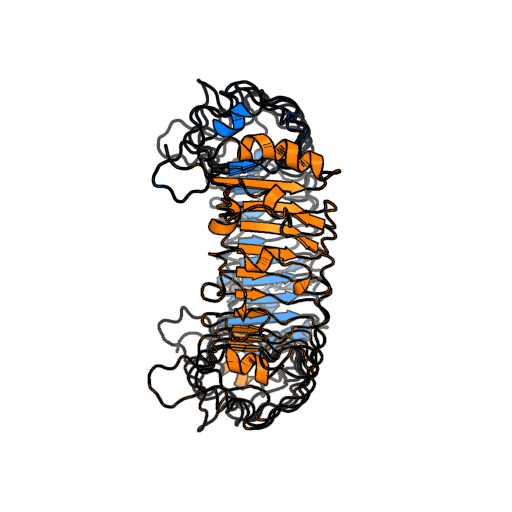13.547 1 69.69 356 GLN B CA 1
ATOM 5882 C C . GLN B 1 356 ? -17.438 -4.914 12.562 1 69.69 356 GLN B C 1
ATOM 5884 O O . GLN B 1 356 ? -17.75 -3.787 12.945 1 69.69 356 GLN B O 1
ATOM 5889 N N . ILE B 1 357 ? -17.375 -5.188 11.297 1 74.56 357 ILE B N 1
ATOM 5890 C CA . ILE B 1 357 ? -17.656 -4.195 10.266 1 74.56 357 ILE B CA 1
ATOM 5891 C C . ILE B 1 357 ? -18.828 -4.672 9.406 1 74.56 357 ILE B C 1
ATOM 5893 O O . ILE B 1 357 ? -18.812 -5.793 8.891 1 74.56 357 ILE B O 1
ATOM 5897 N N . LEU B 1 358 ? -19.891 -3.939 9.438 1 81.44 358 LEU B N 1
ATOM 5898 C CA . LEU B 1 358 ? -20.969 -4.051 8.453 1 81.44 358 LEU B CA 1
ATOM 5899 C C . LEU B 1 358 ? -20.953 -2.855 7.504 1 81.44 358 LEU B C 1
ATOM 5901 O O . LEU B 1 358 ? -21.188 -1.721 7.926 1 81.44 358 LEU B O 1
ATOM 5905 N N . ASP B 1 359 ? -20.688 -3.084 6.285 1 82.81 359 ASP B N 1
ATOM 5906 C CA . ASP B 1 359 ? -20.578 -1.997 5.316 1 82.81 359 ASP B CA 1
ATOM 5907 C C . ASP B 1 359 ? -21.828 -1.931 4.434 1 82.81 359 ASP B C 1
ATOM 5909 O O . ASP B 1 359 ? -22.094 -2.846 3.65 1 82.81 359 ASP B O 1
ATOM 5913 N N . LEU B 1 360 ? -22.484 -0.85 4.547 1 83.75 360 LEU B N 1
ATOM 5914 C CA . LEU B 1 360 ? -23.719 -0.658 3.797 1 83.75 360 LEU B CA 1
ATOM 5915 C C . LEU B 1 360 ? -23.609 0.549 2.871 1 83.75 360 LEU B C 1
ATOM 5917 O O . LEU B 1 360 ? -24.625 1.062 2.389 1 83.75 360 LEU B O 1
ATOM 5921 N N . THR B 1 361 ? -22.391 0.878 2.592 1 79.31 361 THR B N 1
ATOM 5922 C CA . THR B 1 361 ? -22.141 2.068 1.783 1 79.31 361 THR B CA 1
ATOM 5923 C C . THR B 1 361 ? -22.75 1.905 0.39 1 79.31 361 THR B C 1
ATOM 5925 O O . THR B 1 361 ? -22.641 0.835 -0.214 1 79.31 361 THR B O 1
ATOM 5928 N N . GLY B 1 362 ? -23.438 2.959 -0.113 1 80.38 362 GLY B N 1
ATOM 5929 C CA . GLY B 1 362 ? -23.922 2.975 -1.484 1 80.38 362 GLY B CA 1
ATOM 5930 C C . GLY B 1 362 ? -25.25 2.262 -1.655 1 80.38 362 GLY B C 1
ATOM 5931 O O . GLY B 1 362 ? -25.641 1.92 -2.773 1 80.38 362 GLY B O 1
ATOM 5932 N N . ASN B 1 363 ? -25.891 1.937 -0.572 1 83.56 363 ASN B N 1
ATOM 5933 C CA . ASN B 1 363 ? -27.234 1.372 -0.63 1 83.56 363 ASN B CA 1
ATOM 5934 C C . ASN B 1 363 ? -28.312 2.447 -0.443 1 83.56 363 ASN B C 1
ATOM 5936 O O . ASN B 1 363 ? -28.078 3.449 0.236 1 83.56 363 ASN B O 1
ATOM 5940 N N . PRO B 1 364 ? -29.469 2.318 -1.176 1 80.06 364 PRO B N 1
ATOM 5941 C CA . PRO B 1 364 ? -30.562 3.266 -0.954 1 80.06 364 PRO B CA 1
ATOM 5942 C C . PRO B 1 364 ? -31.344 2.969 0.318 1 80.06 364 PRO B C 1
ATOM 5944 O O . PRO B 1 364 ? -32.562 2.703 0.255 1 80.06 364 PRO B O 1
ATOM 5947 N N . ILE B 1 365 ? -30.656 3.098 1.4 1 76.31 365 ILE B N 1
ATOM 5948 C CA . ILE B 1 365 ? -31.266 2.773 2.689 1 76.31 365 ILE B CA 1
ATOM 5949 C C . ILE B 1 365 ? -32.375 3.76 2.996 1 76.31 365 ILE B C 1
ATOM 5951 O O . ILE B 1 365 ? -32.219 4.969 2.826 1 76.31 365 ILE B O 1
ATOM 5955 N N . ASN B 1 366 ? -33.562 3.156 3.242 1 69.94 366 ASN B N 1
ATOM 5956 C CA . ASN B 1 366 ? -34.719 3.975 3.631 1 69.94 366 ASN B CA 1
ATOM 5957 C C . ASN B 1 366 ? -34.562 4.527 5.047 1 69.94 366 ASN B C 1
ATOM 5959 O O . ASN B 1 366 ? -34.594 3.773 6.02 1 69.94 366 ASN B O 1
ATOM 5963 N N . CYS B 1 367 ? -34.312 5.828 5.109 1 62.97 367 CYS B N 1
ATOM 5964 C CA . CYS B 1 367 ? -34 6.449 6.391 1 62.97 367 CYS B CA 1
ATOM 5965 C C . CYS B 1 367 ? -35.219 7.121 6.98 1 62.97 367 CYS B C 1
ATOM 5967 O O . CYS B 1 367 ? -35.125 8.023 7.809 1 62.97 367 CYS B O 1
ATOM 5969 N N . SER B 1 368 ? -36.438 6.652 6.527 1 64.31 368 SER B N 1
ATOM 5970 C CA . SER B 1 368 ? -37.594 7.199 7.199 1 64.31 368 SER B CA 1
ATOM 5971 C C . SER B 1 368 ? -37.625 6.828 8.68 1 64.31 368 SER B C 1
ATOM 5973 O O . SER B 1 368 ? -37.188 5.738 9.055 1 64.31 368 SER B O 1
ATOM 5975 N N . PRO B 1 369 ? -37.75 7.828 9.586 1 60.5 369 PRO B N 1
ATOM 5976 C CA . PRO B 1 369 ? -37.688 7.641 11.039 1 60.5 369 PRO B CA 1
ATOM 5977 C C . PRO B 1 369 ? -38.344 6.336 11.492 1 60.5 369 PRO B C 1
ATOM 5979 O O . PRO B 1 369 ? -37.844 5.695 12.43 1 60.5 369 PRO B O 1
ATOM 5982 N N . ASN B 1 370 ? -39.375 5.887 10.812 1 60.16 370 ASN B N 1
ATOM 5983 C CA . ASN B 1 370 ? -40.094 4.703 11.273 1 60.16 370 ASN B CA 1
ATOM 5984 C C . ASN B 1 370 ? -39.469 3.42 10.75 1 60.16 370 ASN B C 1
ATOM 5986 O O . ASN B 1 370 ? -39.875 2.32 11.125 1 60.16 370 ASN B O 1
ATOM 5990 N N . ARG B 1 371 ? -38.312 3.678 9.992 1 64.44 371 ARG B N 1
ATOM 5991 C CA . ARG B 1 371 ? -37.781 2.475 9.359 1 64.44 371 ARG B CA 1
ATOM 5992 C C . ARG B 1 371 ? -36.281 2.342 9.617 1 64.44 371 ARG B C 1
ATOM 5994 O O . ARG B 1 371 ? -35.594 1.662 8.867 1 64.44 371 ARG B O 1
ATOM 6001 N N . THR B 1 372 ? -35.781 3.123 10.594 1 66.44 372 THR B N 1
ATOM 6002 C CA . THR B 1 372 ? -34.344 3.084 10.82 1 66.44 372 THR B CA 1
ATOM 6003 C C . THR B 1 372 ? -34.031 2.275 12.07 1 66.44 372 THR B C 1
ATOM 6005 O O . THR B 1 372 ? -32.844 2.141 12.445 1 66.44 372 THR B O 1
ATOM 6008 N N . ASP B 1 373 ? -35.031 1.74 12.672 1 70.12 373 ASP B N 1
ATOM 6009 C CA . ASP B 1 373 ? -34.844 1.066 13.953 1 70.12 373 ASP B CA 1
ATOM 6010 C C . ASP B 1 373 ? -33.844 -0.095 13.812 1 70.12 373 ASP B C 1
ATOM 6012 O O . ASP B 1 373 ? -33.094 -0.401 14.742 1 70.12 373 ASP B O 1
ATOM 6016 N N . TRP B 1 374 ? -33.906 -0.567 12.633 1 69.75 374 TRP B N 1
ATOM 6017 C CA . TRP B 1 374 ? -33.031 -1.733 12.422 1 69.75 374 TRP B CA 1
ATOM 6018 C C . TRP B 1 374 ? -31.578 -1.35 12.5 1 69.75 374 TRP B C 1
ATOM 6020 O O . TRP B 1 374 ? -30.734 -2.16 12.898 1 69.75 374 TRP B O 1
ATOM 6030 N N . ILE B 1 375 ? -31.297 -0.151 12.242 1 69.75 375 ILE B N 1
ATOM 6031 C CA . ILE B 1 375 ? -29.906 0.319 12.25 1 69.75 375 ILE B CA 1
ATOM 6032 C C . ILE B 1 375 ? -29.359 0.285 13.672 1 69.75 375 ILE B C 1
ATOM 6034 O O . ILE B 1 375 ? -28.203 -0.094 13.891 1 69.75 375 ILE B O 1
ATOM 6038 N N . PHE B 1 376 ? -30.234 0.572 14.531 1 71.38 376 PHE B N 1
ATOM 6039 C CA . PHE B 1 376 ? -29.781 0.715 15.914 1 71.38 376 PHE B CA 1
ATOM 6040 C C . PHE B 1 376 ? -29.781 -0.635 16.625 1 71.38 376 PHE B C 1
ATOM 6042 O O . PHE B 1 376 ? -29.25 -0.755 17.734 1 71.38 376 PHE B O 1
ATOM 6049 N N . SER B 1 377 ? -30.359 -1.586 15.805 1 66.44 377 SER B N 1
ATOM 6050 C CA . SER B 1 377 ? -30.312 -2.939 16.344 1 66.44 377 SER B CA 1
ATOM 6051 C C . SER B 1 377 ? -28.984 -3.613 16.031 1 66.44 377 SER B C 1
ATOM 6053 O O . SER B 1 377 ? -28.672 -4.676 16.578 1 66.44 377 SER B O 1
ATOM 6055 N N . LEU B 1 378 ? -28.328 -2.898 15.086 1 63.97 378 LEU B N 1
ATOM 6056 C CA . LEU B 1 378 ? -27.047 -3.475 14.672 1 63.97 378 LEU B CA 1
ATOM 6057 C C . LEU B 1 378 ? -26 -3.307 15.758 1 63.97 378 LEU B C 1
ATOM 6059 O O . LEU B 1 378 ? -26.016 -2.324 16.5 1 63.97 378 LEU B O 1
ATOM 6063 N N . ARG B 1 379 ? -25.359 -4.371 16.078 1 60.25 379 ARG B N 1
ATOM 6064 C CA . ARG B 1 379 ? -24.281 -4.34 17.062 1 60.25 379 ARG B CA 1
ATOM 6065 C C . ARG B 1 379 ? -22.922 -4.266 16.375 1 60.25 379 ARG B C 1
ATOM 6067 O O . ARG B 1 379 ? -22.766 -4.691 15.234 1 60.25 379 ARG B O 1
ATOM 6074 N N . GLY B 1 380 ? -21.922 -3.596 16.938 1 59.91 380 GLY B N 1
ATOM 6075 C CA . GLY B 1 380 ? -20.578 -3.461 16.406 1 59.91 380 GLY B CA 1
ATOM 6076 C C . GLY B 1 380 ? -20.359 -2.162 15.656 1 59.91 380 GLY B C 1
ATOM 6077 O O . GLY B 1 380 ? -21.188 -1.256 15.719 1 59.91 380 GLY B O 1
ATOM 6078 N N . LYS B 1 381 ? -19.172 -1.919 15.094 1 61.88 381 LYS B N 1
ATOM 6079 C CA . LYS B 1 381 ? -18.844 -0.757 14.273 1 61.88 381 LYS B CA 1
ATOM 6080 C C . LYS B 1 381 ? -19.516 -0.851 12.898 1 61.88 381 LYS B C 1
ATOM 6082 O O . LYS B 1 381 ? -19.203 -1.751 12.117 1 61.88 381 LYS B O 1
ATOM 6087 N N . VAL B 1 382 ? -20.656 -0.273 12.75 1 64.5 382 VAL B N 1
ATOM 6088 C CA . VAL B 1 382 ? -21.438 -0.292 11.523 1 64.5 382 VAL B CA 1
ATOM 6089 C C . VAL B 1 382 ? -21.094 0.932 10.672 1 64.5 382 VAL B C 1
ATOM 6091 O O . VAL B 1 382 ? -21.109 2.061 11.172 1 64.5 382 VAL B O 1
ATOM 6094 N N . ARG B 1 383 ? -20.5 0.652 9.547 1 65.06 383 ARG B N 1
ATOM 6095 C CA . ARG B 1 383 ? -20.297 1.73 8.586 1 65.06 383 ARG B CA 1
ATOM 6096 C C . ARG B 1 383 ? -21.5 1.879 7.66 1 65.06 383 ARG B C 1
ATOM 6098 O O . ARG B 1 383 ? -21.859 0.934 6.961 1 65.06 383 ARG B O 1
ATOM 6105 N N . ILE B 1 384 ? -22.219 2.773 7.844 1 60.47 384 ILE B N 1
ATOM 6106 C CA . ILE B 1 384 ? -23.391 3.029 7.016 1 60.47 384 ILE B CA 1
ATOM 6107 C C . ILE B 1 384 ? -23.094 4.176 6.051 1 60.47 384 ILE B C 1
ATOM 6109 O O . ILE B 1 384 ? -22.641 5.242 6.465 1 60.47 384 ILE B O 1
ATOM 6113 N N . LEU B 1 385 ? -22.688 3.92 4.766 1 54.53 385 LEU B N 1
ATOM 6114 C CA . LEU B 1 385 ? -22.5 4.945 3.744 1 54.53 385 LEU B CA 1
ATOM 6115 C C . LEU B 1 385 ? -23.797 5.203 2.979 1 54.53 385 LEU B C 1
ATOM 6117 O O . LEU B 1 385 ? -24.375 4.277 2.412 1 54.53 385 LEU B O 1
ATOM 6121 N N . GLY B 1 386 ? -24.719 5.973 3.139 1 51.88 386 GLY B N 1
ATOM 6122 C CA . GLY B 1 386 ? -25.922 6.145 2.357 1 51.88 386 GLY B CA 1
ATOM 6123 C C . GLY B 1 386 ? -25.812 7.25 1.323 1 51.88 386 GLY B C 1
ATOM 6124 O O . GLY B 1 386 ? -25.062 8.203 1.505 1 51.88 386 GLY B O 1
ATOM 6125 N N . ARG B 1 387 ? -25.734 6.988 -0.068 1 47.88 387 ARG B N 1
ATOM 6126 C CA . ARG B 1 387 ? -26.078 7.992 -1.068 1 47.88 387 ARG B CA 1
ATOM 6127 C C . ARG B 1 387 ? -27.406 8.672 -0.728 1 47.88 387 ARG B C 1
ATOM 6129 O O . ARG B 1 387 ? -28.438 8 -0.601 1 47.88 387 ARG B O 1
ATOM 6136 N N . PHE B 1 388 ? -27.375 9.617 0.141 1 41.88 388 PHE B N 1
ATOM 6137 C CA . PHE B 1 388 ? -28.656 10.273 0.353 1 41.88 388 PHE B CA 1
ATOM 6138 C C . PHE B 1 388 ? -28.828 11.461 -0.591 1 41.88 388 PHE B C 1
ATOM 6140 O O . PHE B 1 388 ? -27.844 12.117 -0.95 1 41.88 388 PHE B O 1
#

Organism: Meloidogyne incognita (NCBI:txid6306)

Radius of gyration: 32.12 Å; Cα contacts (8 Å, |Δi|>4): 2218; chains: 2; bounding box: 81×76×55 Å

Solvent-accessible surface area (backbone atoms only — not comparable to full-atom values): 34963 Å² total; per-residue (Å²): 127,81,78,41,37,30,35,37,36,40,40,59,18,78,55,57,65,47,45,50,53,54,44,44,63,56,47,72,36,77,82,49,39,28,53,27,40,36,43,29,57,28,74,38,46,66,39,48,53,71,81,51,17,59,33,42,30,29,28,43,35,41,30,45,17,54,30,39,31,32,33,60,85,70,76,85,66,77,82,70,70,71,79,27,43,22,38,61,40,26,30,32,42,35,46,28,44,31,48,29,44,44,70,81,46,27,59,38,67,32,58,26,49,43,27,29,32,44,31,48,26,37,27,48,30,42,53,37,50,65,44,58,39,53,63,26,57,14,20,75,48,24,29,34,44,30,51,21,36,29,51,32,31,32,82,32,40,29,56,39,23,46,33,54,35,64,45,27,28,34,42,35,45,24,38,29,52,22,50,39,69,42,30,60,19,55,40,60,31,25,89,32,26,26,33,43,33,44,25,42,29,51,27,45,63,65,46,70,66,45,47,42,54,28,42,43,23,30,35,43,35,44,22,41,20,42,29,38,55,40,47,62,52,37,42,52,37,36,35,58,55,85,57,93,76,62,50,37,41,28,33,41,33,50,24,40,22,46,30,47,46,80,40,52,37,50,54,48,43,35,54,26,24,36,40,33,43,28,44,25,47,32,36,67,44,52,28,66,51,55,9,28,97,79,42,46,36,55,44,25,28,36,40,32,47,23,42,28,48,29,49,48,58,34,64,20,20,48,8,59,21,72,48,31,32,35,40,32,46,22,40,25,49,34,37,70,68,46,78,44,20,46,40,64,23,32,62,60,56,89,79,59,89,66,71,26,38,41,34,37,28,50,11,59,54,45,57,52,77,90,53,41,60,48,64,72,66,52,55,36,40,37,33,46,22,37,39,69,128,80,78,38,34,32,32,39,37,38,40,61,18,82,55,56,64,50,44,50,53,55,44,42,62,56,47,73,36,76,81,46,35,28,51,27,39,36,44,29,58,28,74,38,46,66,41,48,53,70,81,51,18,58,32,41,29,30,27,42,35,39,30,44,17,52,29,38,31,31,33,61,83,68,76,86,66,77,80,72,69,70,79,27,42,22,37,62,40,24,30,33,42,35,44,28,45,31,46,30,44,44,71,80,46,26,58,38,66,32,60,25,48,43,27,30,33,43,31,48,27,37,27,47,31,41,54,38,50,65,44,59,40,52,63,27,57,15,21,75,47,24,28,34,43,32,52,20,37,27,50,32,30,33,82,31,41,28,56,41,23,47,33,55,33,65,45,27,27,34,42,35,47,23,39,28,52,23,50,40,70,43,29,59,19,54,42,59,32,26,87,32,26,26,32,43,32,44,26,40,29,49,27,43,62,63,46,70,66,44,48,41,52,28,41,44,23,32,36,42,33,44,23,40,23,44,28,38,52,41,48,62,52,36,43,52,39,37,34,61,56,87,57,92,78,64,51,37,40,29,34,40,33,49,24,40,17,50,30,47,46,80,39,53,38,51,54,48,43,36,53,26,24,37,40,34,44,27,44,25,47,33,36,68,44,52,29,66,51,54,9,28,96,80,42,46,38,55,45,26,29,35,41,33,46,23,42,26,49,30,49,47,59,35,63,20,20,49,8,60,22,70,48,32,32,36,40,32,46,22,40,26,47,34,40,72,69,48,81,44,20,47,40,65,24,35,62,74,53,85,82,53,78,69,73,24,38,39,32,36,30,50,12,60,55,46,53,49,78,92,54,38,62,47,63,75,67,51,61,38,39,34,33,45,19,36,57,60

Foldseek 3Di:
DPAEEDEEEAEPPPAVVSVLVVCVVQLVDQSHAYAEYAYEPHADQEAECVSCQSHQYAAYEYYHHQHAAYDHPPPPDDDCPSNRSHLARHQHYYHEQHAHADVVRRCVQQRRQRHAEYAPYNYAHAAQDACNLVSRNNLARHAYYHHENYAYELVRYDLRRSPSNAAHAYYHHENYAYQAHVASNVLNNQNHYAEYAHEQYAHQEQDASSHAARQNHAYYHHANYQHAEAEACSCLRPDPPPDDDGRGHAYYEHDNHAYAYYYLHCQNRLQHAYYHHEQYAHAEQELSHAFDPPHSNQNHAEYEHHNYAHAYYDAGSQDDRQNHQEYEHAQYAYAADDLRVHHNHPPPPVDDPRAREYEHANYNHNVDVVGCVSVVSDDGNYDYRYPD/DPAEEDEEEAEPPPAVVSVLVVCVVQLVDLSHAYAEYAYEPHADQEAECVSCQSHQYAAYEYYHHQHAAYDHPPDPDDDCPSNRSHLARHQHYYHAQHAHADVVRRCVQQRRQRHAEYAPYNYAHAAQDACNLVSRNNLARHAYYHHEHYAYELVRYDLRRSPSNAAHAYYHHENYAYQAHVASNVLNNQNHYAEYAHEQYAHQEQDASSHAARQNHAYYHHANYQHAEAEACSCLRPPPPPDPDGRGHAEYEHDNRAYAYYYLHCQNRLQHAYYHHEQYAHAEQELSHAFDPPHSNQNHAEYEHHNYAHAYYDAGSQDDRQNHQEYEHAQYAYAADDLRVHHNHPPCPVVNPRAREYHHANYQHNVDVVGCVSVVSDDGDYHHHHPD

InterPro domains:
  IPR001611 Leucine-rich repeat [PF00560] (114-134)
  IPR001611 Leucine-rich repeat [PF13516] (247-260)
  IPR001611 Leucine-rich repeat [PF13855] (168-227)
  IPR001611 Leucine-rich repeat [PF13855] (300-364)
  IPR001611 Leucine-rich repeat [PS51450] (114-135)
  IPR003591 Leucine-rich repeat, typical subtype [SM00369] (112-135)
  IPR003591 Leucine-rich repeat, typical subtype [SM00369] (140-164)
  IPR003591 Leucine-rich repeat, typical subtype [SM00369] (165-188)
  IPR003591 Leucine-rich repeat, typical subtype [SM00369] (214-237)
  IPR003591 Leucine-rich repeat, typical subtype [SM00369] (269-292)
  IPR003591 Leucine-rich repeat, typical subtype [SM00369] (297-320)
  IPR003591 Leucine-rich repeat, typical subtype [SM00369] (321-344)
  IPR032675 Leucine-rich repeat domain superfamily [G3DSA:3.80.10.10] (17-243)
  IPR032675 Leucine-rich repeat domain superfamily [G3DSA:3.80.10.10] (244-295)
  IPR032675 Leucine-rich repeat domain superfamily [G3DSA:3.80.10.10] (296-383)
  IPR050328 Multifunctional Developmental and Immune Receptor [PTHR24373] (50-241)

Nearest PDB structures (foldseek):
  5o0p-assembly2_B  TM=7.306E-01  e=8.384E-08  Mus musculus
  5o0n-assembly1_A  TM=7.211E-01  e=7.990E-08  Mus musculus
  6qxp-assembly1_A  TM=7.036E-01  e=2.464E-05  Arabidopsis
  4xsq-assembly1_A  TM=8.740E-01  e=2.090E-02  Branchiostoma floridae
  6qxp-assembly5_E  TM=5.483E-01  e=3.485E-04  Arabidopsis

pLDDT: mean 85.76, std 15.66, range [31.33, 98.88]

Sequence (776 aa):
MGIKGFGIICSEGQPFEQILDFLQPFMERPNIKIEFLRIENTPIPELSVDTLASLPIRHLILRNNTLSHFKVLSSSSTEFSITSTLIDNVEQLEIQNNEIENILDCPALTLFTNLQSLSLAGNKITEILDNTFAYFNSRKMLQQLDLSENLLSDTSINSKAFLGLEFLQKLFLDKNQLNKLPTKAIAKLSDSLQELFASANQIDSLEPGDIPPLPRLKSLGLDVNQISQLNSNIFTSIPSLCISFANSLLRLDLSHCKINYLNNCFSPISRLQFINLRGNKIKFISNELFGGENSKLEFLVSIDLGQNQIEKVDNFAFAGLPQLQSVDLSYNQLETFDPNTFRGTFLQSENTANVQILDLTGNPINCSPNRTDWIFSLRGKVRILGRFMGIKGFGIICSEGQPFEQILDFLQPFMERPNIKIEFLRIENTPIPELSVDTLASLPIRHLILRNNTLSHFKVLSSSSTEFSITSTLIDNVEQLEIQNNEIENILDCPALTLFTNLQSLSLAGNKITEILDNTFAYFNSRKMLQQLDLSENLLSDTSINSKAFLGLEFLQKLFLDKNQLNKLPTKAIAKLSDSLQELFASANQIDSLEPGDIPPLPRLKSLGLDVNQISQLNSNIFTSIPSLCISFANSLLRLDLSHCKINYLNNCFSPISRLQFINLRGNKIKFISNELFGGENSKLEFLVSIDLGQNQIEKVDNFAFAGLPQLQSVDLSYNQLETFDPNTFRGTFLQSENTANVQILDLTGNPINCSPNRTDWIFSLRGKVRILGRF